Protein AF-A0A9D9QID1-F1 (afdb_monomer_lite)

Radius of gyration: 28.46 Å; chains: 1; bounding box: 64×52×108 Å

Sequence (634 aa):
MKRWIHRLLPAGLALLLAATLQAQNVRNDFRTATDSLKVLLQERMQANVALGVNQILKRDKVLDFYFNRELGSFSWSTEDVAWLQRTLRSLFPDSYKDYSLGRIYAYRTPLEGLATPRLGNDGKPVAYELSSPEAAAQESFVRQVGGQRFRRGMSGRTLAVWQSHGRYYNEQEERWMWQRAPLHRTVEDLYTQSYVLPFLIPMLENAGAYVMTPRERDTQVMEVICDNDPAFPGARDGLLRRAGRYRETGSWSAAGEGFADAKREYAVDDNPFTMGTARQAAAVGSNVPTATARWTPDIPERGRYAVYVSYKTVPGSTGAAHYTVRHLGGTTEFSVDQRVGGGTWTYLGTFEFDAGTDGWVELDNAVPAGAQPGSGDTVTADGCKFGGGMGRIARGGQLSGLPAYTEASLYWTRWAGIDASYTEKWDGDYTKDLAGHGTWATMMKKERGVPFDLTLAVHSDAGATQNDSIVGTLAIYTLLNENSSRLPDGRSRALARSMSDLVQTQLVQDIRAGFEPEWSRRELWDRSYSESRTTPAPGMIIEMLSHQNFADMKYGLDPTFRFAVSRAIYKGLLKFMSNMYEVPYEVQPLPVRTFSVRFATGADGRPDRSRAVLQWRQTPDPLEPTATAKGFIL

Foldseek 3Di:
DDDDDPDDPPVVVVVVVVQVVVFVVQQVQCPVLQVVLQVVCCVVQVADFPKDWPTWGDDPLEIETEIELRVLFTAAAPVNVVVSLVSSLVSDPPVSVSGHYDFYHHHPHTPNLSHFDDDDQPLFADADPQFDQVVLPAAALKDWVVDDALSQFQGRAEEEEDEDFFFFQDPVVRDTDQPADQDPNDGQLCLLLLLVQPAQCVQNVVSRYHYDYLFQNFPFAEKEKEWPDDAADDDQDDQQYHYWYKDKAADKDWPAFAAYNHDSFAALQDARRRVHTKMKDWADQDQDFRMKMKTWTQAAAWDKWWKWFAWAQDVQAASFWWKWKQAPVGIIIMTGGSNFDHSFTDTNDIGTHGGGGRIMMMITRYGPPPDGDDHGHMYMGGMMMIGQHQQRHDDSNDGNRGGRNRHASSRSVSVGGDHPVLQVVDPGPRRSRQLVGQSSQVCRCPVRVRDHQEYEYEGAAADEDPDLDFPFKEKEAACDAVNDQAAPVRRGLSLLSNLRSLLLVLLQVLCLVPPNVSHHRHTHHHDCGNQRHSHRHRGMYMNGGHPNYPNRVVLSVDVVSSNSNSLSNSSSNSNSVCNNNSHGHARAFDDWPPWDKAADQDPVRDGDPVDIDIDTHGDDDPSRNSNDDPDDDD

Secondary structure (DSSP, 8-state):
-----SSSHHHHHHHHHHHHHHHHHHHHHTHHHHHHHHHHHHHHHT------EEEEEEETTEEEEEE-GGGGGS---HHHHHHHHHHHHHT--GGGTTPEEEEEEETTEEGGGG--PPP-SSS-----TT--GGGGG---SEEETT----TTTTTT-EEEEEES--BEEETTTTEEE-SSPPBTTB-HHHHTHHHIIIIIHHHHHHTT-EEE-SS--------EEE-SSPPPPS---TTSPEE-EEEEES--EEEEEE-----SSB-TT--GGGSEEEEEEE-BSSSS-S-EEEEE--BSSSEEEEEEE-----TTB-S-EEEEEEETTEEEEEEE-TTSS-SS-EEEEEEEE-SBSS-EEEEESBPPTTS---TT-EEEE--EEES--B--B-BTTB---SBGGGB-HHHHHHHTT--GGGTTTS-HHHHHHHHHHHHHHHHHHHHH---EEEEEEEEEE----SSS----EEEEE-S-BTTB-B-TTS-BTHHHHHHHHHHHHHHHHHHHHHT-TT--EEEEEE---HHHHS-SS-EEEEEEEETT-HHHHHHHT-HHHHHHHHHHHHHHHHHHHHHHHT----PPPEEEEEEEEEEEEPTTSSEEEEEEEEEEEEE--TT-TT---S----

Structure (mmCIF, N/CA/C/O backbone):
data_AF-A0A9D9QID1-F1
#
_entry.id   AF-A0A9D9QID1-F1
#
loop_
_atom_site.group_PDB
_atom_site.id
_atom_site.type_symbol
_atom_site.label_atom_id
_atom_site.label_alt_id
_atom_site.label_comp_id
_atom_site.label_asym_id
_atom_site.label_entity_id
_atom_site.label_seq_id
_atom_site.pdbx_PDB_ins_code
_atom_site.Cartn_x
_atom_site.Cartn_y
_atom_site.Cartn_z
_atom_site.occupancy
_atom_site.B_iso_or_equiv
_atom_site.auth_seq_id
_atom_site.auth_comp_id
_atom_site.auth_asym_id
_atom_site.auth_atom_id
_atom_site.pdbx_PDB_model_num
ATOM 1 N N . MET A 1 1 ? 31.919 11.051 62.022 1.00 38.88 1 MET A N 1
ATOM 2 C CA . MET A 1 1 ? 30.753 11.958 62.141 1.00 38.88 1 MET A CA 1
ATOM 3 C C . MET A 1 1 ? 29.526 11.163 61.713 1.00 38.88 1 MET A C 1
ATOM 5 O O . MET A 1 1 ? 29.490 10.701 60.588 1.00 38.88 1 MET A O 1
ATOM 9 N N . LYS A 1 2 ? 28.764 10.622 62.675 1.00 32.62 2 LYS A N 1
ATOM 10 C CA . LYS A 1 2 ? 27.441 11.136 63.103 1.00 32.62 2 LYS A CA 1
ATOM 11 C C . LYS A 1 2 ? 26.477 11.234 61.909 1.00 32.62 2 LYS A C 1
ATOM 13 O O . LYS A 1 2 ? 26.654 12.115 61.089 1.00 32.62 2 LYS A O 1
ATOM 18 N N . ARG A 1 3 ? 25.597 10.230 61.759 1.00 40.41 3 ARG A N 1
ATOM 19 C CA . ARG A 1 3 ? 24.148 10.264 62.106 1.00 40.41 3 ARG A CA 1
ATOM 20 C C . ARG A 1 3 ? 23.340 11.063 61.063 1.00 40.41 3 ARG A C 1
ATOM 22 O O . ARG A 1 3 ? 23.826 12.092 60.637 1.00 40.41 3 ARG A O 1
ATOM 29 N N . TRP A 1 4 ? 22.123 10.596 60.734 1.00 38.16 4 TRP A N 1
ATOM 30 C CA . TRP A 1 4 ? 21.050 11.266 59.951 1.00 38.16 4 TRP A CA 1
ATOM 31 C C . TRP A 1 4 ? 20.737 10.792 58.508 1.00 38.16 4 TRP A C 1
ATOM 33 O O . TRP A 1 4 ? 20.679 11.641 57.639 1.00 38.16 4 TRP A O 1
ATOM 43 N N . ILE A 1 5 ? 20.397 9.515 58.228 1.00 38.16 5 ILE A N 1
ATOM 44 C CA . ILE A 1 5 ? 19.496 9.164 57.079 1.00 38.16 5 ILE A CA 1
ATOM 45 C C . ILE A 1 5 ? 18.607 7.923 57.373 1.00 38.16 5 ILE A C 1
ATOM 47 O O . ILE A 1 5 ? 18.456 7.027 56.554 1.00 38.16 5 ILE A O 1
ATOM 51 N N . HIS A 1 6 ? 17.977 7.830 58.548 1.00 39.28 6 HIS A N 1
ATOM 52 C CA . HIS A 1 6 ? 16.976 6.775 58.810 1.00 39.28 6 HIS A CA 1
ATOM 53 C C . HIS A 1 6 ? 15.757 7.319 59.556 1.00 39.28 6 HIS A C 1
ATOM 55 O O . HIS A 1 6 ? 15.489 6.893 60.672 1.00 39.28 6 HIS A O 1
ATOM 61 N N . ARG A 1 7 ? 15.026 8.288 58.982 1.00 41.44 7 ARG A N 1
ATOM 62 C CA . ARG A 1 7 ? 13.708 8.719 59.510 1.00 41.44 7 ARG A CA 1
ATOM 63 C C . ARG A 1 7 ? 12.695 9.214 58.460 1.00 41.44 7 ARG A C 1
ATOM 65 O O . ARG A 1 7 ? 11.758 9.906 58.828 1.00 41.44 7 ARG A O 1
ATOM 72 N N . LEU A 1 8 ? 12.821 8.846 57.179 1.00 41.25 8 LEU A N 1
ATOM 73 C CA . LEU A 1 8 ? 11.833 9.247 56.150 1.00 41.25 8 LEU A CA 1
ATOM 74 C C . LEU A 1 8 ? 11.120 8.093 55.421 1.00 41.25 8 LEU A C 1
ATOM 76 O O . LEU A 1 8 ? 10.160 8.342 54.702 1.00 41.25 8 LEU A O 1
ATOM 80 N N . LEU A 1 9 ? 11.495 6.829 55.649 1.00 42.22 9 LEU A N 1
ATOM 81 C CA . LEU A 1 9 ? 10.859 5.688 54.972 1.00 42.22 9 LEU A CA 1
ATOM 82 C C . LEU A 1 9 ? 9.490 5.206 55.519 1.00 42.22 9 LEU A C 1
ATOM 84 O O . LEU A 1 9 ? 8.694 4.754 54.698 1.00 42.22 9 LEU A O 1
ATOM 88 N N . PRO A 1 10 ? 9.123 5.311 56.817 1.00 39.66 10 PRO A N 1
ATOM 89 C CA . PRO A 1 10 ? 7.833 4.774 57.272 1.00 39.66 10 PRO A CA 1
ATOM 90 C C . PRO A 1 10 ? 6.644 5.689 56.936 1.00 39.66 10 PRO A C 1
ATOM 92 O O . PRO A 1 10 ? 5.542 5.197 56.713 1.00 39.66 10 PRO A O 1
ATOM 95 N N . ALA A 1 11 ? 6.858 7.008 56.834 1.00 42.78 11 ALA A N 1
ATOM 96 C CA . ALA A 1 11 ? 5.798 7.959 56.494 1.00 42.78 11 ALA A CA 1
ATOM 97 C C . ALA A 1 11 ? 5.369 7.842 55.022 1.00 42.78 11 ALA A C 1
ATOM 99 O O . ALA A 1 11 ? 4.176 7.830 54.740 1.00 42.78 11 ALA A O 1
ATOM 100 N N . GLY A 1 12 ? 6.323 7.682 54.095 1.00 40.91 12 GLY A N 1
ATOM 101 C CA . GLY A 1 12 ? 6.028 7.487 52.671 1.00 40.91 12 GLY A CA 1
ATOM 102 C C . GLY A 1 12 ? 5.293 6.174 52.390 1.00 40.91 12 GLY A C 1
ATOM 103 O O . GLY A 1 12 ? 4.347 6.161 51.607 1.00 40.91 12 GLY A O 1
ATOM 104 N N . LEU A 1 13 ? 5.665 5.088 53.080 1.00 47.06 13 LEU A N 1
ATOM 105 C CA . LEU A 1 13 ? 5.000 3.790 52.944 1.00 47.06 13 LEU A CA 1
ATOM 106 C C . LEU A 1 13 ? 3.584 3.807 53.548 1.00 47.06 13 LEU A C 1
ATOM 108 O O . LEU A 1 13 ? 2.660 3.287 52.933 1.00 47.06 13 LEU A O 1
ATOM 112 N N . ALA A 1 14 ? 3.391 4.456 54.703 1.00 47.59 14 ALA A N 1
ATOM 113 C CA . ALA A 1 14 ? 2.077 4.616 55.330 1.00 47.59 14 ALA A CA 1
ATOM 114 C C . ALA A 1 14 ? 1.145 5.544 54.530 1.00 47.59 14 ALA A C 1
ATOM 116 O O . ALA A 1 14 ? -0.042 5.255 54.422 1.00 47.59 14 ALA A O 1
ATOM 117 N N . LEU A 1 15 ? 1.670 6.617 53.924 1.00 52.69 15 LEU A N 1
ATOM 118 C CA . LEU A 1 15 ? 0.922 7.491 53.008 1.00 52.69 15 LEU A CA 1
ATOM 119 C C . LEU A 1 15 ? 0.517 6.759 51.723 1.00 52.69 15 LEU A C 1
ATOM 121 O O . LEU A 1 15 ? -0.617 6.911 51.276 1.00 52.69 15 LEU A O 1
ATOM 125 N N . LEU A 1 16 ? 1.403 5.928 51.163 1.00 52.41 16 LEU A N 1
ATOM 126 C CA . LEU A 1 16 ? 1.085 5.072 50.016 1.00 52.41 16 LEU A CA 1
ATOM 127 C C . LEU A 1 16 ? 0.016 4.029 50.373 1.00 52.41 16 LEU A C 1
ATOM 129 O O . LEU A 1 16 ? -0.938 3.878 49.620 1.00 52.41 16 LEU A O 1
ATOM 133 N N . LEU A 1 17 ? 0.124 3.371 51.532 1.00 50.91 17 LEU A N 1
ATOM 134 C CA . LEU A 1 17 ? -0.872 2.417 52.040 1.00 50.91 17 LEU A CA 1
ATOM 135 C C . LEU A 1 17 ? -2.224 3.074 52.364 1.00 50.91 17 LEU A C 1
ATOM 137 O O . LEU A 1 17 ? -3.273 2.510 52.069 1.00 50.91 17 LEU A O 1
ATOM 141 N N . ALA A 1 18 ? -2.227 4.272 52.948 1.00 52.97 18 ALA A N 1
ATOM 142 C CA . ALA A 1 18 ? -3.454 5.008 53.241 1.00 52.97 18 ALA A CA 1
ATOM 143 C C . ALA A 1 18 ? -4.142 5.492 51.955 1.00 52.97 18 ALA A C 1
ATOM 145 O O . ALA A 1 18 ? -5.360 5.368 51.828 1.00 52.97 18 ALA A O 1
ATOM 146 N N . ALA A 1 19 ? -3.372 5.978 50.976 1.00 59.03 19 ALA A N 1
ATOM 147 C CA . ALA A 1 19 ? -3.894 6.375 49.672 1.00 59.03 19 ALA A CA 1
ATOM 148 C C . ALA A 1 19 ? -4.451 5.178 48.881 1.00 59.03 19 ALA A C 1
ATOM 150 O O . ALA A 1 19 ? -5.491 5.311 48.233 1.00 59.03 19 ALA A O 1
ATOM 151 N N . THR A 1 20 ? -3.814 4.001 48.953 1.00 59.88 20 THR A N 1
ATOM 152 C CA . THR A 1 20 ? -4.328 2.781 48.308 1.00 59.88 20 THR A CA 1
ATOM 153 C C . THR A 1 20 ? -5.587 2.256 48.994 1.00 59.88 20 THR A C 1
ATOM 155 O O . THR A 1 20 ? -6.552 1.951 48.298 1.00 59.88 20 THR A O 1
ATOM 158 N N . LEU A 1 21 ? -5.638 2.235 50.331 1.00 56.03 21 LEU A N 1
ATOM 159 C CA . LEU A 1 21 ? -6.835 1.862 51.099 1.00 56.03 21 LEU A CA 1
ATOM 160 C C . LEU A 1 21 ? -8.011 2.812 50.827 1.00 56.03 21 LEU A C 1
ATOM 162 O O . LEU A 1 21 ? -9.136 2.365 50.608 1.00 56.03 21 LEU A O 1
ATOM 166 N N . GLN A 1 22 ? -7.761 4.123 50.782 1.00 60.09 22 GLN A N 1
ATOM 167 C CA . GLN A 1 22 ? -8.792 5.113 50.476 1.00 60.09 22 GLN A CA 1
ATOM 168 C C . GLN A 1 22 ? -9.296 4.981 49.031 1.00 60.09 22 GLN A C 1
ATOM 170 O O . GLN A 1 22 ? -10.504 5.023 48.808 1.00 60.09 22 GLN A O 1
ATOM 175 N N . ALA A 1 23 ? -8.407 4.752 48.058 1.00 60.97 23 ALA A N 1
ATOM 176 C CA . ALA A 1 23 ? -8.797 4.490 46.671 1.00 60.97 23 ALA A CA 1
ATOM 177 C C . ALA A 1 23 ? -9.592 3.177 46.517 1.00 60.97 23 ALA A C 1
ATOM 179 O O . ALA A 1 23 ? -10.520 3.107 45.709 1.00 60.97 23 ALA A O 1
ATOM 180 N N . GLN A 1 24 ? -9.266 2.146 47.304 1.00 63.25 24 GLN A N 1
ATOM 181 C CA . GLN A 1 24 ? -9.967 0.860 47.301 1.00 63.25 24 GLN A CA 1
ATOM 182 C C . GLN A 1 24 ? -11.372 0.967 47.915 1.00 63.25 24 GLN A C 1
ATOM 184 O O . GLN A 1 24 ? -12.312 0.384 47.376 1.00 63.25 24 GLN A O 1
ATOM 189 N N . ASN A 1 25 ? -11.541 1.777 48.966 1.00 72.50 25 ASN A N 1
ATOM 190 C CA . ASN A 1 25 ? -12.852 2.068 49.553 1.00 72.50 25 ASN A CA 1
ATOM 191 C C . ASN A 1 25 ? -13.758 2.839 48.582 1.00 72.50 25 ASN A C 1
ATOM 193 O O . ASN A 1 25 ? -14.882 2.410 48.341 1.00 72.50 25 ASN A O 1
ATOM 197 N N . VAL A 1 26 ? -13.252 3.900 47.937 1.00 86.19 26 VAL A N 1
ATOM 198 C CA . VAL A 1 26 ? -14.036 4.658 46.941 1.00 86.19 26 VAL A CA 1
ATOM 199 C C . VAL A 1 26 ? -14.436 3.760 45.766 1.00 86.19 26 VAL A C 1
ATOM 201 O O . VAL A 1 26 ? -15.572 3.800 45.312 1.00 86.19 26 VAL A O 1
ATOM 204 N N . ARG A 1 27 ? -13.535 2.898 45.281 1.00 88.25 27 ARG A N 1
ATOM 205 C CA . ARG A 1 27 ? -13.850 1.956 44.197 1.00 88.25 27 ARG A CA 1
ATOM 206 C C . ARG A 1 27 ? -15.010 1.019 44.550 1.00 88.25 27 ARG A C 1
ATOM 208 O O . ARG A 1 27 ? -15.856 0.772 43.694 1.00 88.25 27 ARG A O 1
ATOM 215 N N . ASN A 1 28 ? -15.054 0.511 45.781 1.00 88.56 28 ASN A N 1
ATOM 216 C CA . ASN A 1 28 ? -16.127 -0.380 46.227 1.00 88.56 28 ASN A CA 1
ATOM 217 C C . ASN A 1 28 ? -17.484 0.333 46.271 1.00 88.56 28 ASN A C 1
ATOM 219 O O . ASN A 1 28 ? -18.475 -0.244 45.824 1.00 88.56 28 ASN A O 1
ATOM 223 N N . ASP A 1 29 ? -17.518 1.592 46.718 1.00 92.50 29 ASP A N 1
ATOM 224 C CA . ASP A 1 29 ? -18.744 2.404 46.747 1.00 92.50 29 ASP A CA 1
ATOM 225 C C . ASP A 1 29 ? -19.347 2.607 45.346 1.00 92.50 29 ASP A C 1
ATOM 227 O O . ASP A 1 29 ? -20.556 2.771 45.191 1.00 92.50 29 ASP A O 1
ATOM 231 N N . PHE A 1 30 ? -18.508 2.566 44.308 1.00 94.50 30 PHE A N 1
ATOM 232 C CA . PHE A 1 30 ? -18.905 2.762 42.915 1.00 94.50 30 PHE A CA 1
ATOM 233 C C . PHE A 1 30 ? -19.240 1.470 42.160 1.00 94.50 30 PHE A C 1
ATOM 235 O O . PHE A 1 30 ? -19.590 1.554 40.985 1.00 94.50 30 PHE A O 1
ATOM 242 N N . ARG A 1 31 ? -19.188 0.284 42.787 1.00 91.19 31 ARG A N 1
ATOM 243 C CA . ARG A 1 31 ? -19.356 -1.003 42.079 1.00 91.19 31 ARG A CA 1
ATOM 244 C C . ARG A 1 31 ? -20.637 -1.060 41.235 1.00 91.19 31 ARG A C 1
ATOM 246 O O . ARG A 1 31 ? -20.561 -1.278 40.030 1.00 91.19 31 ARG A O 1
ATOM 253 N N . THR A 1 32 ? -21.791 -0.760 41.833 1.00 92.44 32 THR A N 1
ATOM 254 C CA . THR A 1 32 ? -23.096 -0.762 41.141 1.00 92.44 32 THR A CA 1
ATOM 255 C C . THR A 1 32 ? -23.148 0.239 39.984 1.00 92.44 32 THR A C 1
ATOM 257 O O . THR A 1 32 ? -23.677 -0.064 38.912 1.00 92.44 32 THR A O 1
ATOM 260 N N . ALA A 1 33 ? -22.567 1.426 40.180 1.00 92.38 33 ALA A N 1
ATOM 261 C CA . ALA A 1 33 ? -22.476 2.455 39.149 1.00 92.38 33 ALA A CA 1
ATOM 262 C C . ALA A 1 33 ? -21.619 1.977 37.970 1.00 92.38 33 ALA A C 1
ATOM 264 O O . ALA A 1 33 ? -22.000 2.140 36.814 1.00 92.38 33 ALA A O 1
ATOM 265 N N . THR A 1 34 ? -20.482 1.340 38.255 1.00 90.75 34 THR A N 1
ATOM 266 C CA . THR A 1 34 ? -19.570 0.827 37.227 1.00 90.75 34 THR A CA 1
ATOM 267 C C . THR A 1 34 ? -20.128 -0.385 36.485 1.00 90.75 34 THR A C 1
ATOM 269 O O . THR A 1 34 ? -19.913 -0.488 35.279 1.00 90.75 34 THR A O 1
ATOM 272 N N . ASP A 1 35 ? -20.892 -1.251 37.158 1.00 90.69 35 ASP A N 1
ATOM 273 C CA . ASP A 1 35 ? -21.585 -2.381 36.527 1.00 90.69 35 ASP A CA 1
ATOM 274 C C . ASP A 1 35 ? -22.675 -1.880 35.567 1.00 90.69 35 ASP A C 1
ATOM 276 O O . ASP A 1 35 ? -22.746 -2.316 34.418 1.00 90.69 35 ASP A O 1
ATOM 280 N N . SER A 1 36 ? -23.463 -0.887 35.997 1.00 93.56 36 SER A N 1
ATOM 281 C CA . SER A 1 36 ? -24.487 -0.251 35.155 1.00 93.56 36 SER A CA 1
ATOM 282 C C . SER A 1 36 ? -23.865 0.463 33.952 1.00 93.56 36 SER A C 1
ATOM 284 O O . SER A 1 36 ? -24.321 0.307 32.821 1.00 93.56 36 SER A O 1
ATOM 286 N N . LEU A 1 37 ? -22.779 1.211 34.178 1.00 92.31 37 LEU A N 1
ATOM 287 C CA . LEU A 1 37 ? -22.050 1.902 33.116 1.00 92.31 37 LEU A CA 1
ATOM 288 C C . LEU A 1 37 ? -21.516 0.927 32.065 1.00 92.31 37 LEU A C 1
ATOM 290 O O . LEU A 1 37 ? -21.548 1.242 30.879 1.00 92.31 37 LEU A O 1
ATOM 294 N N . LYS A 1 38 ? -21.030 -0.248 32.484 1.00 90.12 38 LYS A N 1
ATOM 295 C CA . LYS A 1 38 ? -20.528 -1.275 31.568 1.00 90.12 38 LYS A CA 1
ATOM 296 C C . LYS A 1 38 ? -21.616 -1.743 30.603 1.00 90.12 38 LYS A C 1
ATOM 298 O O . LYS A 1 38 ? -21.345 -1.791 29.408 1.00 90.12 38 LYS A O 1
ATOM 303 N N . VAL A 1 39 ? -22.819 -2.037 31.099 1.00 90.31 39 VAL A N 1
ATOM 304 C CA . VAL A 1 39 ? -23.953 -2.458 30.256 1.00 90.31 39 VAL A CA 1
ATOM 305 C C . VAL A 1 39 ? -24.319 -1.353 29.264 1.00 90.31 39 VAL A C 1
ATOM 307 O O . VAL A 1 39 ? -24.309 -1.586 28.058 1.00 90.31 39 VAL A O 1
ATOM 310 N N . LEU A 1 40 ? -24.514 -0.124 29.754 1.00 92.94 40 LEU A N 1
ATOM 311 C CA . LEU A 1 40 ? -24.858 1.030 28.913 1.00 92.94 40 LEU A CA 1
ATOM 312 C C . LEU A 1 40 ? -23.799 1.314 27.842 1.00 92.94 40 LEU A C 1
ATOM 314 O O . LEU A 1 40 ? -24.123 1.701 26.719 1.00 92.94 40 LEU A O 1
ATOM 318 N N . LEU A 1 41 ? -22.520 1.143 28.184 1.00 90.50 41 LEU A N 1
ATOM 319 C CA . LEU A 1 41 ? -21.429 1.334 27.241 1.00 90.50 41 LEU A CA 1
ATOM 320 C C . LEU A 1 41 ? -21.415 0.235 26.177 1.00 90.50 41 LEU A C 1
ATOM 322 O O . LEU A 1 41 ? -21.276 0.543 24.998 1.00 90.50 41 LEU A O 1
ATOM 326 N N . GLN A 1 42 ? -21.582 -1.028 26.565 1.00 85.62 42 GLN A N 1
ATOM 327 C CA . GLN A 1 42 ? -21.620 -2.144 25.617 1.00 85.62 42 GLN A CA 1
ATOM 328 C C . GLN A 1 42 ? -22.792 -2.011 24.633 1.00 85.62 42 GLN A C 1
ATOM 330 O O . GLN A 1 42 ? -22.595 -2.197 23.433 1.00 85.62 42 GLN A O 1
ATOM 335 N N . GLU A 1 43 ? -23.970 -1.607 25.116 1.00 87.50 43 GLU A N 1
ATOM 336 C CA . GLU A 1 43 ? -25.144 -1.334 24.279 1.00 87.50 43 GLU A CA 1
ATOM 337 C C . GLU A 1 43 ? -24.899 -0.174 23.308 1.00 87.50 43 GLU A C 1
ATOM 339 O O . GLU A 1 43 ? -25.136 -0.304 22.106 1.00 87.50 43 GLU A O 1
ATOM 344 N N . ARG A 1 44 ? -24.377 0.958 23.803 1.00 89.75 44 ARG A N 1
ATOM 345 C CA . ARG A 1 44 ? -24.135 2.146 22.971 1.00 89.75 44 ARG A CA 1
ATOM 346 C C . ARG A 1 44 ? -23.067 1.907 21.910 1.00 89.75 44 ARG A C 1
ATOM 348 O O . ARG A 1 44 ? -23.225 2.347 20.775 1.00 89.75 44 ARG A O 1
ATOM 355 N N . MET A 1 45 ? -21.968 1.261 22.292 1.00 86.19 45 MET A N 1
ATOM 356 C CA . MET A 1 45 ? -20.806 1.097 21.420 1.00 86.19 45 MET A CA 1
ATOM 357 C C . MET A 1 45 ? -20.901 -0.140 20.525 1.00 86.19 45 MET A C 1
ATOM 359 O O . MET A 1 45 ? -20.061 -0.299 19.641 1.00 86.19 45 MET A O 1
ATOM 363 N N . GLN A 1 46 ? -21.893 -1.011 20.756 1.00 81.62 46 GLN A N 1
ATOM 364 C CA . GLN A 1 46 ? -22.081 -2.281 20.047 1.00 81.62 46 GLN A CA 1
ATOM 365 C C . GLN A 1 46 ? -20.796 -3.123 19.995 1.00 81.62 46 GLN A C 1
ATOM 367 O O . GLN A 1 46 ? -20.449 -3.705 18.965 1.00 81.62 46 GLN A O 1
ATOM 372 N N . ALA A 1 47 ? -20.066 -3.141 21.112 1.00 77.62 47 ALA A N 1
ATOM 373 C CA . ALA A 1 47 ? -18.804 -3.849 21.262 1.00 77.62 47 ALA A CA 1
ATOM 374 C C . ALA A 1 47 ? -18.726 -4.480 22.656 1.00 77.62 47 ALA A C 1
ATOM 376 O O . ALA A 1 47 ? -18.951 -3.818 23.674 1.00 77.62 47 ALA A O 1
ATOM 377 N N . ASN A 1 48 ? -18.392 -5.769 22.708 1.00 74.69 48 ASN A N 1
ATOM 378 C CA . ASN A 1 48 ? -18.304 -6.517 23.955 1.00 74.69 48 ASN A CA 1
ATOM 379 C C . ASN A 1 48 ? -16.855 -6.568 24.449 1.00 74.69 48 ASN A C 1
ATOM 381 O O . ASN A 1 48 ? -16.107 -7.477 24.104 1.00 74.69 48 ASN A O 1
ATOM 385 N N . VAL A 1 49 ? -16.464 -5.585 25.262 1.00 74.81 49 VAL A N 1
ATOM 386 C CA . VAL A 1 49 ? -15.113 -5.521 25.837 1.00 74.81 49 VAL A CA 1
ATOM 387 C C . VAL A 1 49 ? -15.161 -5.763 27.348 1.00 74.81 49 VAL A C 1
ATOM 389 O O . VAL A 1 49 ? -16.102 -5.345 28.034 1.00 74.81 49 VAL A O 1
ATOM 392 N N . ALA A 1 50 ? -14.139 -6.433 27.888 1.00 82.94 50 ALA A N 1
ATOM 393 C CA . ALA A 1 50 ? -13.991 -6.733 29.313 1.00 82.94 50 ALA A CA 1
ATOM 394 C C . ALA A 1 50 ? -13.625 -5.482 30.139 1.00 82.94 50 ALA A C 1
ATOM 396 O O . ALA A 1 50 ? -12.542 -5.377 30.715 1.00 82.94 50 ALA A O 1
ATOM 397 N N . LEU A 1 51 ? -14.538 -4.510 30.198 1.00 86.44 51 LEU A N 1
ATOM 398 C CA . LEU A 1 51 ? -14.351 -3.253 30.916 1.00 86.44 51 LEU A CA 1
ATOM 399 C C . LEU A 1 51 ? -14.228 -3.478 32.429 1.00 86.44 51 LEU A C 1
ATOM 401 O O . LEU A 1 51 ? -15.012 -4.221 33.024 1.00 86.44 51 LEU A O 1
ATOM 405 N N . GLY A 1 52 ? -13.286 -2.771 33.052 1.00 89.62 52 GLY A N 1
ATOM 406 C CA . GLY A 1 52 ? -13.155 -2.704 34.503 1.00 89.62 52 GLY A CA 1
ATOM 407 C C . GLY A 1 52 ? -12.587 -1.368 34.967 1.00 89.62 52 GLY A C 1
ATOM 408 O O . GLY A 1 52 ? -11.769 -0.760 34.279 1.00 89.62 52 GLY A O 1
ATOM 409 N N . VAL A 1 53 ? -12.999 -0.914 36.152 1.00 92.38 53 VAL A N 1
ATOM 410 C CA . VAL A 1 53 ? -12.376 0.226 36.840 1.00 92.38 53 VAL A CA 1
ATOM 411 C C . VAL A 1 53 ? -11.242 -0.293 37.707 1.00 92.38 53 VAL A C 1
ATOM 413 O O . VAL A 1 53 ? -11.480 -1.110 38.595 1.00 92.38 53 VAL A O 1
ATOM 416 N N . ASN A 1 54 ? -10.021 0.176 37.462 1.00 92.00 54 ASN A N 1
ATOM 417 C CA . ASN A 1 54 ? -8.835 -0.169 38.243 1.00 92.00 54 ASN A CA 1
ATOM 418 C C . ASN A 1 54 ? -8.744 0.677 39.514 1.00 92.00 54 ASN A C 1
ATOM 420 O O . ASN A 1 54 ? -8.452 0.150 40.585 1.00 92.00 54 ASN A O 1
ATOM 424 N N . GLN A 1 55 ? -8.996 1.983 39.396 1.00 93.06 55 GLN A N 1
ATOM 425 C CA . GLN A 1 55 ? -8.822 2.936 40.488 1.00 93.06 55 GLN A CA 1
ATOM 426 C C . GLN A 1 55 ? -9.767 4.132 40.342 1.00 93.06 55 GLN A C 1
ATOM 428 O O . GLN A 1 55 ? -10.043 4.578 39.230 1.00 93.06 55 GLN A O 1
ATOM 433 N N . ILE A 1 56 ? -10.222 4.670 41.475 1.00 94.38 56 ILE A N 1
ATOM 434 C CA . ILE A 1 56 ? -10.881 5.976 41.553 1.00 94.38 56 ILE A CA 1
ATOM 435 C C . ILE A 1 56 ? -10.054 6.840 42.503 1.00 94.38 56 ILE A C 1
ATOM 437 O O . ILE A 1 56 ? -9.858 6.479 43.665 1.00 94.38 56 ILE A O 1
ATOM 441 N N . LEU A 1 57 ? -9.524 7.951 41.996 1.00 93.00 57 LEU A N 1
ATOM 442 C CA . LEU A 1 57 ? -8.742 8.900 42.781 1.00 93.00 57 LEU A CA 1
ATOM 443 C C . LEU A 1 57 ? -9.626 10.060 43.216 1.00 93.00 57 LEU A C 1
ATOM 445 O O . LEU A 1 57 ? -10.236 10.736 42.395 1.00 93.00 57 LEU A O 1
ATOM 449 N N . LYS A 1 58 ? -9.651 10.309 44.522 1.00 92.19 58 LYS A N 1
ATOM 450 C CA . LYS A 1 58 ? -10.379 11.418 45.133 1.00 92.19 58 LYS A CA 1
ATOM 451 C C . LYS A 1 58 ? -9.425 12.574 45.430 1.00 92.19 58 LYS A C 1
ATOM 453 O O . LYS A 1 58 ? -8.457 12.384 46.162 1.00 92.19 58 LYS A O 1
ATOM 458 N N . ARG A 1 59 ? -9.717 13.765 44.900 1.00 88.50 59 ARG A N 1
ATOM 459 C CA . ARG A 1 59 ? -8.949 15.008 45.106 1.00 88.50 59 ARG A CA 1
ATOM 460 C C . ARG A 1 59 ? -9.905 16.178 45.310 1.00 88.50 59 ARG A C 1
ATOM 462 O O . ARG A 1 59 ? -10.630 16.493 44.386 1.00 88.50 59 ARG A O 1
ATOM 469 N N . ASP A 1 60 ? -9.948 16.797 46.490 1.00 86.50 60 ASP A N 1
ATOM 470 C CA . ASP A 1 60 ? -10.717 18.032 46.757 1.00 86.50 60 ASP A CA 1
ATOM 471 C C . ASP A 1 60 ? -12.132 18.078 46.137 1.00 86.50 60 ASP A C 1
ATOM 473 O O . ASP A 1 60 ? -12.476 18.974 45.373 1.00 86.50 60 ASP A O 1
ATOM 477 N N . LYS A 1 61 ? -12.965 17.078 46.462 1.00 91.94 61 LYS A N 1
ATOM 478 C CA . LYS A 1 61 ? -14.319 16.865 45.899 1.00 91.94 61 LYS A CA 1
ATOM 479 C C . LYS A 1 61 ? -14.384 16.568 44.389 1.00 91.94 61 LYS A C 1
ATOM 481 O O . LYS A 1 61 ? -15.465 16.569 43.818 1.00 91.94 61 LYS A O 1
ATOM 486 N N . VAL A 1 62 ? -13.272 16.221 43.760 1.00 95.44 62 VAL A N 1
ATOM 487 C CA . VAL A 1 62 ? -13.181 15.720 42.382 1.00 95.44 62 VAL A CA 1
ATOM 488 C C . VAL A 1 62 ? -12.852 14.227 42.406 1.00 95.44 62 VAL A C 1
ATOM 490 O O . VAL A 1 62 ? -12.047 13.780 43.230 1.00 95.44 62 VAL A O 1
ATOM 493 N N . LEU A 1 63 ? -13.463 13.451 41.511 1.00 96.50 63 LEU A N 1
ATOM 494 C CA . LEU A 1 63 ? -13.166 12.029 41.317 1.00 96.50 63 LEU A CA 1
ATOM 495 C C . LEU A 1 63 ? -12.602 11.773 39.916 1.00 96.50 63 LEU A C 1
ATOM 497 O O . LEU A 1 63 ? -13.314 11.942 38.928 1.00 96.50 63 LEU A O 1
ATOM 501 N N . ASP A 1 64 ? -11.349 11.331 39.830 1.00 95.56 64 ASP A N 1
ATOM 502 C CA . ASP A 1 64 ? -10.739 10.849 38.587 1.00 95.56 64 ASP A CA 1
ATOM 503 C C . ASP A 1 64 ? -10.904 9.324 38.483 1.00 95.56 64 ASP A C 1
ATOM 505 O O . ASP A 1 64 ? -10.634 8.594 39.441 1.00 95.56 64 ASP A O 1
ATOM 509 N N . PHE A 1 65 ? -11.314 8.828 37.316 1.00 96.50 65 PHE A N 1
ATOM 510 C CA . PHE A 1 65 ? -11.580 7.406 37.085 1.00 96.50 65 PHE A CA 1
ATOM 511 C C . PHE A 1 65 ? -10.518 6.792 36.182 1.00 96.50 65 PHE A C 1
ATOM 513 O O . PHE A 1 65 ? -10.291 7.265 35.072 1.00 96.50 65 PHE A O 1
ATOM 520 N N . TYR A 1 66 ? -9.916 5.692 36.624 1.00 95.94 66 TYR A N 1
ATOM 521 C CA . TYR A 1 66 ? -8.919 4.940 35.870 1.00 95.94 66 TYR A CA 1
ATOM 522 C C . TYR A 1 66 ? -9.482 3.569 35.535 1.00 95.94 66 TYR A C 1
ATOM 524 O O . TYR A 1 66 ? -9.552 2.681 36.388 1.00 95.94 66 TYR A O 1
ATOM 532 N N . PHE A 1 67 ? -9.879 3.396 34.282 1.00 95.19 67 PHE A N 1
ATOM 533 C CA . PHE A 1 67 ? -10.316 2.118 33.745 1.00 95.19 67 PHE A CA 1
ATOM 534 C C . PHE A 1 67 ? -9.116 1.278 33.303 1.00 95.19 67 PHE A C 1
ATOM 536 O O . PHE A 1 67 ? -7.987 1.765 33.173 1.00 95.19 67 PHE A O 1
ATOM 543 N N . ASN A 1 68 ? -9.346 -0.009 33.068 1.00 93.00 68 ASN A N 1
ATOM 544 C CA . ASN A 1 68 ? -8.398 -0.847 32.350 1.00 93.00 68 ASN A CA 1
ATOM 545 C C . ASN A 1 68 ? -8.242 -0.382 30.888 1.00 93.00 68 ASN A C 1
ATOM 547 O O . ASN A 1 68 ? -8.928 0.525 30.412 1.00 93.00 68 ASN A O 1
ATOM 551 N N . ARG A 1 69 ? -7.279 -0.979 30.175 1.00 90.62 69 ARG A N 1
ATOM 552 C CA . ARG A 1 69 ? -6.938 -0.578 28.799 1.00 90.62 69 ARG A CA 1
ATOM 553 C C . ARG A 1 69 ? -8.119 -0.734 27.833 1.00 90.62 69 ARG A C 1
ATOM 555 O O . ARG A 1 69 ? -8.197 0.014 26.867 1.00 90.62 69 ARG A O 1
ATOM 562 N N . GLU A 1 70 ? -9.048 -1.632 28.147 1.00 90.69 70 GLU A N 1
ATOM 563 C CA . GLU A 1 70 ? -10.213 -1.952 27.327 1.00 90.69 70 GLU A CA 1
ATOM 564 C C . GLU A 1 70 ? -11.179 -0.789 27.100 1.00 90.69 70 GLU A C 1
ATOM 566 O O . GLU A 1 70 ? -11.840 -0.747 26.067 1.00 90.69 70 GLU A O 1
ATOM 571 N N . LEU A 1 71 ? -11.210 0.215 27.985 1.00 93.81 71 LEU A N 1
ATOM 572 C CA . LEU A 1 71 ? -11.951 1.447 27.693 1.00 93.81 71 LEU A CA 1
ATOM 573 C C . LEU A 1 71 ? -11.413 2.141 26.425 1.00 93.81 71 LEU A C 1
ATOM 575 O O . LEU A 1 71 ? -12.169 2.758 25.680 1.00 93.81 71 LEU A O 1
ATOM 579 N N . GLY A 1 72 ? -10.110 2.039 26.158 1.00 92.75 72 GLY A N 1
ATOM 580 C CA . GLY A 1 72 ? -9.488 2.655 24.987 1.00 92.75 72 GLY A CA 1
ATOM 581 C C . GLY A 1 72 ? -9.797 1.948 23.667 1.00 92.75 72 GLY A C 1
ATOM 582 O O . GLY A 1 72 ? -9.626 2.560 22.612 1.00 92.75 72 GLY A O 1
ATOM 583 N N . SER A 1 73 ? -10.290 0.708 23.742 1.00 92.31 73 SER A N 1
ATOM 584 C CA . SER A 1 73 ? -10.623 -0.146 22.600 1.00 92.31 73 SER A CA 1
ATOM 585 C C . SER A 1 73 ? -11.918 0.255 21.881 1.00 92.31 73 SER A C 1
ATOM 587 O O . SER A 1 73 ? -12.180 -0.243 20.789 1.00 92.31 73 SER A O 1
ATOM 589 N N . PHE A 1 74 ? -12.737 1.136 22.464 1.00 93.00 74 PHE A N 1
ATOM 590 C CA . PHE A 1 74 ? -13.965 1.629 21.835 1.00 93.00 74 PHE A CA 1
ATOM 591 C C . PHE A 1 74 ? -13.703 2.767 20.833 1.00 93.00 74 PHE A C 1
ATOM 593 O O . PHE A 1 74 ? -12.746 3.532 20.959 1.00 93.00 74 PHE A O 1
ATOM 600 N N . SER A 1 75 ? -14.594 2.913 19.852 1.00 92.94 75 SER A N 1
ATOM 601 C CA . SER A 1 75 ? -14.628 4.040 18.905 1.00 92.94 75 SER A CA 1
ATOM 602 C C . SER A 1 75 ? -15.158 5.299 19.590 1.00 92.94 75 SER A C 1
ATOM 604 O O . SER A 1 75 ? -16.365 5.459 19.724 1.00 92.94 75 SER A O 1
ATOM 606 N N . TRP A 1 76 ? -14.297 6.212 20.026 1.00 93.88 76 TRP A N 1
ATOM 607 C CA . TRP A 1 76 ? -14.731 7.412 20.741 1.00 93.88 76 TRP A CA 1
ATOM 608 C C . TRP A 1 76 ? -14.887 8.596 19.796 1.00 93.88 76 TRP A C 1
ATOM 610 O O . TRP A 1 76 ? -13.914 9.015 19.189 1.00 93.88 76 TRP A O 1
ATOM 620 N N . SER A 1 77 ? -16.067 9.212 19.755 1.00 92.62 77 SER A N 1
ATOM 621 C CA . SER A 1 77 ? -16.207 10.594 19.278 1.00 92.62 77 SER A CA 1
ATOM 622 C C . SER A 1 77 ? -16.291 11.571 20.451 1.00 92.62 77 SER A C 1
ATOM 624 O O . SER A 1 77 ? -16.593 11.170 21.577 1.00 92.62 77 SER A O 1
ATOM 626 N N . THR A 1 78 ? -16.099 12.868 20.202 1.00 91.62 78 THR A N 1
ATOM 627 C CA . THR A 1 78 ? -16.267 13.919 21.226 1.00 91.62 78 THR A CA 1
ATOM 628 C C . THR A 1 78 ? -17.636 13.847 21.914 1.00 91.62 78 THR A C 1
ATOM 630 O O . THR A 1 78 ? -17.749 14.043 23.124 1.00 91.62 78 THR A O 1
ATOM 633 N N . GLU A 1 79 ? -18.683 13.503 21.163 1.00 93.12 79 GLU A N 1
ATOM 634 C CA . GLU A 1 79 ? -20.038 13.324 21.689 1.00 93.12 79 GLU A CA 1
ATOM 635 C C . GLU A 1 79 ? -20.160 12.097 22.597 1.00 93.12 79 GLU A C 1
ATOM 637 O O . GLU A 1 79 ? -20.868 12.154 23.604 1.00 93.12 79 GLU A O 1
ATOM 642 N N . ASP A 1 80 ? -19.463 11.004 22.273 1.00 94.94 80 ASP A N 1
ATOM 643 C CA . ASP A 1 80 ? -19.466 9.781 23.081 1.00 94.94 80 ASP A CA 1
ATOM 644 C C . ASP A 1 80 ? -18.671 9.962 24.372 1.00 94.94 80 ASP A C 1
ATOM 646 O O . ASP A 1 80 ? -19.112 9.509 25.427 1.00 94.94 80 ASP A O 1
ATOM 650 N N . VAL A 1 81 ? -17.563 10.706 24.321 1.00 95.50 81 VAL A N 1
ATOM 651 C CA . VAL A 1 81 ? -16.824 11.118 25.522 1.00 95.50 81 VAL A CA 1
ATOM 652 C C . VAL A 1 81 ? -17.717 11.968 26.428 1.00 95.50 81 VAL A C 1
ATOM 654 O O . VAL A 1 81 ? -17.854 11.672 27.616 1.00 95.50 81 VAL A O 1
ATOM 657 N N . ALA A 1 82 ? -18.398 12.973 25.869 1.00 95.88 82 ALA A N 1
ATOM 658 C CA . ALA A 1 82 ? -19.307 13.825 26.631 1.00 95.88 82 ALA A CA 1
ATOM 659 C C . ALA A 1 82 ? -20.515 13.044 27.185 1.00 95.88 82 ALA A C 1
ATOM 661 O O . ALA A 1 82 ? -20.969 13.298 28.304 1.00 95.88 82 ALA A O 1
ATOM 662 N N . TRP A 1 83 ? -21.042 12.078 26.425 1.00 97.06 83 TRP A N 1
ATOM 663 C CA . TRP A 1 83 ? -22.082 11.165 26.898 1.00 97.06 83 TRP A CA 1
ATOM 664 C C . TRP A 1 83 ? -21.587 10.307 28.063 1.00 97.06 83 TRP A C 1
ATOM 666 O O . TRP A 1 83 ? -22.293 10.215 29.069 1.00 97.06 83 TRP A O 1
ATOM 676 N N . LEU A 1 84 ? -20.384 9.731 27.971 1.00 96.31 84 LEU A N 1
ATOM 677 C CA . LEU A 1 84 ? -19.825 8.901 29.036 1.00 96.31 84 LEU A CA 1
ATOM 678 C C . LEU A 1 84 ? -19.632 9.722 30.308 1.00 96.31 84 LEU A C 1
ATOM 680 O O . LEU A 1 84 ? -20.023 9.279 31.383 1.00 96.31 84 LEU A O 1
ATOM 684 N N . GLN A 1 85 ? -19.085 10.933 30.188 1.00 96.81 85 GLN A N 1
ATOM 685 C CA . GLN A 1 85 ? -18.893 11.842 31.316 1.00 96.81 85 GLN A CA 1
ATOM 686 C C . GLN A 1 85 ? -20.225 12.165 32.012 1.00 96.81 85 GLN A C 1
ATOM 688 O O . GLN A 1 85 ? -20.328 12.048 33.234 1.00 96.81 85 GLN A O 1
ATOM 693 N N . ARG A 1 86 ? -21.276 12.512 31.252 1.00 97.12 86 ARG A N 1
ATOM 694 C CA . ARG A 1 86 ? -22.613 12.773 31.818 1.00 97.12 86 ARG A CA 1
ATOM 695 C C . ARG A 1 86 ? -23.225 11.530 32.464 1.00 97.12 86 ARG A C 1
ATOM 697 O O . ARG A 1 86 ? -23.737 11.627 33.574 1.00 97.12 86 ARG A O 1
ATOM 704 N N . THR A 1 87 ? -23.135 10.382 31.795 1.00 97.00 87 THR A N 1
ATOM 705 C CA . THR A 1 87 ? -23.708 9.106 32.257 1.00 97.00 87 THR A CA 1
ATOM 706 C C . THR A 1 87 ? -23.018 8.619 33.524 1.00 97.00 87 THR A C 1
ATOM 708 O O . THR A 1 87 ? -23.671 8.274 34.504 1.00 97.00 87 THR A O 1
ATOM 711 N N . LEU A 1 88 ? -21.687 8.650 33.559 1.00 96.00 88 LEU A N 1
ATOM 712 C CA . LEU A 1 88 ? -20.940 8.303 34.759 1.00 96.00 88 LEU A CA 1
ATOM 713 C C . LEU A 1 88 ? -21.280 9.268 35.900 1.00 96.00 88 LEU A C 1
ATOM 715 O O . LEU A 1 88 ? -21.524 8.815 37.014 1.00 96.00 88 LEU A O 1
ATOM 719 N N . ARG A 1 89 ? -21.379 10.578 35.633 1.00 96.69 89 ARG A N 1
ATOM 720 C CA . ARG A 1 89 ? -21.756 11.558 36.660 1.00 96.69 89 ARG A CA 1
ATOM 721 C C . ARG A 1 89 ? -23.161 11.332 37.223 1.00 96.69 89 ARG A C 1
ATOM 723 O O . ARG A 1 89 ? -23.352 11.545 38.423 1.00 96.69 89 ARG A O 1
ATOM 730 N N . SER A 1 90 ? -24.126 10.921 36.396 1.00 96.50 90 SER A N 1
ATOM 731 C CA . SER A 1 90 ? -25.490 10.615 36.852 1.00 96.50 90 SER A CA 1
ATOM 732 C C . SER A 1 90 ? -25.574 9.335 37.681 1.00 96.50 90 SER A C 1
ATOM 734 O O . SER A 1 90 ? -26.509 9.180 38.454 1.00 96.50 90 SER A O 1
ATOM 736 N N . LEU A 1 91 ? -24.595 8.437 37.544 1.00 96.12 91 LEU A N 1
ATOM 737 C CA . LEU A 1 91 ? -24.505 7.192 38.307 1.00 96.12 91 LEU A CA 1
ATOM 738 C C . LEU A 1 91 ? -23.736 7.348 39.633 1.00 96.12 91 LEU A C 1
ATOM 740 O O . LEU A 1 91 ? -23.481 6.352 40.305 1.00 96.12 91 LEU A O 1
ATOM 744 N N . PHE A 1 92 ? -23.334 8.565 40.023 1.00 96.38 92 PHE A N 1
ATOM 745 C CA . PHE A 1 92 ? -22.644 8.781 41.300 1.00 96.38 92 PHE A CA 1
ATOM 746 C C . PHE A 1 92 ? -23.545 8.367 42.477 1.00 96.38 92 PHE A C 1
ATOM 748 O O . PHE A 1 92 ? -24.683 8.832 42.541 1.00 96.38 92 PHE A O 1
ATOM 755 N N . PRO A 1 93 ? -23.047 7.555 43.430 1.00 95.56 93 PRO A N 1
ATOM 756 C CA . PRO A 1 93 ? -23.785 7.241 44.650 1.00 95.56 93 PRO A CA 1
ATOM 757 C C . PRO A 1 93 ? -24.097 8.502 45.465 1.00 95.56 93 PRO A C 1
ATOM 759 O O . PRO A 1 93 ? -23.341 9.477 45.421 1.00 95.56 93 PRO A O 1
ATOM 762 N N . ASP A 1 94 ? -25.150 8.459 46.285 1.00 94.56 94 ASP A N 1
ATOM 763 C CA . ASP A 1 94 ? -25.588 9.598 47.111 1.00 94.56 94 ASP A CA 1
ATOM 764 C C . ASP A 1 94 ? -24.476 10.169 48.004 1.00 94.56 94 ASP A C 1
ATOM 766 O O . ASP A 1 94 ? -24.377 11.385 48.186 1.00 94.56 94 ASP A O 1
ATOM 770 N N . SER A 1 95 ? -23.586 9.308 48.512 1.00 93.81 95 SER A N 1
ATOM 771 C CA . SER A 1 95 ? -22.418 9.691 49.320 1.00 93.81 95 SER A CA 1
ATOM 772 C C . SER A 1 95 ? -21.406 10.568 48.569 1.00 93.81 95 SER A C 1
ATOM 774 O O . SER A 1 95 ? -20.600 11.258 49.197 1.00 93.81 95 SER A O 1
ATOM 776 N N . TYR A 1 96 ? -21.472 10.589 47.236 1.00 95.19 96 TYR A N 1
ATOM 777 C CA . TYR A 1 96 ? -20.618 11.378 46.353 1.00 95.19 96 TYR A CA 1
ATOM 778 C C . TYR A 1 96 ? -21.404 12.405 45.524 1.00 95.19 96 TYR A C 1
ATOM 780 O O . TYR A 1 96 ? -20.853 12.981 44.587 1.00 95.19 96 TYR A O 1
ATOM 788 N N . LYS A 1 97 ? -22.664 12.708 45.871 1.00 92.94 97 LYS A N 1
ATOM 789 C CA . LYS A 1 97 ? -23.507 13.644 45.102 1.00 92.94 97 LYS A CA 1
ATOM 790 C C . LYS A 1 97 ? -22.913 15.051 44.956 1.00 92.94 97 LYS A C 1
ATOM 792 O O . LYS A 1 97 ? -23.126 15.683 43.926 1.00 92.94 97 LYS A O 1
ATOM 797 N N . ASP A 1 98 ? -22.145 15.509 45.948 1.00 94.31 98 ASP A N 1
ATOM 798 C CA . ASP A 1 98 ? -21.501 16.833 45.964 1.00 94.31 98 ASP A CA 1
ATOM 799 C C . ASP A 1 98 ? -20.109 16.827 45.306 1.00 94.31 98 ASP A C 1
ATOM 801 O O . ASP A 1 98 ? -19.413 17.844 45.317 1.00 94.31 98 ASP A O 1
ATOM 805 N N . TYR A 1 99 ? -19.672 15.682 44.768 1.00 96.38 99 TYR A N 1
ATOM 806 C CA . TYR A 1 99 ? -18.409 15.562 44.048 1.00 96.38 99 TYR A CA 1
ATOM 807 C C . TYR A 1 99 ? -18.610 15.894 42.569 1.00 96.38 99 TYR A C 1
ATOM 809 O O . TYR A 1 99 ? -19.659 15.621 41.974 1.00 96.38 99 TYR A O 1
ATOM 817 N N . SER A 1 100 ? -17.587 16.469 41.949 1.00 96.44 100 SER A N 1
ATOM 818 C CA . SER A 1 100 ? -17.503 16.614 40.501 1.00 96.44 100 SER A CA 1
ATOM 819 C C . SER A 1 100 ? -16.757 15.434 39.881 1.00 96.44 100 SER A C 1
ATOM 821 O O . SER A 1 100 ? -15.908 14.788 40.503 1.00 96.44 100 SER A O 1
ATOM 823 N N . LEU A 1 101 ? -17.098 15.138 38.629 1.00 96.94 101 LEU A N 1
ATOM 824 C CA . LEU A 1 101 ? -16.332 14.208 37.815 1.00 96.94 101 LEU A CA 1
ATOM 825 C C . LEU A 1 101 ? -15.067 14.920 37.318 1.00 96.94 101 LEU A C 1
ATOM 827 O O . LEU A 1 101 ? -15.152 16.006 36.747 1.00 96.94 101 LEU A O 1
ATOM 831 N N . GLY A 1 102 ? -13.912 14.310 37.568 1.00 95.75 102 GLY A N 1
ATOM 832 C CA . GLY A 1 102 ? -12.622 14.710 37.022 1.00 95.75 102 GLY A CA 1
ATOM 833 C C . GLY A 1 102 ? -12.361 14.069 35.661 1.00 95.75 102 GLY A C 1
ATOM 834 O O . GLY A 1 102 ? -13.259 13.930 34.834 1.00 95.75 102 GLY A O 1
ATOM 835 N N . ARG A 1 103 ? -11.114 13.665 35.416 1.00 95.81 103 ARG A N 1
ATOM 836 C CA . ARG A 1 103 ? -10.716 12.999 34.170 1.00 95.81 103 ARG A CA 1
ATOM 837 C C . ARG A 1 103 ? -11.052 11.512 34.195 1.00 95.81 103 ARG A C 1
ATOM 839 O O . ARG A 1 103 ? -10.939 10.843 35.224 1.00 95.81 103 ARG A O 1
ATOM 846 N N . ILE A 1 104 ? -11.399 10.992 33.022 1.00 97.19 104 ILE A N 1
ATOM 847 C CA . ILE A 1 104 ? -11.541 9.559 32.772 1.00 97.19 104 ILE A CA 1
ATOM 848 C C . ILE A 1 104 ? -10.311 9.096 31.995 1.00 97.19 104 ILE A C 1
ATOM 850 O O . ILE A 1 104 ? -9.950 9.688 30.980 1.00 97.19 104 ILE A O 1
ATOM 854 N N . TYR A 1 105 ? -9.673 8.030 32.462 1.00 96.31 105 TYR A N 1
ATOM 855 C CA . TYR A 1 105 ? -8.497 7.444 31.834 1.00 96.31 105 TYR A CA 1
ATOM 856 C C . TYR A 1 105 ? -8.786 6.023 31.366 1.00 96.31 105 TYR A C 1
ATOM 858 O O . TYR A 1 105 ? -9.264 5.186 32.134 1.00 96.31 105 TYR A O 1
ATOM 866 N N . ALA A 1 106 ? -8.402 5.730 30.126 1.00 94.00 106 ALA A N 1
ATOM 867 C CA . ALA A 1 106 ? -8.187 4.369 29.659 1.00 94.00 106 ALA A CA 1
ATOM 868 C C . ALA A 1 106 ? -6.748 3.972 30.009 1.00 94.00 106 ALA A C 1
ATOM 870 O O . ALA A 1 106 ? -5.791 4.363 29.334 1.00 94.00 106 ALA A O 1
ATOM 871 N N . TYR A 1 107 ? -6.577 3.228 31.102 1.00 88.94 107 TYR A N 1
ATOM 872 C CA . TYR A 1 107 ? -5.279 2.937 31.710 1.00 88.94 107 TYR A CA 1
ATOM 873 C C . TYR A 1 107 ? -4.487 4.208 32.076 1.00 88.94 107 TYR A C 1
ATOM 875 O O . TYR A 1 107 ? -4.644 4.726 33.177 1.00 88.94 107 TYR A O 1
ATOM 883 N N . ARG A 1 108 ? -3.640 4.719 31.173 1.00 86.81 108 ARG A N 1
ATOM 884 C CA . ARG A 1 108 ? -2.827 5.937 31.373 1.00 86.81 108 ARG A CA 1
ATOM 885 C C . ARG A 1 108 ? -3.196 7.078 30.424 1.00 86.81 108 ARG A C 1
ATOM 887 O O . ARG A 1 108 ? -2.663 8.174 30.573 1.00 86.81 108 ARG A O 1
ATOM 894 N N . THR A 1 109 ? -4.089 6.839 29.468 1.00 90.12 109 THR A N 1
ATOM 895 C CA . THR A 1 109 ? -4.433 7.810 28.426 1.00 90.12 109 THR A CA 1
ATOM 896 C C . THR A 1 109 ? -5.741 8.513 28.787 1.00 90.12 109 THR A C 1
ATOM 898 O O . THR A 1 109 ? -6.729 7.814 29.026 1.00 90.12 109 THR A O 1
ATOM 901 N N . PRO A 1 110 ? -5.777 9.860 28.850 1.00 93.88 110 PRO A N 1
ATOM 902 C CA . PRO A 1 110 ? -7.028 10.602 28.989 1.00 93.88 110 PRO A CA 1
ATOM 903 C C . PRO A 1 110 ? -7.997 10.237 27.865 1.00 93.88 110 PRO A C 1
ATOM 905 O O . PRO A 1 110 ? -7.591 10.159 26.704 1.00 93.88 110 PRO A O 1
ATOM 908 N N . LEU A 1 111 ? -9.263 10.016 28.207 1.00 94.75 111 LEU A N 1
ATOM 909 C CA . LEU A 1 111 ? -10.281 9.572 27.260 1.00 94.75 111 LEU A CA 1
ATOM 910 C C . LEU A 1 111 ? -10.504 10.581 26.127 1.00 94.75 111 LEU A C 1
ATOM 912 O O . LEU A 1 111 ? -10.698 10.188 24.982 1.00 94.75 111 LEU A O 1
ATOM 916 N N . GLU A 1 112 ? -10.418 11.876 26.430 1.00 92.12 112 GLU A N 1
ATOM 917 C CA . GLU A 1 112 ? -10.551 12.959 25.454 1.00 92.12 112 GLU A CA 1
ATOM 918 C C . GLU A 1 112 ? -9.495 12.848 24.343 1.00 92.12 112 GLU A C 1
ATOM 920 O O . GLU A 1 112 ? -9.791 13.092 23.178 1.00 92.12 112 GLU A O 1
ATOM 925 N N . GLY A 1 113 ? -8.282 12.396 24.685 1.00 90.06 113 GLY A N 1
ATOM 926 C CA . GLY A 1 113 ? -7.191 12.182 23.729 1.00 90.06 113 GLY A CA 1
ATOM 927 C C . GLY A 1 113 ? -7.357 10.938 22.851 1.00 90.06 113 GLY A C 1
ATOM 928 O O . GLY A 1 113 ? -6.522 10.686 21.984 1.00 90.06 113 GLY A O 1
ATOM 929 N N . LEU A 1 114 ? -8.405 10.142 23.080 1.00 92.56 114 LEU A N 1
ATOM 930 C CA . LEU A 1 114 ? -8.776 9.005 22.239 1.00 92.56 114 LEU A CA 1
ATOM 931 C C . LEU A 1 114 ? -9.897 9.349 21.257 1.00 92.56 114 LEU A C 1
ATOM 933 O O . LEU A 1 114 ? -10.211 8.515 20.416 1.00 92.56 114 LEU A O 1
ATOM 937 N N . ALA A 1 115 ? -10.493 10.539 21.336 1.00 92.94 115 ALA A N 1
ATOM 938 C CA . ALA A 1 115 ? -11.570 10.914 20.434 1.00 92.94 115 ALA A CA 1
ATOM 939 C C . ALA A 1 115 ? -11.078 11.068 18.982 1.00 92.94 115 ALA A C 1
ATOM 941 O O . ALA A 1 115 ? -10.006 11.618 18.707 1.00 92.94 115 ALA A O 1
ATOM 942 N N . THR A 1 116 ? -11.887 10.589 18.046 1.00 93.50 116 THR A N 1
ATOM 943 C CA . THR A 1 116 ? -11.668 10.632 16.598 1.00 93.50 116 THR A CA 1
ATOM 944 C C . THR A 1 116 ? -12.864 11.288 15.910 1.00 93.50 116 THR A C 1
ATOM 946 O O . THR A 1 116 ? -13.967 11.346 16.470 1.00 93.50 116 THR A O 1
ATOM 949 N N . PRO A 1 117 ? -12.671 11.821 14.692 1.00 91.81 117 PRO A N 1
ATOM 950 C CA . PRO A 1 117 ? -13.781 12.301 13.887 1.00 91.81 117 PRO A CA 1
ATOM 951 C C . PRO A 1 117 ? -14.777 11.177 13.607 1.00 91.81 117 PRO A C 1
ATOM 953 O O . PRO A 1 117 ? -14.384 10.039 13.346 1.00 91.81 117 PRO A O 1
ATOM 956 N N . ARG A 1 118 ? -16.074 11.498 13.613 1.00 89.44 118 ARG A N 1
ATOM 957 C CA . ARG A 1 118 ? -17.092 10.544 13.165 1.00 89.44 118 ARG A CA 1
ATOM 958 C C . ARG A 1 118 ? -16.987 10.321 11.663 1.00 89.44 118 ARG A C 1
ATOM 960 O O . ARG A 1 118 ? -16.689 11.240 10.902 1.00 89.44 118 ARG A O 1
ATOM 967 N N . LEU A 1 119 ? -17.288 9.097 11.249 1.00 89.94 119 LEU A N 1
ATOM 968 C CA . LEU A 1 119 ? -17.437 8.756 9.845 1.00 89.94 119 LEU A CA 1
ATOM 969 C C . LEU A 1 119 ? -18.658 9.489 9.263 1.00 89.94 119 LEU A C 1
ATOM 971 O O . LEU A 1 119 ? -19.762 9.368 9.791 1.00 89.94 119 LEU A O 1
ATOM 975 N N . GLY A 1 120 ? -18.452 10.237 8.179 1.00 89.62 120 GLY A N 1
ATOM 976 C CA . GLY A 1 120 ? -19.511 10.858 7.380 1.00 89.62 120 GLY A CA 1
ATOM 977 C C . GLY A 1 120 ? -19.505 10.329 5.944 1.00 89.62 120 GLY A C 1
ATOM 978 O O . GLY A 1 120 ? -18.481 9.823 5.487 1.00 89.62 120 GLY A O 1
ATOM 979 N N . ASN A 1 121 ? -20.632 10.476 5.236 1.00 93.44 121 ASN A N 1
ATOM 980 C CA . ASN A 1 121 ? -20.826 10.072 3.828 1.00 93.44 121 ASN A CA 1
ATOM 981 C C . ASN A 1 121 ? -21.294 11.255 2.947 1.00 93.44 121 ASN A C 1
ATOM 983 O O . ASN A 1 121 ? -21.983 11.065 1.946 1.00 93.44 121 ASN A O 1
ATOM 987 N N . ASP A 1 122 ? -20.999 12.493 3.355 1.00 93.94 122 ASP A N 1
ATOM 988 C CA . ASP A 1 122 ? -21.471 13.729 2.711 1.00 93.94 122 ASP A CA 1
ATOM 989 C C . ASP A 1 122 ? -20.408 14.416 1.831 1.00 93.94 122 ASP A C 1
ATOM 991 O O . ASP A 1 122 ? -20.652 15.494 1.282 1.00 93.94 122 ASP A O 1
ATOM 995 N N . GLY A 1 123 ? -19.228 13.802 1.695 1.00 95.88 123 GLY A N 1
ATOM 996 C CA . GLY A 1 123 ? -18.111 14.327 0.909 1.00 95.88 123 GLY A CA 1
ATOM 997 C C . GLY A 1 123 ? -17.341 15.467 1.575 1.00 95.88 123 GLY A C 1
ATOM 998 O O . GLY A 1 123 ? -16.507 16.093 0.917 1.00 95.88 123 GLY A O 1
ATOM 999 N N . LYS A 1 124 ? -17.603 15.773 2.852 1.00 95.69 124 LYS A N 1
ATOM 1000 C CA . LYS A 1 124 ? -16.937 16.865 3.571 1.00 95.69 124 LYS A CA 1
ATOM 1001 C C . LYS A 1 124 ? -15.953 16.333 4.613 1.00 95.69 124 LYS A C 1
ATOM 1003 O O . LYS A 1 124 ? -16.227 15.310 5.241 1.00 95.69 124 LYS A O 1
ATOM 1008 N N . PRO A 1 125 ? -14.823 17.031 4.822 1.00 94.31 125 PRO A N 1
ATOM 1009 C CA . PRO A 1 125 ? -13.934 16.719 5.924 1.00 94.31 125 PRO A CA 1
ATOM 1010 C C . PRO A 1 125 ? -14.578 17.131 7.251 1.00 94.31 125 PRO A C 1
ATOM 1012 O O . PRO A 1 125 ? -15.323 18.112 7.331 1.00 94.31 125 PRO A O 1
ATOM 1015 N N . VAL A 1 126 ? -14.233 16.410 8.309 1.00 91.75 126 VAL A N 1
ATOM 1016 C CA . VAL A 1 126 ? -14.506 16.798 9.691 1.00 91.75 126 VAL A CA 1
ATOM 1017 C C . VAL A 1 126 ? -13.206 17.330 10.279 1.00 91.75 126 VAL A C 1
ATOM 1019 O O . VAL A 1 126 ? -12.240 16.578 10.416 1.00 91.75 126 VAL A O 1
ATOM 1022 N N . ALA A 1 127 ? -13.192 18.622 10.616 1.00 83.81 127 ALA A N 1
ATOM 1023 C CA . ALA A 1 127 ? -12.031 19.273 11.213 1.00 83.81 127 ALA A CA 1
ATOM 1024 C C . ALA A 1 127 ? -11.569 18.515 12.466 1.00 83.81 127 ALA A C 1
ATOM 1026 O O . ALA A 1 127 ? -12.374 18.122 13.319 1.00 83.81 127 ALA A O 1
ATOM 1027 N N . TYR A 1 128 ? -10.262 18.305 12.562 1.00 83.88 128 TYR A N 1
ATOM 1028 C CA . TYR A 1 128 ? -9.642 17.488 13.597 1.00 83.88 128 TYR A CA 1
ATOM 1029 C C . TYR A 1 128 ? -8.347 18.137 14.082 1.00 83.88 128 TYR A C 1
ATOM 1031 O O . TYR A 1 128 ? -7.601 18.696 13.287 1.00 83.88 128 TYR A O 1
ATOM 1039 N N . GLU A 1 129 ? -8.042 18.041 15.377 1.00 87.44 129 GLU A N 1
ATOM 1040 C CA . GLU A 1 129 ? -6.855 18.687 15.969 1.00 87.44 129 GLU A CA 1
ATOM 1041 C C . GLU A 1 129 ? -5.538 18.233 15.316 1.00 87.44 129 GLU A C 1
ATOM 1043 O O . GLU A 1 129 ? -4.570 18.986 15.271 1.00 87.44 129 GLU A O 1
ATOM 1048 N N . LEU A 1 130 ? -5.495 17.004 14.790 1.00 89.50 130 LEU A N 1
ATOM 1049 C CA . LEU A 1 130 ? -4.299 16.442 14.156 1.00 89.50 130 LEU A CA 1
ATOM 1050 C C . LEU A 1 130 ? -4.238 16.675 12.639 1.00 89.50 130 LEU A C 1
ATOM 1052 O O . LEU A 1 130 ? -3.388 16.072 11.982 1.00 89.50 130 LEU A O 1
ATOM 1056 N N . SER A 1 131 ? -5.139 17.482 12.077 1.00 88.62 131 SER A N 1
ATOM 1057 C CA . SER A 1 131 ? -5.130 17.796 10.645 1.00 88.62 131 SER A CA 1
ATOM 1058 C C . SER A 1 131 ? -3.847 18.538 10.255 1.00 88.62 131 SER A C 1
ATOM 1060 O O . SER A 1 131 ? -3.164 19.141 11.081 1.00 88.62 131 SER A O 1
ATOM 1062 N N . SER A 1 132 ? -3.466 18.444 8.989 1.00 86.38 132 SER A N 1
ATOM 1063 C CA . SER A 1 132 ? -2.272 19.068 8.412 1.00 86.38 132 SER A CA 1
ATOM 1064 C C . SER A 1 132 ? -2.574 19.544 6.983 1.00 86.38 132 SER A C 1
ATOM 1066 O O . SER A 1 132 ? -2.084 18.939 6.023 1.00 86.38 132 SER A O 1
ATOM 1068 N N . PRO A 1 133 ? -3.400 20.596 6.808 1.00 84.50 133 PRO A N 1
ATOM 1069 C CA . PRO A 1 133 ? -3.827 21.065 5.488 1.00 84.50 133 PRO A CA 1
ATOM 1070 C C . PRO A 1 133 ? -2.665 21.485 4.579 1.00 84.50 133 PRO A C 1
ATOM 1072 O O . PRO A 1 133 ? -2.764 21.365 3.360 1.00 84.50 133 PRO A O 1
ATOM 1075 N N . GLU A 1 134 ? -1.530 21.925 5.135 1.00 79.00 134 GLU A N 1
ATOM 1076 C CA . GLU A 1 134 ? -0.376 22.352 4.334 1.00 79.00 134 GLU A CA 1
ATOM 1077 C C . GLU A 1 134 ? 0.238 21.191 3.531 1.00 79.00 134 GLU A C 1
ATOM 1079 O O . GLU A 1 134 ? 0.750 21.390 2.429 1.00 79.00 134 GLU A O 1
ATOM 1084 N N . ALA A 1 135 ? 0.126 19.957 4.034 1.00 76.94 135 ALA A N 1
ATOM 1085 C CA . ALA A 1 135 ? 0.586 18.747 3.349 1.00 76.94 135 ALA A CA 1
ATOM 1086 C C . ALA A 1 135 ? -0.344 18.307 2.193 1.00 76.94 135 ALA A C 1
ATOM 1088 O O . ALA A 1 135 ? -0.028 17.384 1.434 1.00 76.94 135 ALA A O 1
ATOM 1089 N N . ALA A 1 136 ? -1.474 18.994 1.982 1.00 77.75 136 ALA A N 1
ATOM 1090 C CA . ALA A 1 136 ? -2.366 18.730 0.858 1.00 77.75 136 ALA A CA 1
ATOM 1091 C C . ALA A 1 136 ? -1.743 19.094 -0.505 1.00 77.75 136 ALA A C 1
ATOM 1093 O O . ALA A 1 136 ? -2.161 18.546 -1.522 1.00 77.75 136 ALA A O 1
ATOM 1094 N N . ALA A 1 137 ? -0.736 19.971 -0.555 1.00 72.81 137 ALA A N 1
ATOM 1095 C CA . ALA A 1 137 ? -0.138 20.448 -1.809 1.00 72.81 137 ALA A CA 1
ATOM 1096 C C . ALA A 1 137 ? 0.831 19.453 -2.486 1.00 72.81 137 ALA A C 1
ATOM 1098 O O . ALA A 1 137 ? 1.405 19.765 -3.528 1.00 72.81 137 ALA A O 1
ATOM 1099 N N . GLN A 1 138 ? 1.039 18.272 -1.899 1.00 76.81 138 GLN A N 1
ATOM 1100 C CA . GLN A 1 138 ? 1.968 17.273 -2.415 1.00 76.81 138 GLN A CA 1
ATOM 1101 C C . GLN A 1 138 ? 1.516 16.663 -3.754 1.00 76.81 138 GLN A C 1
ATOM 1103 O O . GLN A 1 138 ? 0.346 16.347 -3.963 1.00 76.81 138 GLN A O 1
ATOM 1108 N N . GLU A 1 139 ? 2.480 16.470 -4.653 1.00 81.19 139 GLU A N 1
ATOM 1109 C CA . GLU A 1 139 ? 2.311 15.783 -5.931 1.00 81.19 139 GLU A CA 1
ATOM 1110 C C . GLU A 1 139 ? 2.917 14.377 -5.868 1.00 81.19 139 GLU A C 1
ATOM 1112 O O . GLU A 1 139 ? 3.940 14.164 -5.216 1.00 81.19 139 GLU A O 1
ATOM 1117 N N . SER A 1 140 ? 2.325 13.430 -6.605 1.00 87.62 140 SER A N 1
ATOM 1118 C CA . SER A 1 140 ? 2.897 12.088 -6.759 1.00 87.62 140 SER A CA 1
ATOM 1119 C C . SER A 1 140 ? 4.244 12.184 -7.475 1.00 87.62 140 SER A C 1
ATOM 1121 O O . SER A 1 140 ? 4.407 13.013 -8.381 1.00 87.62 140 SER A O 1
ATOM 1123 N N . PHE A 1 141 ? 5.192 11.329 -7.096 1.00 92.31 141 PHE A N 1
ATOM 1124 C CA . PHE A 1 141 ? 6.495 11.242 -7.754 1.00 92.31 141 PHE A CA 1
ATOM 1125 C C . PHE A 1 141 ? 6.448 10.429 -9.058 1.00 92.31 141 PHE A C 1
ATOM 1127 O O . PHE A 1 141 ? 7.372 10.516 -9.852 1.00 92.31 141 PHE A O 1
ATOM 1134 N N . VAL A 1 142 ? 5.351 9.711 -9.325 1.00 95.25 142 VAL A N 1
ATOM 1135 C CA . VAL A 1 142 ? 5.046 9.098 -10.629 1.00 95.25 142 VAL A CA 1
ATOM 1136 C C . VAL A 1 142 ? 3.682 9.590 -11.094 1.00 95.25 142 VAL A C 1
ATOM 1138 O O . VAL A 1 142 ? 2.698 9.521 -10.350 1.00 95.25 142 VAL A O 1
ATOM 1141 N N . ARG A 1 143 ? 3.603 10.112 -12.319 1.00 92.75 143 ARG A N 1
ATOM 1142 C CA . ARG A 1 143 ? 2.363 10.637 -12.909 1.00 92.75 143 ARG A CA 1
ATOM 1143 C C . ARG A 1 143 ? 2.250 10.229 -14.365 1.00 92.75 143 ARG A C 1
ATOM 1145 O O . ARG A 1 143 ? 3.179 10.457 -15.127 1.00 92.75 143 ARG A O 1
ATOM 1152 N N . GLN A 1 144 ? 1.093 9.719 -14.770 1.00 93.25 144 GLN A N 1
ATOM 1153 C CA . GLN A 1 144 ? 0.786 9.543 -16.186 1.00 93.25 144 GLN A CA 1
ATOM 1154 C C . GLN A 1 144 ? 0.605 10.918 -16.852 1.00 93.25 144 GLN A C 1
ATOM 1156 O O . GLN A 1 144 ? -0.188 11.743 -16.382 1.00 93.25 144 GLN A O 1
ATOM 1161 N N . VAL A 1 145 ? 1.330 11.175 -17.939 1.00 90.88 145 VAL A N 1
ATOM 1162 C CA . VAL A 1 145 ? 1.181 12.392 -18.748 1.00 90.88 145 VAL A CA 1
ATOM 1163 C C . VAL A 1 145 ? -0.199 12.369 -19.410 1.00 90.88 145 VAL A C 1
ATOM 1165 O O . VAL A 1 145 ? -0.642 11.348 -19.928 1.00 90.88 145 VAL A O 1
ATOM 1168 N N . GLY A 1 146 ? -0.937 13.479 -19.313 1.00 87.94 146 GLY A N 1
ATOM 1169 C CA . GLY A 1 146 ? -2.326 13.563 -19.786 1.00 87.94 146 GLY A CA 1
ATOM 1170 C C . GLY A 1 146 ? -3.355 12.789 -18.943 1.00 87.94 146 GLY A C 1
ATOM 1171 O O . GLY A 1 146 ? -4.544 12.826 -19.261 1.00 87.94 146 GLY A O 1
ATOM 1172 N N . GLY A 1 147 ? -2.935 12.122 -17.860 1.00 86.75 147 GLY A N 1
ATOM 1173 C CA . GLY A 1 147 ? -3.824 11.398 -16.952 1.00 86.75 147 GLY A CA 1
ATOM 1174 C C . GLY A 1 147 ? -4.783 12.316 -16.182 1.00 86.75 147 GLY A C 1
ATOM 1175 O O . GLY A 1 147 ? -4.486 13.482 -15.902 1.00 86.75 147 GLY A O 1
ATOM 1176 N N . GLN A 1 148 ? -5.952 11.787 -15.807 1.00 86.00 148 GLN A N 1
ATOM 1177 C CA . GLN A 1 148 ? -6.928 12.536 -15.012 1.00 86.00 148 GLN A CA 1
ATOM 1178 C C . GLN A 1 148 ? -6.437 12.764 -13.576 1.00 86.00 148 GLN A C 1
ATOM 1180 O O . GLN A 1 148 ? -5.835 11.892 -12.954 1.00 86.00 148 GLN A O 1
ATOM 1185 N N . ARG A 1 149 ? -6.746 13.945 -13.025 1.00 88.25 149 ARG A N 1
ATOM 1186 C CA . ARG A 1 149 ? -6.501 14.285 -11.617 1.00 88.25 149 ARG A CA 1
ATOM 1187 C C . ARG A 1 149 ? -7.806 14.272 -10.830 1.00 88.25 149 ARG A C 1
ATOM 1189 O O . ARG A 1 149 ? -8.679 15.116 -11.030 1.00 88.25 149 ARG A O 1
ATOM 1196 N N . PHE A 1 150 ? -7.895 13.376 -9.863 1.00 90.56 150 PHE A N 1
ATOM 1197 C CA . PHE A 1 150 ? -9.005 13.230 -8.933 1.00 90.56 150 PHE A CA 1
ATOM 1198 C C . PHE A 1 150 ? -8.715 14.023 -7.652 1.00 90.56 150 PHE A C 1
ATOM 1200 O O . PHE A 1 150 ? -8.325 13.471 -6.627 1.00 90.56 150 PHE A O 1
ATOM 1207 N N . ARG A 1 151 ? -8.903 15.351 -7.694 1.00 87.75 151 ARG A N 1
ATOM 1208 C CA . ARG A 1 151 ? -8.632 16.249 -6.544 1.00 87.75 151 ARG A CA 1
ATOM 1209 C C . ARG A 1 151 ? -9.489 15.968 -5.303 1.00 87.75 151 ARG A C 1
ATOM 1211 O O . ARG A 1 151 ? -9.077 16.313 -4.206 1.00 87.75 151 ARG A O 1
ATOM 1218 N N . ARG A 1 152 ? -10.674 15.378 -5.495 1.00 92.44 152 ARG A N 1
ATOM 1219 C CA . ARG A 1 152 ? -11.545 14.865 -4.420 1.00 92.44 152 ARG A CA 1
ATOM 1220 C C . ARG A 1 152 ? -11.338 13.360 -4.169 1.00 92.44 152 ARG A C 1
ATOM 1222 O O . ARG A 1 152 ? -12.019 12.771 -3.346 1.00 92.44 152 ARG A O 1
ATOM 1229 N N . GLY A 1 153 ? -10.431 12.728 -4.906 1.00 94.06 153 GLY A N 1
ATOM 1230 C CA . GLY A 1 153 ? -9.964 11.368 -4.664 1.00 94.06 153 GLY A CA 1
ATOM 1231 C C . GLY A 1 153 ? -8.638 11.394 -3.903 1.00 94.06 153 GLY A C 1
ATOM 1232 O O . GLY A 1 153 ? -8.474 12.113 -2.924 1.00 94.06 153 GLY A O 1
ATOM 1233 N N . MET A 1 154 ? -7.677 10.614 -4.384 1.00 94.44 154 MET A N 1
ATOM 1234 C CA . MET A 1 154 ? -6.350 10.415 -3.804 1.00 94.44 154 MET A CA 1
ATOM 1235 C C . MET A 1 154 ? -5.214 10.904 -4.716 1.00 94.44 154 MET A C 1
ATOM 1237 O O . MET A 1 154 ? -4.065 10.509 -4.527 1.00 94.44 154 MET A O 1
ATOM 1241 N N . SER A 1 155 ? -5.492 11.765 -5.703 1.00 93.12 155 SER A N 1
ATOM 1242 C CA . SER A 1 155 ? -4.427 12.341 -6.532 1.00 93.12 155 SER A CA 1
ATOM 1243 C C . SER A 1 155 ? -3.369 13.056 -5.694 1.00 93.12 155 SER A C 1
ATOM 1245 O O . SER A 1 155 ? -3.690 13.868 -4.826 1.00 93.12 155 SER A O 1
ATOM 1247 N N . GLY A 1 156 ? -2.105 12.753 -5.991 1.00 91.81 156 GLY A N 1
ATOM 1248 C CA . GLY A 1 156 ? -0.945 13.299 -5.284 1.00 91.81 156 GLY A CA 1
ATOM 1249 C C . GLY A 1 156 ? -0.514 12.496 -4.055 1.00 91.81 156 GLY A C 1
ATOM 1250 O O . GLY A 1 156 ? 0.532 12.799 -3.490 1.00 91.81 156 GLY A O 1
ATOM 1251 N N . ARG A 1 157 ? -1.277 11.468 -3.660 1.00 94.31 157 ARG A N 1
ATOM 1252 C CA . ARG A 1 157 ? -0.995 10.655 -2.470 1.00 94.31 157 ARG A CA 1
ATOM 1253 C C . ARG A 1 157 ? -0.127 9.454 -2.796 1.00 94.31 157 ARG A C 1
ATOM 1255 O O . ARG A 1 157 ? -0.339 8.799 -3.812 1.00 94.31 157 ARG A O 1
ATOM 1262 N N . THR A 1 158 ? 0.806 9.143 -1.906 1.00 96.50 158 THR A N 1
ATOM 1263 C CA . THR A 1 158 ? 1.658 7.956 -1.963 1.00 96.50 158 THR A CA 1
ATOM 1264 C C . THR A 1 158 ? 1.379 7.073 -0.753 1.00 96.50 158 THR A C 1
ATOM 1266 O O . THR A 1 158 ? 1.539 7.490 0.394 1.00 96.50 158 THR A O 1
ATOM 1269 N N . LEU A 1 159 ? 0.960 5.834 -0.993 1.00 97.94 159 LEU A N 1
ATOM 1270 C CA . LEU A 1 159 ? 0.540 4.899 0.051 1.00 97.94 159 LEU A CA 1
ATOM 1271 C C . LEU A 1 159 ? 1.470 3.687 0.067 1.00 97.94 159 LEU A C 1
ATOM 1273 O O . LEU A 1 159 ? 1.843 3.179 -0.991 1.00 97.94 159 LEU A O 1
ATOM 1277 N N . ALA A 1 160 ? 1.797 3.188 1.257 1.00 98.00 160 ALA A N 1
ATOM 1278 C CA . ALA A 1 160 ? 2.379 1.859 1.404 1.00 98.00 160 ALA A CA 1
ATOM 1279 C C . ALA A 1 160 ? 1.285 0.880 1.842 1.00 98.00 160 ALA A C 1
ATOM 1281 O O . ALA A 1 160 ? 0.690 1.060 2.905 1.00 98.00 160 ALA A O 1
ATOM 1282 N N . VAL A 1 161 ? 0.998 -0.134 1.032 1.00 98.44 161 VAL A N 1
ATOM 1283 C CA . VAL A 1 161 ? -0.059 -1.116 1.313 1.00 98.44 161 VAL A CA 1
ATOM 1284 C C . VAL A 1 161 ? 0.495 -2.511 1.105 1.00 98.44 161 VAL A C 1
ATOM 1286 O O . VAL A 1 161 ? 1.148 -2.765 0.096 1.00 98.44 161 VAL A O 1
ATOM 1289 N N . TRP A 1 162 ? 0.216 -3.416 2.035 1.00 96.44 162 TRP A N 1
ATOM 1290 C CA . TRP A 1 162 ? 0.623 -4.808 1.915 1.00 96.44 162 TRP A CA 1
ATOM 1291 C C . TRP A 1 162 ? -0.437 -5.768 2.435 1.00 96.44 162 TRP A C 1
ATOM 1293 O O . TRP A 1 162 ? -1.150 -5.497 3.402 1.00 96.44 162 TRP A O 1
ATOM 1303 N N . GLN A 1 163 ? -0.534 -6.901 1.749 1.00 93.00 163 GLN A N 1
ATOM 1304 C CA . GLN A 1 163 ? -1.146 -8.114 2.269 1.00 93.00 163 GLN A CA 1
ATOM 1305 C C . GLN A 1 163 ? -0.280 -8.707 3.395 1.00 93.00 163 GLN A C 1
ATOM 1307 O O . GLN A 1 163 ? 0.856 -8.275 3.585 1.00 93.00 163 GLN A O 1
ATOM 1312 N N . SER A 1 164 ? -0.815 -9.691 4.113 1.00 89.12 164 SER A N 1
ATOM 1313 C CA . SER A 1 164 ? -0.154 -10.361 5.236 1.00 89.12 164 SER A CA 1
ATOM 1314 C C . SER A 1 164 ? 1.082 -11.185 4.800 1.00 89.12 164 SER A C 1
ATOM 1316 O O . SER A 1 164 ? 1.825 -10.820 3.884 1.00 89.12 164 SER A O 1
ATOM 1318 N N . HIS A 1 165 ? 1.329 -12.302 5.470 1.00 91.31 165 HIS A N 1
ATOM 1319 C CA . HIS A 1 165 ? 2.501 -13.160 5.340 1.00 91.31 165 HIS A CA 1
ATOM 1320 C C . HIS A 1 165 ? 2.709 -13.711 3.933 1.00 91.31 165 HIS A C 1
ATOM 1322 O O . HIS A 1 165 ? 1.778 -13.772 3.137 1.00 91.31 165 HIS A O 1
ATOM 1328 N N . GLY A 1 166 ? 3.918 -14.174 3.628 1.00 94.25 166 GLY A N 1
ATOM 1329 C CA . GLY A 1 166 ? 4.189 -14.944 2.414 1.00 94.25 166 GLY A CA 1
ATOM 1330 C C . GLY A 1 166 ? 4.983 -16.217 2.683 1.00 94.25 166 GLY A C 1
ATOM 1331 O O . GLY A 1 166 ? 5.415 -16.496 3.802 1.00 94.25 166 GLY A O 1
ATOM 1332 N N . ARG A 1 167 ? 5.206 -17.001 1.625 1.00 95.94 167 ARG A N 1
ATOM 1333 C CA . ARG A 1 167 ? 6.042 -18.204 1.690 1.00 95.94 167 ARG A CA 1
ATOM 1334 C C . ARG A 1 167 ? 7.435 -17.838 2.201 1.00 95.94 167 ARG A C 1
ATOM 1336 O O . ARG A 1 167 ? 8.084 -16.986 1.599 1.00 95.94 167 ARG A O 1
ATOM 1343 N N . TYR A 1 168 ? 7.911 -18.515 3.244 1.00 96.38 168 TYR A N 1
ATOM 1344 C CA . TYR A 1 168 ? 9.227 -18.265 3.834 1.00 96.38 168 TYR A CA 1
ATOM 1345 C C . TYR A 1 168 ? 10.019 -19.552 4.059 1.00 96.38 168 TYR A C 1
ATOM 1347 O O . TYR A 1 168 ? 9.461 -20.649 4.098 1.00 96.38 168 TYR A O 1
ATOM 1355 N N . TYR A 1 169 ? 11.335 -19.422 4.193 1.00 97.38 169 TYR A N 1
ATOM 1356 C CA . TYR A 1 169 ? 12.229 -20.515 4.541 1.00 97.38 169 TYR A CA 1
ATOM 1357 C C . TYR A 1 169 ? 12.374 -20.628 6.057 1.00 97.38 169 TYR A C 1
ATOM 1359 O O . TYR A 1 169 ? 12.834 -19.703 6.728 1.00 97.38 169 TYR A O 1
ATOM 1367 N N . ASN A 1 170 ? 11.994 -21.773 6.612 1.00 96.69 170 ASN A N 1
ATOM 1368 C CA . ASN A 1 170 ? 12.218 -22.079 8.013 1.00 96.69 170 ASN A CA 1
ATOM 1369 C C . ASN A 1 170 ? 13.567 -22.789 8.160 1.00 96.69 170 ASN A C 1
ATOM 1371 O O . ASN A 1 170 ? 13.734 -23.907 7.681 1.00 96.69 170 ASN A O 1
ATOM 1375 N N . GLU A 1 171 ? 14.515 -22.135 8.831 1.00 93.50 171 GLU A N 1
ATOM 1376 C CA . GLU A 1 171 ? 15.862 -22.674 9.045 1.00 93.50 171 GLU A CA 1
ATOM 1377 C C . GLU A 1 171 ? 15.888 -23.878 9.987 1.00 93.50 171 GLU A C 1
ATOM 1379 O O . GLU A 1 171 ? 16.673 -24.789 9.766 1.00 93.50 171 GLU A O 1
ATOM 1384 N N . GLN A 1 172 ? 15.019 -23.916 11.002 1.00 94.06 172 GLN A N 1
ATOM 1385 C CA . GLN A 1 172 ? 14.960 -25.032 11.957 1.00 94.06 172 GLN A CA 1
ATOM 1386 C C . GLN A 1 172 ? 14.419 -26.308 11.303 1.00 94.06 172 GLN A C 1
ATOM 1388 O O . GLN A 1 172 ? 14.828 -27.410 11.646 1.00 94.06 172 GLN A O 1
ATOM 1393 N N . GLU A 1 173 ? 13.494 -26.140 10.360 1.00 95.69 173 GLU A N 1
ATOM 1394 C CA . GLU A 1 173 ? 12.841 -27.225 9.623 1.00 95.69 173 GLU A CA 1
ATOM 1395 C C . GLU A 1 173 ? 13.505 -27.506 8.263 1.00 95.69 173 GLU A C 1
ATOM 1397 O O . GLU A 1 173 ? 13.027 -28.359 7.517 1.00 95.69 173 GLU A O 1
ATOM 1402 N N . GLU A 1 174 ? 14.542 -26.737 7.912 1.00 95.94 174 GLU A N 1
ATOM 1403 C CA . GLU A 1 174 ? 15.280 -26.775 6.641 1.00 95.94 174 GLU A CA 1
ATOM 1404 C C . GLU A 1 174 ? 14.384 -26.836 5.389 1.00 95.94 174 GLU A C 1
ATOM 1406 O O . GLU A 1 174 ? 14.657 -27.541 4.413 1.00 95.94 174 GLU A O 1
ATOM 1411 N N . ARG A 1 175 ? 13.271 -26.091 5.402 1.00 96.75 175 ARG A N 1
ATOM 1412 C CA . ARG A 1 175 ? 12.295 -26.117 4.307 1.00 96.75 175 ARG A CA 1
ATOM 1413 C C . ARG A 1 175 ? 11.564 -24.803 4.123 1.00 96.75 175 ARG A C 1
ATOM 1415 O O . ARG A 1 175 ? 11.257 -24.081 5.070 1.00 96.75 175 ARG A O 1
ATOM 1422 N N . TRP A 1 176 ? 11.158 -24.564 2.884 1.00 97.38 176 TRP A N 1
ATOM 1423 C CA . TRP A 1 176 ? 10.130 -23.580 2.584 1.00 97.38 176 TRP A CA 1
ATOM 1424 C C . TRP A 1 176 ? 8.803 -24.012 3.224 1.00 97.38 176 TRP A C 1
ATOM 1426 O O . TRP A 1 176 ? 8.396 -25.176 3.117 1.00 97.38 176 TRP A O 1
ATOM 1436 N N . MET A 1 177 ? 8.099 -23.088 3.873 1.00 95.81 177 MET A N 1
ATOM 1437 C CA . MET A 1 177 ? 6.784 -23.317 4.468 1.00 95.81 177 MET A CA 1
ATOM 1438 C C . MET A 1 177 ? 5.883 -22.069 4.407 1.00 95.81 177 MET A C 1
ATOM 1440 O O . MET A 1 177 ? 6.337 -20.962 4.128 1.00 95.81 177 MET A O 1
ATOM 1444 N N . TRP A 1 178 ? 4.576 -22.280 4.574 1.00 94.56 178 TRP A N 1
ATOM 1445 C CA . TRP A 1 178 ? 3.611 -21.213 4.845 1.00 94.56 178 TRP A CA 1
ATOM 1446 C C . TRP A 1 178 ? 3.579 -21.007 6.352 1.00 94.56 178 TRP A C 1
ATOM 1448 O O . TRP A 1 178 ? 3.798 -21.971 7.094 1.00 94.56 178 TRP A O 1
ATOM 1458 N N . GLN A 1 179 ? 3.298 -19.793 6.808 1.00 88.38 179 GLN A N 1
ATOM 1459 C CA . GLN A 1 179 ? 3.111 -19.547 8.228 1.00 88.38 179 GLN A CA 1
ATOM 1460 C C . GLN A 1 179 ? 1.830 -20.219 8.722 1.00 88.38 179 GLN A C 1
ATOM 1462 O O . GLN A 1 179 ? 1.852 -20.862 9.777 1.00 88.38 179 GLN A O 1
ATOM 1467 N N . ARG A 1 180 ? 0.712 -20.091 7.996 1.00 90.06 180 ARG A N 1
ATOM 1468 C CA . ARG A 1 180 ? -0.550 -20.710 8.414 1.00 90.06 180 ARG A CA 1
ATOM 1469 C C . ARG A 1 180 ? -0.788 -22.049 7.737 1.00 90.06 180 ARG A C 1
ATOM 1471 O O . ARG A 1 180 ? -0.401 -22.306 6.597 1.00 90.06 180 ARG A O 1
ATOM 1478 N N . ALA A 1 181 ? -1.463 -22.924 8.477 1.00 89.06 181 ALA A N 1
ATOM 1479 C CA . ALA A 1 181 ? -1.940 -24.187 7.945 1.00 89.06 181 ALA A CA 1
ATOM 1480 C C . ALA A 1 181 ? -3.041 -23.942 6.894 1.00 89.06 181 ALA A C 1
ATOM 1482 O O . ALA A 1 181 ? -3.836 -23.011 7.054 1.00 89.06 181 ALA A O 1
ATOM 1483 N N . PRO A 1 182 ? -3.146 -24.790 5.855 1.00 91.81 182 PRO A N 1
ATOM 1484 C CA . PRO A 1 182 ? -4.275 -24.743 4.938 1.00 91.81 182 PRO A CA 1
ATOM 1485 C C . PRO A 1 182 ? -5.594 -25.029 5.669 1.00 91.81 182 PRO A C 1
ATOM 1487 O O . PRO A 1 182 ? -5.773 -26.104 6.241 1.00 91.81 182 PRO A O 1
ATOM 1490 N N . LEU A 1 183 ? -6.531 -24.082 5.624 1.00 91.94 183 LEU A N 1
ATOM 1491 C CA . LEU A 1 183 ? -7.850 -24.163 6.255 1.00 91.94 183 LEU A CA 1
ATOM 1492 C C . LEU A 1 183 ? -8.921 -23.652 5.290 1.00 91.94 183 LEU A C 1
ATOM 1494 O O . LEU A 1 183 ? -8.696 -22.720 4.519 1.00 91.94 183 LEU A O 1
ATOM 1498 N N . HIS A 1 184 ? -10.090 -24.299 5.289 1.00 91.38 184 HIS A N 1
ATOM 1499 C CA . HIS A 1 184 ? -11.233 -23.927 4.439 1.00 91.38 184 HIS A CA 1
ATOM 1500 C C . HIS A 1 184 ? -10.883 -23.732 2.948 1.00 91.38 184 HIS A C 1
ATOM 1502 O O . HIS A 1 184 ? -11.439 -22.869 2.277 1.00 91.38 184 HIS A O 1
ATOM 1508 N N . ARG A 1 185 ? -9.968 -24.564 2.418 1.00 88.50 185 ARG A N 1
ATOM 1509 C CA . ARG A 1 185 ? -9.434 -24.490 1.038 1.00 88.50 185 ARG A CA 1
ATOM 1510 C C . ARG A 1 185 ? -8.634 -23.214 0.726 1.00 88.50 185 ARG A C 1
ATOM 1512 O O . ARG A 1 185 ? -8.482 -22.857 -0.438 1.00 88.50 185 ARG A O 1
ATOM 1519 N N . THR A 1 186 ? -8.102 -22.552 1.748 1.00 90.50 186 THR A N 1
ATOM 1520 C CA . THR A 1 186 ? -7.244 -21.365 1.635 1.00 90.50 186 THR A CA 1
ATOM 1521 C C . THR A 1 186 ? -5.999 -21.507 2.505 1.00 90.50 186 THR A C 1
ATOM 1523 O O . THR A 1 186 ? -5.932 -22.379 3.369 1.00 90.50 186 THR A O 1
ATOM 1526 N N . VAL A 1 187 ? -5.011 -20.650 2.266 1.00 90.88 187 VAL A N 1
ATOM 1527 C CA . VAL A 1 187 ? -3.882 -20.398 3.168 1.00 90.88 187 VAL A CA 1
ATOM 1528 C C . VAL A 1 187 ? -3.877 -18.895 3.411 1.00 90.88 187 VAL A C 1
ATOM 1530 O O . VAL A 1 187 ? -3.936 -18.138 2.442 1.00 90.88 187 VAL A O 1
ATOM 1533 N N . GLU A 1 188 ? -3.850 -18.478 4.676 1.00 88.69 188 GLU A N 1
ATOM 1534 C CA . GLU A 1 188 ? -3.890 -17.068 5.096 1.00 88.69 188 GLU A CA 1
ATOM 1535 C C . GLU A 1 188 ? -2.886 -16.207 4.316 1.00 88.69 188 GLU A C 1
ATOM 1537 O O . GLU A 1 188 ? -3.271 -15.194 3.726 1.00 88.69 188 GLU A O 1
ATOM 1542 N N . ASP A 1 189 ? -1.654 -16.715 4.200 1.00 89.06 189 ASP A N 1
ATOM 1543 C CA . ASP A 1 189 ? -0.504 -16.088 3.546 1.00 89.06 189 ASP A CA 1
ATOM 1544 C C . ASP A 1 189 ? -0.787 -15.669 2.079 1.00 89.06 189 ASP A C 1
ATOM 1546 O O . ASP A 1 189 ? -0.152 -14.783 1.505 1.00 89.06 189 ASP A O 1
ATOM 1550 N N . LEU A 1 190 ? -1.766 -16.307 1.428 1.00 91.50 190 LEU A N 1
ATOM 1551 C CA . LEU A 1 190 ? -2.233 -15.961 0.078 1.00 91.50 190 LEU A CA 1
ATOM 1552 C C . LEU A 1 190 ? -3.647 -15.373 0.068 1.00 91.50 190 LEU A C 1
ATOM 1554 O O . LEU A 1 190 ? -4.086 -14.779 -0.917 1.00 91.50 190 LEU A O 1
ATOM 1558 N N . TYR A 1 191 ? -4.398 -15.566 1.142 1.00 94.19 191 TYR A N 1
ATOM 1559 C CA . TYR A 1 191 ? -5.805 -15.230 1.208 1.00 94.19 191 TYR A CA 1
ATOM 1560 C C . TYR A 1 191 ? -6.028 -13.719 1.240 1.00 94.19 191 TYR A C 1
ATOM 1562 O O . TYR A 1 191 ? -6.806 -13.198 0.438 1.00 94.19 191 TYR A O 1
ATOM 1570 N N . THR A 1 192 ? -5.300 -12.994 2.089 1.00 95.00 192 THR A N 1
ATOM 1571 C CA . THR A 1 192 ? -5.387 -11.523 2.183 1.00 95.00 192 THR A CA 1
ATOM 1572 C C . THR A 1 192 ? -4.969 -10.847 0.879 1.00 95.00 192 THR A C 1
ATOM 1574 O O . THR A 1 192 ? -5.574 -9.863 0.450 1.00 95.00 192 THR A O 1
ATOM 1577 N N . GLN A 1 193 ? -4.024 -11.448 0.154 1.00 95.00 193 GLN A N 1
ATOM 1578 C CA . GLN A 1 193 ? -3.628 -11.014 -1.182 1.00 95.00 193 GLN A CA 1
ATOM 1579 C C . GLN A 1 193 ? -4.805 -10.974 -2.171 1.00 95.00 193 GLN A C 1
ATOM 1581 O O . GLN A 1 193 ? -4.859 -10.089 -3.027 1.00 95.00 193 GLN A O 1
ATOM 1586 N N . SER A 1 194 ? -5.778 -11.883 -2.032 1.00 94.94 194 SER A N 1
ATOM 1587 C CA . SER A 1 194 ? -6.981 -11.922 -2.877 1.00 94.94 194 SER A CA 1
ATOM 1588 C C . SER A 1 194 ? -7.952 -10.753 -2.647 1.00 94.94 194 SER A C 1
ATOM 1590 O O . SER A 1 194 ? -8.873 -10.565 -3.439 1.00 94.94 194 SER A O 1
ATOM 1592 N N . TYR A 1 195 ? -7.729 -9.946 -1.605 1.00 97.75 195 TYR A N 1
ATOM 1593 C CA . TYR A 1 195 ? -8.395 -8.660 -1.372 1.00 97.75 195 TYR A CA 1
ATOM 1594 C C . TYR A 1 195 ? -7.544 -7.497 -1.884 1.00 97.75 195 TYR A C 1
ATOM 1596 O O . TYR A 1 195 ? -8.057 -6.563 -2.507 1.00 97.75 195 TYR A O 1
ATOM 1604 N N . VAL A 1 196 ? -6.238 -7.558 -1.605 1.00 97.94 196 VAL A N 1
ATOM 1605 C CA . VAL A 1 196 ? -5.310 -6.442 -1.808 1.00 97.94 196 VAL A CA 1
ATOM 1606 C C . VAL A 1 196 ? -4.991 -6.224 -3.285 1.00 97.94 196 VAL A C 1
ATOM 1608 O O . VAL A 1 196 ? -5.226 -5.129 -3.795 1.00 97.94 196 VAL A O 1
ATOM 1611 N N . LEU A 1 197 ? -4.496 -7.251 -3.982 1.00 96.88 197 LEU A N 1
ATOM 1612 C CA . LEU A 1 197 ? -4.008 -7.102 -5.358 1.00 96.88 197 LEU A CA 1
ATOM 1613 C C . LEU A 1 197 ? -5.125 -6.884 -6.394 1.00 96.88 197 LEU A C 1
ATOM 1615 O O . LEU A 1 197 ? -4.987 -5.967 -7.201 1.00 96.88 197 LEU A O 1
ATOM 1619 N N . PRO A 1 198 ? -6.231 -7.659 -6.408 1.00 96.31 198 PRO A N 1
ATOM 1620 C CA . PRO A 1 198 ? -7.242 -7.510 -7.456 1.00 96.31 198 PRO A CA 1
ATOM 1621 C C . PRO A 1 198 ? -8.246 -6.379 -7.197 1.00 96.31 198 PRO A C 1
ATOM 1623 O O . PRO A 1 198 ? -8.899 -5.936 -8.141 1.00 96.31 198 PRO A O 1
ATOM 1626 N N . PHE A 1 199 ? -8.400 -5.915 -5.949 1.00 97.69 199 PHE A N 1
ATOM 1627 C CA . PHE A 1 199 ? -9.440 -4.944 -5.591 1.00 97.69 199 PHE A CA 1
ATOM 1628 C C . PHE A 1 199 ? -8.887 -3.685 -4.925 1.00 97.69 199 PHE A C 1
ATOM 1630 O O . PHE A 1 199 ? -9.054 -2.600 -5.476 1.00 97.69 199 PHE A O 1
ATOM 1637 N N . LEU A 1 200 ? -8.232 -3.799 -3.763 1.00 98.69 200 LEU A N 1
ATOM 1638 C CA . LEU A 1 200 ? -7.881 -2.621 -2.961 1.00 98.69 200 LEU A CA 1
ATOM 1639 C C . LEU A 1 200 ? -6.863 -1.716 -3.662 1.00 98.69 200 LEU A C 1
ATOM 1641 O O . LEU A 1 200 ? -7.127 -0.527 -3.814 1.00 98.69 200 LEU A O 1
ATOM 1645 N N . ILE A 1 201 ? -5.726 -2.261 -4.111 1.00 98.44 201 ILE A N 1
ATOM 1646 C CA . ILE A 1 201 ? -4.700 -1.471 -4.807 1.00 98.44 201 ILE A CA 1
ATOM 1647 C C . ILE A 1 201 ? -5.285 -0.802 -6.063 1.00 98.44 201 ILE A C 1
ATOM 1649 O O . ILE A 1 201 ? -5.180 0.422 -6.161 1.00 98.44 201 ILE A O 1
ATOM 1653 N N . PRO A 1 202 ? -5.991 -1.520 -6.964 1.00 97.25 202 PRO A N 1
ATOM 1654 C CA . PRO A 1 202 ? -6.645 -0.890 -8.106 1.00 97.25 202 PRO A CA 1
ATOM 1655 C C . PRO A 1 202 ? -7.632 0.220 -7.729 1.00 97.25 202 PRO A C 1
ATOM 1657 O O . PRO A 1 202 ? -7.680 1.238 -8.410 1.00 97.25 202 PRO A O 1
ATOM 1660 N N . MET A 1 203 ? -8.421 0.073 -6.657 1.00 97.56 203 MET A N 1
ATOM 1661 C CA . MET A 1 203 ? -9.340 1.131 -6.206 1.00 97.56 203 MET A CA 1
ATOM 1662 C C . MET A 1 203 ? -8.594 2.385 -5.732 1.00 97.56 203 MET A C 1
ATOM 1664 O O . MET A 1 203 ? -9.005 3.499 -6.049 1.00 97.56 203 MET A O 1
ATOM 1668 N N . LEU A 1 204 ? -7.488 2.216 -5.003 1.00 97.94 204 LEU A N 1
ATOM 1669 C CA . LEU A 1 204 ? -6.650 3.326 -4.541 1.00 97.94 204 LEU A CA 1
ATOM 1670 C C . LEU A 1 204 ? -5.987 4.053 -5.721 1.00 97.94 204 LEU A C 1
ATOM 1672 O O . LEU A 1 204 ? -6.027 5.283 -5.795 1.00 97.94 204 LEU A O 1
ATOM 1676 N N . GLU A 1 205 ? -5.435 3.301 -6.674 1.00 96.56 205 GLU A N 1
ATOM 1677 C CA . GLU A 1 205 ? -4.789 3.846 -7.875 1.00 96.56 205 GLU A CA 1
ATOM 1678 C C . GLU A 1 205 ? -5.794 4.529 -8.809 1.00 96.56 205 GLU A C 1
ATOM 1680 O O . GLU A 1 205 ? -5.545 5.637 -9.283 1.00 96.56 205 GLU A O 1
ATOM 1685 N N . ASN A 1 206 ? -6.982 3.947 -8.992 1.00 94.44 206 ASN A N 1
ATOM 1686 C CA . ASN A 1 206 ? -8.069 4.570 -9.751 1.00 94.44 206 ASN A CA 1
ATOM 1687 C C . ASN A 1 206 ? -8.607 5.840 -9.082 1.00 94.44 206 ASN A C 1
ATOM 1689 O O . ASN A 1 206 ? -9.131 6.719 -9.763 1.00 94.44 206 ASN A O 1
ATOM 1693 N N . ALA A 1 207 ? -8.487 5.955 -7.756 1.00 94.38 207 ALA A N 1
ATOM 1694 C CA . ALA A 1 207 ? -8.762 7.197 -7.047 1.00 94.38 207 ALA A CA 1
ATOM 1695 C C . ALA A 1 207 ? -7.616 8.217 -7.188 1.00 94.38 207 ALA A C 1
ATOM 1697 O O . ALA A 1 207 ? -7.789 9.365 -6.791 1.00 94.38 207 ALA A O 1
ATOM 1698 N N . GLY A 1 208 ? -6.472 7.844 -7.766 1.00 94.12 208 GLY A N 1
ATOM 1699 C CA . GLY A 1 208 ? -5.339 8.719 -8.070 1.00 94.12 208 GLY A CA 1
ATOM 1700 C C . GLY A 1 208 ? -4.119 8.556 -7.162 1.00 94.12 208 GLY A C 1
ATOM 1701 O O . GLY A 1 208 ? -3.173 9.329 -7.321 1.00 94.12 208 GLY A O 1
ATOM 1702 N N . ALA A 1 209 ? -4.130 7.609 -6.219 1.00 96.50 209 ALA A N 1
ATOM 1703 C CA . ALA A 1 209 ? -2.967 7.333 -5.380 1.00 96.50 209 ALA A CA 1
ATOM 1704 C C . ALA A 1 209 ? -1.867 6.608 -6.168 1.00 96.50 209 ALA A C 1
ATOM 1706 O O . ALA A 1 209 ? -2.145 5.852 -7.095 1.00 96.50 209 ALA A O 1
ATOM 1707 N N . TYR A 1 210 ? -0.620 6.764 -5.737 1.00 97.62 210 TYR A N 1
ATOM 1708 C CA . TYR A 1 210 ? 0.473 5.873 -6.101 1.00 97.62 210 TYR A CA 1
ATOM 1709 C C . TYR A 1 210 ? 0.716 4.884 -4.957 1.00 97.62 210 TYR A C 1
ATOM 1711 O O . TYR A 1 210 ? 0.949 5.297 -3.818 1.00 97.62 210 TYR A O 1
ATOM 1719 N N . VAL A 1 211 ? 0.630 3.581 -5.231 1.00 98.25 211 VAL A N 1
ATOM 1720 C CA . VAL A 1 211 ? 0.716 2.543 -4.194 1.00 98.25 211 VAL A CA 1
ATOM 1721 C C . VAL A 1 211 ? 2.002 1.739 -4.341 1.00 98.25 211 VAL A C 1
ATOM 1723 O O . VAL A 1 211 ? 2.271 1.152 -5.389 1.00 98.25 211 VAL A O 1
ATOM 1726 N N . MET A 1 212 ? 2.776 1.670 -3.259 1.00 97.75 212 MET A N 1
ATOM 1727 C CA . MET A 1 212 ? 3.954 0.812 -3.149 1.00 97.75 212 MET A CA 1
ATOM 1728 C C . MET A 1 212 ? 3.691 -0.344 -2.185 1.00 97.75 212 MET A C 1
ATOM 1730 O O . MET A 1 212 ? 2.991 -0.183 -1.184 1.00 97.75 212 MET A O 1
ATOM 1734 N N . THR A 1 213 ? 4.299 -1.495 -2.464 1.00 96.44 213 THR A N 1
ATOM 1735 C CA . THR A 1 213 ? 4.206 -2.693 -1.625 1.00 96.44 213 THR A CA 1
ATOM 1736 C C . THR A 1 213 ? 5.593 -3.324 -1.399 1.00 96.44 213 THR A C 1
ATOM 1738 O O . THR A 1 213 ? 6.405 -3.372 -2.327 1.00 96.44 213 THR A O 1
ATOM 1741 N N . PRO A 1 214 ? 5.885 -3.814 -0.179 1.00 95.38 214 PRO A N 1
ATOM 1742 C CA . PRO A 1 214 ? 7.051 -4.625 0.154 1.00 95.38 214 PRO A CA 1
ATOM 1743 C C . PRO A 1 214 ? 6.926 -6.091 -0.304 1.00 95.38 214 PRO A C 1
ATOM 1745 O O . PRO A 1 214 ? 7.743 -6.915 0.095 1.00 95.38 214 PRO A O 1
ATOM 1748 N N . ARG A 1 215 ? 5.949 -6.446 -1.145 1.00 95.00 215 ARG A N 1
ATOM 1749 C CA . ARG A 1 215 ? 5.855 -7.750 -1.825 1.00 95.00 215 ARG A CA 1
ATOM 1750 C C . ARG A 1 215 ? 5.655 -7.541 -3.325 1.00 95.00 215 ARG A C 1
ATOM 1752 O O . ARG A 1 215 ? 5.102 -6.520 -3.723 1.00 95.00 215 ARG A O 1
ATOM 1759 N N . GLU A 1 216 ? 6.066 -8.497 -4.160 1.00 96.25 216 GLU A N 1
ATOM 1760 C CA . GLU A 1 216 ? 5.772 -8.424 -5.599 1.00 96.25 216 GLU A CA 1
ATOM 1761 C C . GLU A 1 216 ? 4.248 -8.395 -5.805 1.00 96.25 216 GLU A C 1
ATOM 1763 O O . GLU A 1 216 ? 3.508 -9.183 -5.210 1.00 96.25 216 GLU A O 1
ATOM 1768 N N . ARG A 1 217 ? 3.780 -7.448 -6.623 1.00 96.00 217 ARG A N 1
ATOM 1769 C CA . ARG A 1 217 ? 2.353 -7.221 -6.904 1.00 96.00 217 ARG A CA 1
ATOM 1770 C C . ARG A 1 217 ? 1.897 -7.843 -8.214 1.00 96.00 217 ARG A C 1
ATOM 1772 O O . ARG A 1 217 ? 0.695 -8.013 -8.401 1.00 96.00 217 ARG A O 1
ATOM 1779 N N . ASP A 1 218 ? 2.816 -8.138 -9.125 1.00 97.56 218 ASP A N 1
ATOM 1780 C CA . ASP A 1 218 ? 2.481 -8.725 -10.410 1.00 97.56 218 ASP A CA 1
ATOM 1781 C C . ASP A 1 218 ? 2.358 -10.245 -10.307 1.00 97.56 218 ASP A C 1
ATOM 1783 O O . ASP A 1 218 ? 3.281 -10.952 -9.898 1.00 97.56 218 ASP A O 1
ATOM 1787 N N . THR A 1 219 ? 1.193 -10.755 -10.696 1.00 96.75 219 THR A N 1
ATOM 1788 C CA . THR A 1 219 ? 0.911 -12.191 -10.717 1.00 96.75 219 THR A CA 1
ATOM 1789 C C . THR A 1 219 ? 1.432 -12.885 -11.975 1.00 96.75 219 THR A C 1
ATOM 1791 O O . THR A 1 219 ? 1.319 -14.106 -12.082 1.00 96.75 219 THR A O 1
ATOM 1794 N N . GLN A 1 220 ? 1.977 -12.128 -12.932 1.00 97.62 220 GLN A N 1
ATOM 1795 C CA . GLN A 1 220 ? 2.653 -12.661 -14.109 1.00 97.62 220 GLN A CA 1
ATOM 1796 C C . GLN A 1 220 ? 3.920 -13.430 -13.709 1.00 97.62 220 GLN A C 1
ATOM 1798 O O . GLN A 1 220 ? 4.834 -12.876 -13.100 1.00 97.62 220 GLN A O 1
ATOM 1803 N N . VAL A 1 221 ? 3.978 -14.711 -14.075 1.00 97.81 221 VAL A N 1
ATOM 1804 C CA . VAL A 1 221 ? 5.071 -15.635 -13.722 1.00 97.81 221 VAL A CA 1
ATOM 1805 C C . VAL A 1 221 ? 6.289 -15.503 -14.631 1.00 97.81 221 VAL A C 1
ATOM 1807 O O . VAL A 1 221 ? 7.375 -15.952 -14.270 1.00 97.81 221 VAL A O 1
ATOM 1810 N N . MET A 1 222 ? 6.120 -14.883 -15.797 1.00 98.06 222 MET A N 1
ATOM 1811 C CA . MET A 1 222 ? 7.216 -14.535 -16.690 1.00 98.06 222 MET A CA 1
ATOM 1812 C C . MET A 1 222 ? 7.851 -13.208 -16.264 1.00 98.06 222 MET A C 1
ATOM 1814 O O . MET A 1 222 ? 7.160 -12.288 -15.836 1.00 98.06 222 MET A O 1
ATOM 1818 N N . GLU A 1 223 ? 9.170 -13.095 -16.399 1.00 98.00 223 GLU A N 1
ATOM 1819 C CA . GLU A 1 223 ? 9.909 -11.857 -16.135 1.00 98.00 223 GLU A CA 1
ATOM 1820 C C . GLU A 1 223 ? 10.943 -11.626 -17.235 1.00 98.00 223 GLU A C 1
ATOM 1822 O O . GLU A 1 223 ? 11.637 -12.557 -17.653 1.00 98.00 223 GLU A O 1
ATOM 1827 N N . VAL A 1 224 ? 11.053 -10.384 -17.700 1.00 98.69 224 VAL A N 1
ATOM 1828 C CA . VAL A 1 224 ? 12.106 -9.935 -18.612 1.00 98.69 224 VAL A CA 1
ATOM 1829 C C . VAL A 1 224 ? 12.813 -8.744 -17.981 1.00 98.69 224 VAL A C 1
ATOM 1831 O O . VAL A 1 224 ? 12.171 -7.749 -17.643 1.00 98.69 224 VAL A O 1
ATOM 1834 N N . ILE A 1 225 ? 14.133 -8.840 -17.846 1.00 98.69 225 ILE A N 1
ATOM 1835 C CA . ILE A 1 225 ? 14.993 -7.769 -17.348 1.00 98.69 225 ILE A CA 1
ATOM 1836 C C . ILE A 1 225 ? 15.789 -7.201 -18.518 1.00 98.69 225 ILE A C 1
ATOM 1838 O O . ILE A 1 225 ? 16.505 -7.924 -19.210 1.00 98.69 225 ILE A O 1
ATOM 1842 N N . CYS A 1 226 ? 15.640 -5.906 -18.760 1.00 98.75 226 CYS A N 1
ATOM 1843 C CA . CYS A 1 226 ? 16.416 -5.150 -19.732 1.00 98.75 226 CYS A CA 1
ATOM 1844 C C . CYS A 1 226 ? 17.342 -4.219 -18.958 1.00 98.75 226 CYS A C 1
ATOM 1846 O O . CYS A 1 226 ? 16.857 -3.468 -18.116 1.00 98.75 226 CYS A O 1
ATOM 1848 N N . ASP A 1 227 ? 18.633 -4.231 -19.253 1.00 98.50 227 ASP A N 1
ATOM 1849 C CA . ASP A 1 227 ? 19.613 -3.477 -18.475 1.00 98.50 227 ASP A CA 1
ATOM 1850 C C . ASP A 1 227 ? 20.849 -3.143 -19.319 1.00 98.50 227 ASP A C 1
ATOM 1852 O O . ASP A 1 227 ? 21.099 -3.812 -20.330 1.00 98.50 227 ASP A O 1
ATOM 1856 N N . ASN A 1 228 ? 21.592 -2.100 -18.944 1.00 98.06 228 ASN A N 1
ATOM 1857 C CA . ASN A 1 228 ? 22.844 -1.750 -19.620 1.00 98.06 228 ASN A CA 1
ATOM 1858 C C . ASN A 1 228 ? 23.996 -2.681 -19.239 1.00 98.06 228 ASN A C 1
ATOM 1860 O O . ASN A 1 228 ? 24.938 -2.830 -20.022 1.00 98.06 228 ASN A O 1
ATOM 1864 N N . ASP A 1 229 ? 23.923 -3.301 -18.065 1.00 98.38 229 ASP A N 1
ATOM 1865 C CA . ASP A 1 229 ? 24.895 -4.285 -17.622 1.00 98.38 229 ASP A CA 1
ATOM 1866 C C . ASP A 1 229 ? 24.600 -5.685 -18.190 1.00 98.38 229 ASP A C 1
ATOM 1868 O O . ASP A 1 229 ? 23.442 -6.062 -18.409 1.00 98.38 229 ASP A O 1
ATOM 1872 N N . PRO A 1 230 ? 25.640 -6.502 -18.455 1.00 96.19 230 PRO A N 1
ATOM 1873 C CA . PRO A 1 230 ? 25.444 -7.874 -18.889 1.00 96.19 230 PRO A CA 1
ATOM 1874 C C . PRO A 1 230 ? 24.695 -8.687 -17.834 1.00 96.19 230 PRO A C 1
ATOM 1876 O O . PRO A 1 230 ? 25.112 -8.798 -16.682 1.00 96.19 230 PRO A O 1
ATOM 1879 N N . ALA A 1 231 ? 23.617 -9.329 -18.262 1.00 96.56 231 ALA A N 1
ATOM 1880 C CA . ALA A 1 231 ? 22.880 -10.254 -17.423 1.00 96.56 231 ALA A CA 1
ATOM 1881 C C . ALA A 1 231 ? 23.686 -11.560 -17.202 1.00 96.56 231 ALA A C 1
ATOM 1883 O O . ALA A 1 231 ? 24.566 -11.901 -18.000 1.00 96.56 231 ALA A O 1
ATOM 1884 N N . PHE A 1 232 ? 23.385 -12.322 -16.141 1.00 96.69 232 PHE A N 1
ATOM 1885 C CA . PHE A 1 232 ? 24.105 -13.560 -15.812 1.00 96.69 232 PHE A CA 1
ATOM 1886 C C . PHE A 1 232 ? 24.141 -14.535 -17.008 1.00 96.69 232 PHE A C 1
ATOM 1888 O O . PHE A 1 232 ? 23.128 -14.670 -17.714 1.00 96.69 232 PHE A O 1
ATOM 1895 N N . PRO A 1 233 ? 25.273 -15.231 -17.234 1.00 94.69 233 PRO A N 1
ATOM 1896 C CA . PRO A 1 233 ? 25.458 -16.095 -18.394 1.00 94.69 233 PRO A CA 1
ATOM 1897 C C . PRO A 1 233 ? 24.709 -17.430 -18.262 1.00 94.69 233 PRO A C 1
ATOM 1899 O O . PRO A 1 233 ? 24.379 -17.884 -17.166 1.00 94.69 233 PRO A O 1
ATOM 1902 N N . GLY A 1 234 ? 24.520 -18.110 -19.394 1.00 92.88 234 GLY A N 1
ATOM 1903 C CA . GLY A 1 234 ? 23.915 -19.443 -19.467 1.00 92.88 234 GLY A CA 1
ATOM 1904 C C . GLY A 1 234 ? 22.461 -19.440 -19.947 1.00 92.88 234 GLY A C 1
ATOM 1905 O O . GLY A 1 234 ? 21.881 -18.395 -20.235 1.00 92.88 234 GLY A O 1
ATOM 1906 N N . ALA A 1 235 ? 21.886 -20.639 -20.070 1.00 90.94 235 ALA A N 1
ATOM 1907 C CA . ALA A 1 235 ? 20.533 -20.826 -20.588 1.00 90.94 235 ALA A CA 1
ATOM 1908 C C . ALA A 1 235 ? 19.459 -20.285 -19.625 1.00 90.94 235 ALA A C 1
ATOM 1910 O O . ALA A 1 235 ? 19.535 -20.477 -18.402 1.00 90.94 235 ALA A O 1
ATOM 1911 N N . ARG A 1 236 ? 18.448 -19.626 -20.204 1.00 93.50 236 ARG A N 1
ATOM 1912 C CA . ARG A 1 236 ? 17.323 -18.975 -19.516 1.00 93.50 236 ARG A CA 1
ATOM 1913 C C . ARG A 1 236 ? 15.997 -19.575 -19.975 1.00 93.50 236 ARG A C 1
ATOM 1915 O O . ARG A 1 236 ? 15.192 -18.921 -20.632 1.00 93.50 236 ARG A O 1
ATOM 1922 N N . ASP A 1 237 ? 15.819 -20.848 -19.646 1.00 86.88 237 ASP A N 1
ATOM 1923 C CA . ASP A 1 237 ? 14.689 -21.652 -20.106 1.00 86.88 237 ASP A CA 1
ATOM 1924 C C . ASP A 1 237 ? 13.497 -21.594 -19.137 1.00 86.88 237 ASP A C 1
ATOM 1926 O O . ASP A 1 237 ? 13.635 -21.296 -17.946 1.00 86.88 237 ASP A O 1
ATOM 1930 N N . GLY A 1 238 ? 12.311 -21.935 -19.648 1.00 92.44 238 GLY A N 1
ATOM 1931 C CA . GLY A 1 238 ? 11.089 -22.035 -18.852 1.00 92.44 238 GLY A CA 1
ATOM 1932 C C . GLY A 1 238 ? 10.698 -20.709 -18.198 1.00 92.44 238 GLY A C 1
ATOM 1933 O O . GLY A 1 238 ? 10.602 -19.690 -18.878 1.00 92.44 238 GLY A O 1
ATOM 1934 N N . LEU A 1 239 ? 10.466 -20.748 -16.882 1.00 95.81 239 LEU A N 1
ATOM 1935 C CA . LEU A 1 239 ? 10.036 -19.606 -16.064 1.00 95.81 239 LEU A CA 1
ATOM 1936 C C . LEU A 1 239 ? 11.211 -18.797 -15.481 1.00 95.81 239 LEU A C 1
ATOM 1938 O O . LEU A 1 239 ? 11.001 -17.919 -14.642 1.00 95.81 239 LEU A O 1
ATOM 1942 N N . LEU A 1 240 ? 12.457 -19.098 -15.872 1.00 96.06 240 LEU A N 1
ATOM 1943 C CA . LEU A 1 240 ? 13.591 -18.269 -15.473 1.00 96.06 240 LEU A CA 1
ATOM 1944 C C . LEU A 1 240 ? 13.499 -16.912 -16.180 1.00 96.06 240 LEU A C 1
ATOM 1946 O O . LEU A 1 240 ? 13.191 -16.833 -17.370 1.00 96.06 240 LEU A O 1
ATOM 1950 N N . ARG A 1 241 ? 13.800 -15.841 -15.446 1.00 96.06 241 ARG A N 1
ATOM 1951 C CA . ARG A 1 241 ? 13.777 -14.480 -15.986 1.00 96.06 241 ARG A CA 1
ATOM 1952 C C . ARG A 1 241 ? 14.680 -14.329 -17.214 1.00 96.06 241 ARG A C 1
ATOM 1954 O O . ARG A 1 241 ? 15.845 -14.747 -17.226 1.00 96.06 241 ARG A O 1
ATOM 1961 N N . ARG A 1 242 ? 14.132 -13.722 -18.261 1.00 97.31 242 ARG A N 1
ATOM 1962 C CA . ARG A 1 242 ? 14.786 -13.527 -19.558 1.00 97.31 242 ARG A CA 1
ATOM 1963 C C . ARG A 1 242 ? 15.557 -12.215 -19.590 1.00 97.31 242 ARG A C 1
ATOM 1965 O O . ARG A 1 242 ? 15.248 -11.289 -18.846 1.00 97.31 242 ARG A O 1
ATOM 1972 N N . ALA A 1 243 ? 16.554 -12.147 -20.464 1.00 97.31 243 ALA A N 1
ATOM 1973 C CA . ALA A 1 243 ? 17.255 -10.905 -20.764 1.00 97.31 243 ALA A CA 1
ATOM 1974 C C . ALA A 1 243 ? 16.581 -10.217 -21.959 1.00 97.31 243 ALA A C 1
ATOM 1976 O O . ALA A 1 243 ? 16.314 -10.861 -22.974 1.00 97.31 243 ALA A O 1
ATOM 1977 N N . GLY A 1 244 ? 16.306 -8.923 -21.837 1.00 97.56 244 GLY A N 1
ATOM 1978 C CA . GLY A 1 244 ? 15.935 -8.064 -22.956 1.00 97.56 244 GLY A CA 1
ATOM 1979 C C . GLY A 1 244 ? 17.125 -7.257 -23.470 1.00 97.56 244 GLY A C 1
ATOM 1980 O O . GLY A 1 244 ? 18.280 -7.560 -23.175 1.00 97.56 244 GLY A O 1
ATOM 1981 N N . ARG A 1 245 ? 16.850 -6.223 -24.268 1.00 98.50 245 ARG A N 1
ATOM 1982 C CA . ARG A 1 245 ? 17.878 -5.358 -24.864 1.00 98.50 245 ARG A CA 1
ATOM 1983 C C . ARG A 1 245 ? 17.830 -3.952 -24.285 1.00 98.50 245 ARG A C 1
ATOM 1985 O O . ARG A 1 245 ? 16.747 -3.405 -24.096 1.00 98.50 245 ARG A O 1
ATOM 1992 N N . TYR A 1 246 ? 19.002 -3.355 -24.112 1.00 98.69 246 TYR A N 1
ATOM 1993 C CA . TYR A 1 246 ? 19.182 -1.947 -23.776 1.00 98.69 246 TYR A CA 1
ATOM 1994 C C . TYR A 1 246 ? 19.915 -1.216 -24.903 1.00 98.69 246 TYR A C 1
ATOM 1996 O O . TYR A 1 246 ? 20.814 -1.780 -25.534 1.00 98.69 246 TYR A O 1
ATOM 2004 N N . ARG A 1 247 ? 19.532 0.033 -25.183 1.00 98.50 247 ARG A N 1
ATOM 2005 C CA . ARG A 1 247 ? 20.216 0.879 -26.167 1.00 98.50 247 ARG A CA 1
ATOM 2006 C C . ARG A 1 247 ? 20.136 2.356 -25.804 1.00 98.50 247 ARG A C 1
ATOM 2008 O O . ARG A 1 247 ? 19.054 2.866 -25.537 1.00 98.50 247 ARG A O 1
ATOM 2015 N N . GLU A 1 248 ? 21.264 3.043 -25.932 1.00 98.56 248 GLU A N 1
ATOM 2016 C CA . GLU A 1 248 ? 21.373 4.499 -25.819 1.00 98.56 248 GLU A CA 1
ATOM 2017 C C . GLU A 1 248 ? 21.449 5.171 -27.199 1.00 98.56 248 GLU A C 1
ATOM 2019 O O . GLU A 1 248 ? 21.997 4.619 -28.161 1.00 98.56 248 GLU A O 1
ATOM 2024 N N . THR A 1 249 ? 20.935 6.395 -27.285 1.00 98.38 249 THR A N 1
ATOM 2025 C CA . THR A 1 249 ? 21.241 7.362 -28.345 1.00 98.38 249 THR A CA 1
ATOM 2026 C C . THR A 1 249 ? 21.668 8.690 -27.723 1.00 98.38 249 THR A C 1
ATOM 2028 O O . THR A 1 249 ? 21.280 8.999 -26.595 1.00 98.38 249 THR A O 1
ATOM 2031 N N . GLY A 1 250 ? 22.465 9.481 -28.444 1.00 97.19 250 GLY A N 1
ATOM 2032 C CA . GLY A 1 250 ? 23.021 10.729 -27.919 1.00 97.19 250 GLY A CA 1
ATOM 2033 C C . GLY A 1 250 ? 24.157 10.502 -26.916 1.00 97.19 250 GLY A C 1
ATOM 2034 O O . GLY A 1 250 ? 24.833 9.473 -26.947 1.00 97.19 250 GLY A O 1
ATOM 2035 N N . SER A 1 251 ? 24.389 11.489 -26.051 1.00 95.75 251 SER A N 1
ATOM 2036 C CA . SER A 1 251 ? 25.505 11.488 -25.099 1.00 95.75 251 SER A CA 1
ATOM 2037 C C . SER A 1 251 ? 25.063 11.024 -23.713 1.00 95.75 251 SER A C 1
ATOM 2039 O O . SER A 1 251 ? 24.366 11.757 -23.012 1.00 95.75 251 SER A O 1
ATOM 2041 N N . TRP A 1 252 ? 25.539 9.849 -23.302 1.00 98.19 252 TRP A N 1
ATOM 2042 C CA . TRP A 1 252 ? 25.346 9.282 -21.965 1.00 98.19 252 TRP A CA 1
ATOM 2043 C C . TRP A 1 252 ? 26.688 9.045 -21.267 1.00 98.19 252 TRP A C 1
ATOM 2045 O O . TRP A 1 252 ? 27.704 8.753 -21.901 1.00 98.19 252 TRP A O 1
ATOM 2055 N N . SER A 1 253 ? 26.695 9.155 -19.942 1.00 97.81 253 SER A N 1
ATOM 2056 C CA . SER A 1 253 ? 27.856 8.876 -19.089 1.00 97.81 253 SER A CA 1
ATOM 2057 C C . SER A 1 253 ? 27.458 8.016 -17.889 1.00 97.81 253 SER A C 1
ATOM 2059 O O . SER A 1 253 ? 26.274 7.797 -17.647 1.00 97.81 253 SER A O 1
ATOM 2061 N N . ALA A 1 254 ? 28.434 7.500 -17.142 1.00 97.62 254 ALA A N 1
ATOM 2062 C CA . ALA A 1 254 ? 28.155 6.722 -15.938 1.00 97.62 254 ALA A CA 1
ATOM 2063 C C . ALA A 1 254 ? 27.585 7.609 -14.814 1.00 97.62 254 ALA A C 1
ATOM 2065 O O . ALA A 1 254 ? 28.077 8.714 -14.586 1.00 97.62 254 ALA A O 1
ATOM 2066 N N . ALA A 1 255 ? 26.597 7.092 -14.081 1.00 97.19 255 ALA A N 1
ATOM 2067 C CA . ALA A 1 255 ? 25.993 7.705 -12.892 1.00 97.19 255 ALA A CA 1
ATOM 2068 C C . ALA A 1 255 ? 26.400 6.984 -11.582 1.00 97.19 255 ALA A C 1
ATOM 2070 O O . ALA A 1 255 ? 25.864 7.244 -10.503 1.00 97.19 255 ALA A O 1
ATOM 2071 N N . GLY A 1 256 ? 27.378 6.074 -11.652 1.00 97.00 256 GLY A N 1
ATOM 2072 C CA . GLY A 1 256 ? 27.844 5.225 -10.548 1.00 97.00 256 GLY A CA 1
ATOM 2073 C C . GLY A 1 256 ? 27.049 3.921 -10.443 1.00 97.00 256 GLY A C 1
ATOM 2074 O O . GLY A 1 256 ? 26.460 3.502 -11.428 1.00 97.00 256 GLY A O 1
ATOM 2075 N N . GLU A 1 257 ? 27.032 3.297 -9.262 1.00 96.75 257 GLU A N 1
ATOM 2076 C CA . GLU A 1 257 ? 26.339 2.012 -9.030 1.00 96.75 257 GLU A CA 1
ATOM 2077 C C . GLU A 1 257 ? 24.856 2.042 -9.418 1.00 96.75 257 GLU A C 1
ATOM 2079 O O . GLU A 1 257 ? 24.195 3.067 -9.209 1.00 96.75 257 GLU A O 1
ATOM 2084 N N . GLY A 1 258 ? 24.383 0.920 -9.955 1.00 97.50 258 GLY A N 1
ATOM 2085 C CA . GLY A 1 258 ? 23.015 0.652 -10.387 1.00 97.50 258 GLY A CA 1
ATOM 2086 C C . GLY A 1 258 ? 22.659 -0.831 -10.242 1.00 97.50 258 GLY A C 1
ATOM 2087 O O . GLY A 1 258 ? 23.411 -1.624 -9.661 1.00 97.50 258 GLY A O 1
ATOM 2088 N N . PHE A 1 259 ? 21.489 -1.194 -10.746 1.00 98.56 259 PHE A N 1
ATOM 2089 C CA . PHE A 1 259 ? 21.010 -2.566 -10.781 1.00 98.56 259 PHE A CA 1
ATOM 2090 C C . PHE A 1 259 ? 21.844 -3.430 -11.737 1.00 98.56 259 PHE A C 1
ATOM 2092 O O . PHE A 1 259 ? 22.339 -2.945 -12.741 1.00 98.56 259 PHE A O 1
ATOM 2099 N N . ALA A 1 260 ? 21.991 -4.721 -11.424 1.00 98.25 260 ALA A N 1
ATOM 2100 C CA . ALA A 1 260 ? 22.353 -5.735 -12.411 1.00 98.25 260 ALA A CA 1
ATOM 2101 C C . ALA A 1 260 ? 21.689 -7.087 -12.121 1.00 98.25 260 ALA A C 1
ATOM 2103 O O . ALA A 1 260 ? 21.703 -7.597 -10.992 1.00 98.25 260 ALA A O 1
ATOM 2104 N N . ASP A 1 261 ? 21.220 -7.749 -13.184 1.00 97.88 261 ASP A N 1
ATOM 2105 C CA . ASP A 1 261 ? 20.814 -9.162 -13.167 1.00 97.88 261 ASP A CA 1
ATOM 2106 C C . ASP A 1 261 ? 22.041 -10.102 -13.165 1.00 97.88 261 ASP A C 1
ATOM 2108 O O . ASP A 1 261 ? 22.208 -10.952 -14.039 1.00 97.88 261 ASP A O 1
ATOM 2112 N N . ALA A 1 262 ? 22.950 -9.908 -12.209 1.00 97.56 262 ALA A N 1
ATOM 2113 C CA . ALA A 1 262 ? 24.295 -10.479 -12.199 1.00 97.56 262 ALA A CA 1
ATOM 2114 C C . ALA A 1 262 ? 24.378 -11.974 -11.836 1.00 97.56 262 ALA A C 1
ATOM 2116 O O . ALA A 1 262 ? 25.353 -12.638 -12.197 1.00 97.56 262 ALA A O 1
ATOM 2117 N N . LYS A 1 263 ? 23.390 -12.537 -11.125 1.00 96.94 263 LYS A N 1
ATOM 2118 C CA . LYS A 1 263 ? 23.450 -13.924 -10.620 1.00 96.94 263 LYS A CA 1
ATOM 2119 C C . LYS A 1 263 ? 22.189 -14.693 -10.942 1.00 96.94 263 LYS A C 1
ATOM 2121 O O . LYS A 1 263 ? 21.114 -14.184 -10.690 1.00 96.94 263 LYS A O 1
ATOM 2126 N N . ARG A 1 264 ? 22.286 -15.955 -11.378 1.00 95.56 264 ARG A N 1
ATOM 2127 C CA . ARG A 1 264 ? 21.110 -16.823 -11.612 1.00 95.56 264 ARG A CA 1
ATOM 2128 C C . ARG A 1 264 ? 20.187 -16.898 -10.386 1.00 95.56 264 ARG A C 1
ATOM 2130 O O . ARG A 1 264 ? 18.974 -16.747 -10.525 1.00 95.56 264 ARG A O 1
ATOM 2137 N N . GLU A 1 265 ? 20.783 -17.079 -9.214 1.00 95.94 265 GLU A N 1
ATOM 2138 C CA . GLU A 1 265 ? 20.136 -17.137 -7.903 1.00 95.94 265 GLU A CA 1
ATOM 2139 C C . GLU A 1 265 ? 20.885 -16.197 -6.961 1.00 95.94 265 GLU A C 1
ATOM 2141 O O . GLU A 1 265 ? 22.112 -16.097 -7.029 1.00 95.94 265 GLU A O 1
ATOM 2146 N N . TYR A 1 266 ? 20.148 -15.508 -6.101 1.00 97.12 266 TYR A N 1
ATOM 2147 C CA . TYR A 1 266 ? 20.695 -14.523 -5.176 1.00 97.12 266 TYR A CA 1
ATOM 2148 C C . TYR A 1 266 ? 20.667 -15.068 -3.752 1.00 97.12 266 TYR A C 1
ATOM 2150 O O . TYR A 1 266 ? 19.710 -15.726 -3.346 1.00 97.12 266 TYR A O 1
ATOM 2158 N N . ALA A 1 267 ? 21.708 -14.783 -2.979 1.00 94.69 267 ALA A N 1
ATOM 2159 C CA . ALA A 1 267 ? 21.680 -14.989 -1.539 1.00 94.69 267 ALA A CA 1
ATOM 2160 C C . ALA A 1 267 ? 20.770 -13.945 -0.880 1.00 94.69 267 ALA A C 1
ATOM 2162 O O . ALA A 1 267 ? 20.521 -12.876 -1.437 1.00 94.69 267 ALA A O 1
ATOM 2163 N N . VAL A 1 268 ? 20.292 -14.226 0.334 1.00 90.38 268 VAL A N 1
ATOM 2164 C CA . VAL A 1 268 ? 19.444 -13.266 1.056 1.00 90.38 268 VAL A CA 1
ATOM 2165 C C . VAL A 1 268 ? 20.161 -11.955 1.364 1.00 90.38 268 VAL A C 1
ATOM 2167 O O . VAL A 1 268 ? 19.484 -10.949 1.474 1.00 90.38 268 VAL A O 1
ATOM 2170 N N . ASP A 1 269 ? 21.487 -11.933 1.463 1.00 89.19 269 ASP A N 1
ATOM 2171 C CA . ASP A 1 269 ? 22.250 -10.708 1.748 1.00 89.19 269 ASP A CA 1
ATOM 2172 C C . ASP A 1 269 ? 22.751 -10.004 0.478 1.00 89.19 269 ASP A C 1
ATOM 2174 O O . ASP A 1 269 ? 23.432 -8.984 0.554 1.00 89.19 269 ASP A O 1
ATOM 2178 N N . ASP A 1 270 ? 22.407 -10.523 -0.705 1.00 94.44 270 ASP A N 1
ATOM 2179 C CA . ASP A 1 270 ? 22.731 -9.850 -1.954 1.00 94.44 270 ASP A CA 1
ATOM 2180 C C . ASP A 1 270 ? 21.850 -8.611 -2.163 1.00 94.44 270 ASP A C 1
ATOM 2182 O O . ASP A 1 270 ? 20.631 -8.649 -1.982 1.00 94.44 270 ASP A O 1
ATOM 2186 N N . ASN A 1 271 ? 22.469 -7.533 -2.650 1.00 95.31 271 ASN A N 1
ATOM 2187 C CA . ASN A 1 271 ? 21.774 -6.352 -3.145 1.00 95.31 271 ASN A CA 1
ATOM 2188 C C . ASN A 1 271 ? 22.046 -6.166 -4.651 1.00 95.31 271 ASN A C 1
ATOM 2190 O O . ASN A 1 271 ? 23.129 -5.714 -5.021 1.00 95.31 271 ASN A O 1
ATOM 2194 N N . PRO A 1 272 ? 21.088 -6.486 -5.542 1.00 97.25 272 PRO A N 1
ATOM 2195 C CA . PRO A 1 272 ? 21.264 -6.313 -6.985 1.00 97.25 272 PRO A CA 1
ATOM 2196 C C . PRO A 1 272 ? 21.537 -4.863 -7.414 1.00 97.25 272 PRO A C 1
ATOM 2198 O O . PRO A 1 272 ? 22.168 -4.656 -8.444 1.00 97.25 272 PRO A O 1
ATOM 2201 N N . PHE A 1 273 ? 21.108 -3.868 -6.626 1.00 97.31 273 PHE A N 1
ATOM 2202 C CA . PHE A 1 273 ? 21.286 -2.433 -6.902 1.00 97.31 273 PHE A CA 1
ATOM 2203 C C . PHE A 1 273 ? 22.691 -1.896 -6.603 1.00 97.31 273 PHE A C 1
ATOM 2205 O O . PHE A 1 273 ? 22.939 -0.702 -6.763 1.00 97.31 273 PHE A O 1
ATOM 2212 N N . THR A 1 274 ? 23.608 -2.764 -6.174 1.00 95.75 274 THR A N 1
ATOM 2213 C CA . THR A 1 274 ? 25.033 -2.449 -6.002 1.00 95.75 274 THR A CA 1
ATOM 2214 C C . THR A 1 274 ? 25.920 -3.326 -6.891 1.00 95.75 274 THR A C 1
ATOM 2216 O O . THR A 1 274 ? 27.119 -3.436 -6.647 1.00 95.75 274 THR A O 1
ATOM 2219 N N . MET A 1 275 ? 25.339 -4.025 -7.875 1.00 97.56 275 MET A N 1
ATOM 2220 C CA . MET A 1 275 ? 26.057 -4.983 -8.730 1.00 97.56 275 MET A CA 1
ATOM 2221 C C . MET A 1 275 ? 26.276 -4.485 -10.161 1.00 97.56 275 MET A C 1
ATOM 2223 O O . MET A 1 275 ? 27.076 -5.088 -10.877 1.00 97.56 275 MET A O 1
ATOM 2227 N N . GLY A 1 276 ? 25.586 -3.420 -10.573 1.00 97.88 276 GLY A N 1
ATOM 2228 C CA . GLY A 1 276 ? 25.683 -2.834 -11.906 1.00 97.88 276 GLY A CA 1
ATOM 2229 C C . GLY A 1 276 ? 26.004 -1.349 -11.884 1.00 97.88 276 GLY A C 1
ATOM 2230 O O . GLY A 1 276 ? 26.567 -0.810 -10.925 1.00 97.88 276 GLY A O 1
ATOM 2231 N N . THR A 1 277 ? 25.647 -0.673 -12.966 1.00 98.44 277 THR A N 1
ATOM 2232 C CA . THR A 1 277 ? 25.980 0.717 -13.240 1.00 98.44 277 THR A CA 1
ATOM 2233 C C . THR A 1 277 ? 24.782 1.464 -13.803 1.00 98.44 277 THR A C 1
ATOM 2235 O O . THR A 1 277 ? 24.205 1.080 -14.806 1.00 98.44 277 THR A O 1
ATOM 2238 N N . ALA A 1 278 ? 24.462 2.610 -13.211 1.00 98.62 278 ALA A N 1
ATOM 2239 C CA . ALA A 1 278 ? 23.472 3.523 -13.758 1.00 98.62 278 ALA A CA 1
ATOM 2240 C C . ALA A 1 278 ? 24.101 4.456 -14.809 1.00 98.62 278 ALA A C 1
ATOM 2242 O O . ALA A 1 278 ? 25.312 4.721 -14.827 1.00 98.62 278 ALA A O 1
ATOM 2243 N N . ARG A 1 279 ? 23.255 5.022 -15.664 1.00 98.62 279 ARG A N 1
ATOM 2244 C CA . ARG A 1 279 ? 23.597 5.906 -16.784 1.00 98.62 279 ARG A CA 1
ATOM 2245 C C . ARG A 1 279 ? 22.953 7.277 -16.583 1.00 98.62 279 ARG A C 1
ATOM 2247 O O . ARG A 1 279 ? 21.899 7.375 -15.964 1.00 98.62 279 ARG A O 1
ATOM 2254 N N . GLN A 1 280 ? 23.569 8.346 -17.081 1.00 98.06 280 GLN A N 1
ATOM 2255 C CA . GLN A 1 280 ? 23.013 9.703 -17.012 1.00 98.06 280 GLN A CA 1
ATOM 2256 C C . GLN A 1 280 ? 23.225 10.519 -18.288 1.00 98.06 280 GLN A C 1
ATOM 2258 O O . GLN A 1 280 ? 24.261 10.392 -18.952 1.00 98.06 280 GLN A O 1
ATOM 2263 N N . ALA A 1 281 ? 22.277 11.413 -18.563 1.00 96.38 281 ALA A N 1
ATOM 2264 C CA . ALA A 1 281 ? 22.343 12.415 -19.619 1.00 96.38 281 ALA A CA 1
ATOM 2265 C C . ALA A 1 281 ? 21.836 13.772 -19.106 1.00 96.38 281 ALA A C 1
ATOM 2267 O O . ALA A 1 281 ? 20.939 13.845 -18.263 1.00 96.38 281 ALA A O 1
ATOM 2268 N N . ALA A 1 282 ? 22.403 14.861 -19.628 1.00 93.12 282 ALA A N 1
ATOM 2269 C CA . ALA A 1 282 ? 21.921 16.205 -19.323 1.00 93.12 282 ALA A CA 1
ATOM 2270 C C . ALA A 1 282 ? 20.531 16.412 -19.937 1.00 93.12 282 ALA A C 1
ATOM 2272 O O . ALA A 1 282 ? 20.323 16.117 -21.120 1.00 93.12 282 ALA A O 1
ATOM 2273 N N . ALA A 1 283 ? 19.600 16.936 -19.145 1.00 89.81 283 ALA A N 1
ATOM 2274 C CA . ALA A 1 283 ? 18.285 17.326 -19.616 1.00 89.81 283 ALA A CA 1
ATOM 2275 C C . ALA A 1 283 ? 18.391 18.543 -20.545 1.00 89.81 283 ALA A C 1
ATOM 2277 O O . ALA A 1 283 ? 19.222 19.438 -20.351 1.00 89.81 283 ALA A O 1
ATOM 2278 N N . VAL A 1 284 ? 17.527 18.593 -21.554 1.00 87.38 284 VAL A N 1
ATOM 2279 C CA . VAL A 1 284 ? 17.428 19.720 -22.480 1.00 87.38 284 VAL A CA 1
ATOM 2280 C C . VAL A 1 284 ? 16.158 20.515 -22.212 1.00 87.38 284 VAL A C 1
ATOM 2282 O O . VAL A 1 284 ? 15.072 19.964 -22.077 1.00 87.38 284 VAL A O 1
ATOM 2285 N N . GLY A 1 285 ? 16.272 21.844 -22.196 1.00 75.19 285 GLY A N 1
ATOM 2286 C CA . GLY A 1 285 ? 15.133 22.756 -22.020 1.00 75.19 285 GLY A CA 1
ATOM 2287 C C . GLY A 1 285 ? 14.210 22.868 -23.242 1.00 75.19 285 GLY A C 1
ATOM 2288 O O . GLY A 1 285 ? 13.515 23.869 -23.385 1.00 75.19 285 GLY A O 1
ATOM 2289 N N . SER A 1 286 ? 14.241 21.888 -24.149 1.00 76.44 286 SER A N 1
ATOM 2290 C CA . SER A 1 286 ? 13.402 21.819 -25.346 1.00 76.44 286 SER A CA 1
ATOM 2291 C C . SER A 1 286 ? 12.521 20.570 -25.295 1.00 76.44 286 SER A C 1
ATOM 2293 O O . SER A 1 286 ? 12.844 19.619 -24.591 1.00 76.44 286 SER A O 1
ATOM 2295 N N . ASN A 1 287 ? 11.434 20.552 -26.064 1.00 76.44 287 ASN A N 1
ATOM 2296 C CA . ASN A 1 287 ? 10.574 19.374 -26.221 1.00 76.44 287 ASN A CA 1
ATOM 2297 C C . ASN A 1 287 ? 11.101 18.371 -27.266 1.00 76.44 287 ASN A C 1
ATOM 2299 O O . ASN A 1 287 ? 10.401 17.421 -27.605 1.00 76.44 287 ASN A O 1
ATOM 2303 N N . VAL A 1 288 ? 12.296 18.602 -27.814 1.00 85.62 288 VAL A N 1
ATOM 2304 C CA . VAL A 1 288 ? 12.947 17.699 -28.762 1.00 85.62 288 VAL A CA 1
ATOM 2305 C C . VAL A 1 288 ? 14.100 17.006 -28.036 1.00 85.62 288 VAL A C 1
ATOM 2307 O O . VAL A 1 288 ? 15.063 17.680 -27.656 1.00 85.62 288 VAL A O 1
ATOM 2310 N N . PRO A 1 289 ? 14.029 15.684 -27.823 1.00 91.94 289 PRO A N 1
ATOM 2311 C CA . PRO A 1 289 ? 15.087 14.967 -27.131 1.00 91.94 289 PRO A CA 1
ATOM 2312 C C . PRO A 1 289 ? 16.349 14.875 -27.991 1.00 91.94 289 PRO A C 1
ATOM 2314 O O . PRO A 1 289 ? 16.289 14.719 -29.212 1.00 91.94 289 PRO A O 1
ATOM 2317 N N . THR A 1 290 ? 17.509 14.959 -27.341 1.00 94.56 290 THR A N 1
ATOM 2318 C CA . THR A 1 290 ? 18.833 14.793 -27.969 1.00 94.56 290 THR A CA 1
ATOM 2319 C C . THR A 1 290 ? 19.541 13.518 -27.518 1.00 94.56 290 THR A C 1
ATOM 2321 O O . THR A 1 290 ? 20.538 13.126 -28.128 1.00 94.56 290 THR A O 1
ATOM 2324 N N . ALA A 1 291 ? 19.031 12.863 -26.474 1.00 96.38 291 ALA A N 1
ATOM 2325 C CA . ALA A 1 291 ? 19.499 11.582 -25.977 1.00 96.38 291 ALA A CA 1
ATOM 2326 C C . ALA A 1 291 ? 18.321 10.741 -25.466 1.00 96.38 291 ALA A C 1
ATOM 2328 O O . ALA A 1 291 ? 17.396 11.268 -24.845 1.00 96.38 291 ALA A O 1
ATOM 2329 N N . THR A 1 292 ? 18.372 9.431 -25.712 1.00 98.25 292 THR A N 1
ATOM 2330 C CA . THR A 1 292 ? 17.385 8.468 -25.199 1.00 98.25 292 THR A CA 1
ATOM 2331 C C . THR A 1 292 ? 18.053 7.204 -24.676 1.00 98.25 292 THR A C 1
ATOM 2333 O O . THR A 1 292 ? 19.132 6.835 -25.143 1.00 98.25 292 THR A O 1
ATOM 2336 N N . ALA A 1 293 ? 17.399 6.537 -23.730 1.00 98.75 293 ALA A N 1
ATOM 2337 C CA . ALA A 1 293 ? 17.717 5.195 -23.260 1.00 98.75 293 ALA A CA 1
ATOM 2338 C C . ALA A 1 293 ? 16.479 4.311 -23.441 1.00 98.75 293 ALA A C 1
ATOM 2340 O O . ALA A 1 293 ? 15.393 4.657 -22.978 1.00 98.75 293 ALA A O 1
ATOM 2341 N N . ARG A 1 294 ? 16.622 3.185 -24.145 1.00 98.88 294 ARG A N 1
ATOM 2342 C CA . ARG A 1 294 ? 15.509 2.304 -24.512 1.00 98.88 294 ARG A CA 1
ATOM 2343 C C . ARG A 1 294 ? 15.729 0.879 -24.028 1.00 98.88 294 ARG A C 1
ATOM 2345 O O . ARG A 1 294 ? 16.749 0.266 -24.337 1.00 98.88 294 ARG A O 1
ATOM 2352 N N . TRP A 1 295 ? 14.702 0.329 -23.390 1.00 98.88 295 TRP A N 1
ATOM 2353 C CA . TRP A 1 295 ? 14.594 -1.053 -22.938 1.00 98.88 295 TRP A CA 1
ATOM 2354 C C . TRP A 1 295 ? 13.580 -1.805 -23.799 1.00 98.88 295 TRP A C 1
ATOM 2356 O O . TRP A 1 295 ? 12.406 -1.445 -23.850 1.00 98.88 295 TRP A O 1
ATOM 2366 N N . THR A 1 296 ? 14.024 -2.839 -24.508 1.00 98.88 296 THR A N 1
ATOM 2367 C CA . THR A 1 296 ? 13.180 -3.658 -25.392 1.00 98.88 296 THR A CA 1
ATOM 2368 C C . THR A 1 296 ? 13.134 -5.097 -24.873 1.00 98.88 296 THR A C 1
ATOM 2370 O O . THR A 1 296 ? 14.118 -5.823 -25.059 1.00 98.88 296 THR A O 1
ATOM 2373 N N . PRO A 1 297 ? 12.039 -5.527 -24.221 1.00 98.56 297 PRO A N 1
ATOM 2374 C CA . PRO A 1 297 ? 11.876 -6.911 -23.803 1.00 98.56 297 PRO A CA 1
ATOM 2375 C C . PRO A 1 297 ? 11.680 -7.832 -25.012 1.00 98.56 297 PRO A C 1
ATOM 2377 O O . PRO A 1 297 ? 11.151 -7.418 -26.041 1.00 98.56 297 PRO A O 1
ATOM 2380 N N . ASP A 1 298 ? 12.085 -9.092 -24.871 1.00 97.69 298 ASP A N 1
ATOM 2381 C CA . ASP A 1 298 ? 11.617 -10.185 -25.726 1.00 97.69 298 ASP A CA 1
ATOM 2382 C C . ASP A 1 298 ? 10.533 -10.950 -24.962 1.00 97.69 298 ASP A C 1
ATOM 2384 O O . ASP A 1 298 ? 10.819 -11.815 -24.125 1.00 97.69 298 ASP A O 1
ATOM 2388 N N . ILE A 1 299 ? 9.284 -10.523 -25.155 1.00 98.25 299 ILE A N 1
ATOM 2389 C CA . ILE A 1 299 ? 8.132 -11.016 -24.406 1.00 98.25 299 ILE A CA 1
ATOM 2390 C C . ILE A 1 299 ? 7.851 -12.468 -24.824 1.00 98.25 299 ILE A C 1
ATOM 2392 O O . ILE A 1 299 ? 7.618 -12.735 -26.003 1.00 98.25 299 ILE A O 1
ATOM 2396 N N . PRO A 1 300 ? 7.851 -13.424 -23.881 1.00 96.50 300 PRO A N 1
ATOM 2397 C CA . PRO A 1 300 ? 7.710 -14.845 -24.196 1.00 96.50 300 PRO A CA 1
ATOM 2398 C C . PRO A 1 300 ? 6.332 -15.208 -24.744 1.00 96.50 300 PRO A C 1
ATOM 2400 O O . PRO A 1 300 ? 6.215 -16.067 -25.613 1.00 96.50 300 PRO A O 1
ATOM 2403 N N . GLU A 1 301 ? 5.298 -14.576 -24.199 1.00 96.94 301 GLU A N 1
ATOM 2404 C CA . GLU A 1 301 ? 3.906 -14.842 -24.522 1.00 96.94 301 GLU A CA 1
ATOM 2405 C C . GLU A 1 301 ? 3.059 -13.596 -24.287 1.00 96.94 301 GLU A C 1
ATOM 2407 O O . GLU A 1 301 ? 3.345 -12.789 -23.394 1.00 96.94 301 GLU A O 1
ATOM 2412 N N . ARG A 1 302 ? 1.990 -13.457 -25.075 1.00 98.12 302 ARG A N 1
ATOM 2413 C CA . ARG A 1 302 ? 1.027 -12.375 -24.897 1.00 98.12 302 ARG A CA 1
ATOM 2414 C C . ARG A 1 302 ? 0.446 -12.413 -23.487 1.00 98.12 302 ARG A C 1
ATOM 2416 O O . ARG A 1 302 ? -0.020 -13.451 -23.024 1.00 98.12 302 ARG A O 1
ATOM 2423 N N . GLY A 1 303 ? 0.394 -11.262 -22.832 1.00 98.06 303 GLY A N 1
ATOM 2424 C CA . GLY A 1 303 ? -0.158 -11.172 -21.489 1.00 98.06 303 GLY A CA 1
ATOM 2425 C C . GLY A 1 303 ? -0.034 -9.784 -20.894 1.00 98.06 303 GLY A C 1
ATOM 2426 O O . GLY A 1 303 ? 0.473 -8.856 -21.522 1.00 98.06 303 GLY A O 1
ATOM 2427 N N . ARG A 1 304 ? -0.510 -9.651 -19.656 1.00 98.38 304 ARG A N 1
ATOM 2428 C CA . ARG A 1 304 ? -0.308 -8.445 -18.856 1.00 98.38 304 ARG A CA 1
ATOM 2429 C C . ARG A 1 304 ? 1.001 -8.565 -18.083 1.00 98.38 304 ARG A C 1
ATOM 2431 O O . ARG A 1 304 ? 1.223 -9.587 -17.442 1.00 98.38 304 ARG A O 1
ATOM 2438 N N . TYR A 1 305 ? 1.828 -7.529 -18.166 1.00 98.81 305 TYR A N 1
ATOM 2439 C CA . TYR A 1 305 ? 3.117 -7.428 -17.487 1.00 98.81 305 TYR A CA 1
ATOM 2440 C C . TYR A 1 305 ? 3.176 -6.087 -16.759 1.00 98.81 305 TYR A C 1
ATOM 2442 O O . TYR A 1 305 ? 2.933 -5.035 -17.363 1.00 98.81 305 TYR A O 1
ATOM 2450 N N . ALA A 1 306 ? 3.489 -6.117 -15.467 1.00 98.62 306 ALA A N 1
ATOM 2451 C CA . ALA A 1 306 ? 3.884 -4.926 -14.737 1.00 98.62 306 ALA A CA 1
ATOM 2452 C C . ALA A 1 306 ? 5.212 -4.414 -15.293 1.00 98.62 306 ALA A C 1
ATOM 2454 O O . ALA A 1 306 ? 6.134 -5.191 -15.532 1.00 98.62 306 ALA A O 1
ATOM 2455 N N . VAL A 1 307 ? 5.298 -3.107 -15.498 1.00 98.88 307 VAL A N 1
ATOM 2456 C CA . VAL A 1 307 ? 6.497 -2.419 -15.964 1.00 98.88 307 VAL A CA 1
ATOM 2457 C C . VAL A 1 307 ? 7.064 -1.627 -14.801 1.00 98.88 307 VAL A C 1
ATOM 2459 O O . VAL A 1 307 ? 6.398 -0.741 -14.258 1.00 98.88 307 VAL A O 1
ATOM 2462 N N . TYR A 1 308 ? 8.300 -1.948 -14.439 1.00 98.81 308 TYR A N 1
ATOM 2463 C CA . TYR A 1 308 ? 9.080 -1.231 -13.445 1.00 98.81 308 TYR A CA 1
ATOM 2464 C C . TYR A 1 308 ? 10.332 -0.652 -14.092 1.00 98.81 308 TYR A C 1
ATOM 2466 O O . TYR A 1 308 ? 10.983 -1.324 -14.889 1.00 98.81 308 TYR A O 1
ATOM 2474 N N . VAL A 1 309 ? 10.698 0.560 -13.699 1.00 98.81 309 VAL A N 1
ATOM 2475 C CA . VAL A 1 309 ? 11.973 1.191 -14.054 1.00 98.81 309 VAL A CA 1
ATOM 2476 C C . VAL A 1 309 ? 12.794 1.415 -12.795 1.00 98.81 309 VAL A C 1
ATOM 2478 O O . VAL A 1 309 ? 12.233 1.656 -11.723 1.00 98.81 309 VAL A O 1
ATOM 2481 N N . SER A 1 310 ? 14.111 1.355 -12.911 1.00 98.62 310 SER A N 1
ATOM 2482 C CA . SER A 1 310 ? 15.025 1.871 -11.905 1.00 98.62 310 SER A CA 1
ATOM 2483 C C . SER A 1 310 ? 15.845 3.024 -12.461 1.00 98.62 310 SER A C 1
ATOM 2485 O O . SER A 1 310 ? 15.961 3.244 -13.667 1.00 98.62 310 SER A O 1
ATOM 2487 N N . TYR A 1 311 ? 16.360 3.822 -11.540 1.00 98.25 311 TYR A N 1
ATOM 2488 C CA . TYR A 1 311 ? 17.190 4.978 -11.823 1.00 98.25 311 TYR A CA 1
ATOM 2489 C C . TYR A 1 311 ? 17.975 5.339 -10.568 1.00 98.25 311 TYR A C 1
ATOM 2491 O O . TYR A 1 311 ? 17.731 4.807 -9.480 1.00 98.25 311 TYR A O 1
ATOM 2499 N N . LYS A 1 312 ? 18.896 6.291 -10.699 1.00 97.25 312 LYS A N 1
ATOM 2500 C CA . LYS A 1 312 ? 19.697 6.780 -9.582 1.00 97.25 312 LYS A CA 1
ATOM 2501 C C . LYS A 1 312 ? 19.404 8.234 -9.279 1.00 97.25 312 LYS A C 1
ATOM 2503 O O . LYS A 1 312 ? 19.512 9.093 -10.149 1.00 97.25 312 LYS A O 1
ATOM 2508 N N . THR A 1 313 ? 19.104 8.519 -8.020 1.00 96.88 313 THR A N 1
ATOM 2509 C CA . THR A 1 313 ? 19.016 9.896 -7.546 1.00 96.88 313 THR A CA 1
ATOM 2510 C C . THR A 1 313 ? 20.426 10.454 -7.356 1.00 96.88 313 THR A C 1
ATOM 2512 O O . THR A 1 313 ? 21.184 9.994 -6.504 1.00 96.88 313 THR A O 1
ATOM 2515 N N . VAL A 1 314 ? 20.770 11.457 -8.159 1.00 95.56 314 VAL A N 1
ATOM 2516 C CA . VAL A 1 314 ? 22.010 12.246 -8.092 1.00 95.56 314 VAL A CA 1
ATOM 2517 C C . VAL A 1 314 ? 21.709 13.726 -7.805 1.00 95.56 314 VAL A C 1
ATOM 2519 O O . VAL A 1 314 ? 20.586 14.182 -8.059 1.00 95.56 314 VAL A O 1
ATOM 2522 N N . PRO A 1 315 ? 22.673 14.519 -7.300 1.00 93.56 315 PRO A N 1
ATOM 2523 C CA . PRO A 1 315 ? 22.526 15.972 -7.256 1.00 93.56 315 PRO A CA 1
ATOM 2524 C C . PRO A 1 315 ? 22.170 16.527 -8.644 1.00 93.56 315 PRO A C 1
ATOM 2526 O O . PRO A 1 315 ? 22.846 16.217 -9.619 1.00 93.56 315 PRO A O 1
ATOM 2529 N N . GLY A 1 316 ? 21.100 17.321 -8.736 1.00 91.25 316 GLY A N 1
ATOM 2530 C CA . GLY A 1 316 ? 20.592 17.830 -10.017 1.00 91.25 316 GLY A CA 1
ATOM 2531 C C . GLY A 1 316 ? 19.666 16.873 -10.778 1.00 91.25 316 GLY A C 1
ATOM 2532 O O . GLY A 1 316 ? 19.347 17.147 -11.931 1.00 91.25 316 GLY A O 1
ATOM 2533 N N . SER A 1 317 ? 19.214 15.769 -10.166 1.00 94.06 317 SER A N 1
ATOM 2534 C CA . SER A 1 317 ? 18.179 14.912 -10.769 1.00 94.06 317 SER A CA 1
ATOM 2535 C C . SER A 1 317 ? 16.927 15.715 -11.092 1.00 94.06 317 SER A C 1
ATOM 2537 O O . SER A 1 317 ? 16.449 16.495 -10.262 1.00 94.06 317 SER A O 1
ATOM 2539 N N . THR A 1 318 ? 16.371 15.482 -12.276 1.00 92.06 318 THR A N 1
ATOM 2540 C CA . THR A 1 318 ? 15.145 16.154 -12.690 1.00 92.06 318 THR A CA 1
ATOM 2541 C C . THR A 1 318 ? 13.941 15.726 -11.848 1.00 92.06 318 THR A C 1
ATOM 2543 O O . THR A 1 318 ? 13.810 14.572 -11.431 1.00 92.06 318 THR A O 1
ATOM 2546 N N . GLY A 1 319 ? 13.014 16.660 -11.634 1.00 90.56 319 GLY A N 1
ATOM 2547 C CA . GLY A 1 319 ? 11.712 16.378 -11.026 1.00 90.56 319 GLY A CA 1
ATOM 2548 C C . GLY A 1 319 ? 10.656 15.843 -12.001 1.00 90.56 319 GLY A C 1
ATOM 2549 O O . GLY A 1 319 ? 9.502 15.678 -11.598 1.00 90.56 319 GLY A O 1
ATOM 2550 N N . ALA A 1 320 ? 11.004 15.646 -13.278 1.00 90.44 320 ALA A N 1
ATOM 2551 C CA . ALA A 1 320 ? 10.044 15.321 -14.330 1.00 90.44 320 ALA A CA 1
ATOM 2552 C C . ALA A 1 320 ? 10.648 14.495 -15.487 1.00 90.44 320 ALA A C 1
ATOM 2554 O O . ALA A 1 320 ? 10.414 14.821 -16.645 1.00 90.44 320 ALA A O 1
ATOM 2555 N N . ALA A 1 321 ? 11.389 13.423 -15.199 1.00 94.00 321 ALA A N 1
ATOM 2556 C CA . ALA A 1 321 ? 11.922 12.517 -16.220 1.00 94.00 321 ALA A CA 1
ATOM 2557 C C . ALA A 1 321 ? 10.791 11.898 -17.056 1.00 94.00 321 ALA A C 1
ATOM 2559 O O . ALA A 1 321 ? 9.804 11.418 -16.489 1.00 94.00 321 ALA A O 1
ATOM 2560 N N . HIS A 1 322 ? 10.928 11.918 -18.383 1.00 95.19 322 HIS A N 1
ATOM 2561 C CA . HIS A 1 322 ? 9.885 11.484 -19.308 1.00 95.19 322 HIS A CA 1
ATOM 2562 C C . HIS A 1 322 ? 10.086 10.030 -19.744 1.00 95.19 322 HIS A C 1
ATOM 2564 O O . HIS A 1 322 ? 11.078 9.705 -20.390 1.00 95.19 322 HIS A O 1
ATOM 2570 N N . TYR A 1 323 ? 9.132 9.161 -19.407 1.00 97.94 323 TYR A N 1
ATOM 2571 C CA . TYR A 1 323 ? 9.130 7.755 -19.810 1.00 97.94 323 TYR A CA 1
ATOM 2572 C C . TYR A 1 323 ? 7.969 7.462 -20.754 1.00 97.94 323 TYR A C 1
ATOM 2574 O O . TYR A 1 323 ? 6.824 7.766 -20.435 1.00 97.94 323 TYR A O 1
ATOM 2582 N N . THR A 1 324 ? 8.239 6.781 -21.863 1.00 98.50 324 THR A N 1
ATOM 2583 C CA . THR A 1 324 ? 7.221 6.270 -22.787 1.00 98.50 324 THR A CA 1
ATOM 2584 C C . THR A 1 324 ? 7.207 4.748 -22.754 1.00 98.50 324 THR A C 1
ATOM 2586 O O . THR A 1 324 ? 8.224 4.111 -23.018 1.00 98.50 324 THR A O 1
ATOM 2589 N N . VAL A 1 325 ? 6.050 4.152 -22.469 1.00 98.81 325 VAL A N 1
ATOM 2590 C CA . VAL A 1 325 ? 5.817 2.703 -22.531 1.00 98.81 325 VAL A CA 1
ATOM 2591 C C . VAL A 1 325 ? 5.018 2.389 -23.790 1.00 98.81 325 VAL A C 1
ATOM 2593 O O . VAL A 1 325 ? 3.859 2.788 -23.896 1.00 98.81 325 VAL A O 1
ATOM 2596 N N . ARG A 1 326 ? 5.596 1.645 -24.736 1.00 98.81 326 ARG A N 1
ATOM 2597 C CA . ARG A 1 326 ? 4.875 1.082 -25.884 1.00 98.81 326 ARG A CA 1
ATOM 2598 C C . ARG A 1 326 ? 4.386 -0.321 -25.553 1.00 98.81 326 ARG A C 1
ATOM 2600 O O . ARG A 1 326 ? 5.185 -1.195 -25.234 1.00 98.81 326 ARG A O 1
ATOM 2607 N N . HIS A 1 327 ? 3.088 -0.537 -25.692 1.00 98.56 327 HIS A N 1
ATOM 2608 C CA . HIS A 1 327 ? 2.392 -1.789 -25.403 1.00 98.56 327 HIS A CA 1
ATOM 2609 C C . HIS A 1 327 ? 1.317 -2.058 -26.478 1.00 98.56 327 HIS A C 1
ATOM 2611 O O . HIS A 1 327 ? 1.141 -1.261 -27.400 1.00 98.56 327 HIS A O 1
ATOM 2617 N N . LEU A 1 328 ? 0.572 -3.166 -26.388 1.00 97.38 328 LEU A N 1
ATOM 2618 C CA . LEU A 1 328 ? -0.430 -3.566 -27.397 1.00 97.38 328 LEU A CA 1
ATOM 2619 C C . LEU A 1 328 ? -1.525 -2.499 -27.615 1.00 97.38 328 LEU A C 1
ATOM 2621 O O . LEU A 1 328 ? -2.098 -2.382 -28.693 1.00 97.38 328 LEU A O 1
ATOM 2625 N N . GLY A 1 329 ? -1.803 -1.707 -26.578 1.00 95.12 329 GLY A N 1
ATOM 2626 C CA . GLY A 1 329 ? -2.786 -0.620 -26.589 1.00 95.12 329 GLY A CA 1
ATOM 2627 C C . GLY A 1 329 ? -2.272 0.718 -27.135 1.00 95.12 329 GLY A C 1
ATOM 2628 O O . GLY A 1 329 ? -3.019 1.689 -27.098 1.00 95.12 329 GLY A O 1
ATOM 2629 N N . GLY A 1 330 ? -1.024 0.796 -27.611 1.00 97.19 330 GLY A N 1
ATOM 2630 C CA . GLY A 1 330 ? -0.394 2.031 -28.081 1.00 97.19 330 GLY A CA 1
ATOM 2631 C C . GLY A 1 330 ? 0.753 2.476 -27.176 1.00 97.19 330 GLY A C 1
ATOM 2632 O O . GLY A 1 330 ? 1.621 1.675 -26.828 1.00 97.19 330 GLY A O 1
ATOM 2633 N N . THR A 1 331 ? 0.785 3.759 -26.826 1.00 97.56 331 THR A N 1
ATOM 2634 C CA . THR A 1 331 ? 1.816 4.347 -25.962 1.00 97.56 331 THR A CA 1
ATOM 2635 C C . THR A 1 331 ? 1.191 5.004 -24.740 1.00 97.56 331 THR A C 1
ATOM 2637 O O . THR A 1 331 ? 0.212 5.737 -24.865 1.00 97.56 331 THR A O 1
ATOM 2640 N N . THR A 1 332 ? 1.790 4.780 -23.572 1.00 97.69 332 THR A N 1
ATOM 2641 C CA . THR A 1 332 ? 1.464 5.488 -22.329 1.00 97.69 332 THR A CA 1
ATOM 2642 C C . THR A 1 332 ? 2.703 6.221 -21.828 1.00 97.69 332 THR A C 1
ATOM 2644 O O . THR A 1 332 ? 3.771 5.624 -21.712 1.00 97.69 332 THR A O 1
ATOM 2647 N N . GLU A 1 333 ? 2.560 7.507 -21.524 1.00 96.88 333 GLU A N 1
ATOM 2648 C CA . GLU A 1 333 ? 3.652 8.393 -21.115 1.00 96.88 333 GLU A CA 1
ATOM 2649 C C . GLU A 1 333 ? 3.587 8.708 -19.614 1.00 96.88 333 GLU A C 1
ATOM 2651 O O . GLU A 1 333 ? 2.504 8.858 -19.039 1.00 96.88 333 GLU A O 1
ATOM 2656 N N . PHE A 1 334 ? 4.746 8.846 -18.974 1.00 96.31 334 PHE A N 1
ATOM 2657 C CA . PHE A 1 334 ? 4.902 9.107 -17.545 1.00 96.31 334 PHE A CA 1
ATOM 2658 C C . PHE A 1 334 ? 5.922 10.214 -17.283 1.00 96.31 334 PHE A C 1
ATOM 2660 O O . PHE A 1 334 ? 6.942 10.317 -17.956 1.00 96.31 334 PHE A O 1
ATOM 2667 N N . SER A 1 335 ? 5.659 11.016 -16.254 1.00 94.12 335 SER A N 1
ATOM 2668 C CA . SER A 1 335 ? 6.611 11.931 -15.633 1.00 94.12 335 SER A CA 1
ATOM 2669 C C . SER A 1 335 ? 6.987 11.378 -14.259 1.00 94.12 335 SER A C 1
ATOM 2671 O O . SER A 1 335 ? 6.108 11.159 -13.416 1.00 94.12 335 SER A O 1
ATOM 2673 N N . VAL A 1 336 ? 8.282 11.134 -14.055 1.00 95.75 336 VAL A N 1
ATOM 2674 C CA . VAL A 1 336 ? 8.853 10.576 -12.822 1.00 95.75 336 VAL A CA 1
ATOM 2675 C C . VAL A 1 336 ? 9.784 11.600 -12.174 1.00 95.75 336 VAL A C 1
ATOM 2677 O O . VAL A 1 336 ? 10.684 12.137 -12.815 1.00 95.75 336 VAL A O 1
ATOM 2680 N N . ASP A 1 337 ? 9.584 11.870 -10.890 1.00 94.69 337 ASP A N 1
ATOM 2681 C CA . ASP A 1 337 ? 10.464 12.714 -10.088 1.00 94.69 337 ASP A CA 1
ATOM 2682 C C . ASP A 1 337 ? 11.664 11.893 -9.600 1.00 94.69 337 ASP A C 1
ATOM 2684 O O . ASP A 1 337 ? 11.576 11.157 -8.617 1.00 94.69 337 ASP A O 1
ATOM 2688 N N . GLN A 1 338 ? 12.802 12.022 -10.289 1.00 96.00 338 GLN A N 1
ATOM 2689 C CA . GLN A 1 338 ? 14.012 11.249 -9.994 1.00 96.00 338 GLN A CA 1
ATOM 2690 C C . GLN A 1 338 ? 14.785 11.761 -8.771 1.00 96.00 338 GLN A C 1
ATOM 2692 O O . GLN A 1 338 ? 15.805 11.178 -8.391 1.00 96.00 338 GLN A O 1
ATOM 2697 N N . ARG A 1 339 ? 14.299 12.816 -8.103 1.00 95.31 339 ARG A N 1
ATOM 2698 C CA . ARG A 1 339 ? 14.853 13.295 -6.824 1.00 95.31 339 ARG A CA 1
ATOM 2699 C C . ARG A 1 339 ? 14.520 12.360 -5.658 1.00 95.31 339 ARG A C 1
ATOM 2701 O O . ARG A 1 339 ? 15.109 12.496 -4.589 1.00 95.31 339 ARG A O 1
ATOM 2708 N N . VAL A 1 340 ? 13.580 11.437 -5.854 1.00 95.81 340 VAL A N 1
ATOM 2709 C CA . VAL A 1 340 ? 13.147 10.433 -4.875 1.00 95.81 340 VAL A CA 1
ATOM 2710 C C . VAL A 1 340 ? 13.061 9.058 -5.539 1.00 95.81 340 VAL A C 1
ATOM 2712 O O . VAL A 1 340 ? 13.009 8.963 -6.759 1.00 95.81 340 VAL A O 1
ATOM 2715 N N . GLY A 1 341 ? 13.041 7.977 -4.762 1.00 95.38 341 GLY A N 1
ATOM 2716 C CA . GLY A 1 341 ? 12.811 6.614 -5.260 1.00 95.38 341 GLY A CA 1
ATOM 2717 C C . GLY A 1 341 ? 13.971 5.962 -6.026 1.00 95.38 341 GLY A C 1
ATOM 2718 O O . GLY A 1 341 ? 13.784 4.874 -6.560 1.00 95.38 341 GLY A O 1
ATOM 2719 N N . GLY A 1 342 ? 15.160 6.575 -6.087 1.00 96.62 342 GLY A N 1
ATOM 2720 C CA . GLY A 1 342 ? 16.319 5.983 -6.767 1.00 96.62 342 GLY A CA 1
ATOM 2721 C C . GLY A 1 342 ? 16.847 4.703 -6.098 1.00 96.62 342 GLY A C 1
ATOM 2722 O O . GLY A 1 342 ? 16.709 4.516 -4.891 1.00 96.62 342 GLY A O 1
ATOM 2723 N N . GLY A 1 343 ? 17.489 3.819 -6.864 1.00 96.12 343 GLY A N 1
ATOM 2724 C CA . GLY A 1 343 ? 18.090 2.578 -6.356 1.00 96.12 343 GLY A CA 1
ATOM 2725 C C . GLY A 1 343 ? 17.070 1.542 -5.869 1.00 96.12 343 GLY A C 1
ATOM 2726 O O . GLY A 1 343 ? 17.332 0.837 -4.897 1.00 96.12 343 GLY A O 1
ATOM 2727 N N . THR A 1 344 ? 15.886 1.515 -6.484 1.00 97.50 344 THR A N 1
ATOM 2728 C CA . THR A 1 344 ? 14.846 0.496 -6.294 1.00 97.50 344 THR A CA 1
ATOM 2729 C C . THR A 1 344 ? 13.960 0.403 -7.547 1.00 97.50 344 THR A C 1
ATOM 2731 O O . THR A 1 344 ? 14.132 1.171 -8.497 1.00 97.50 344 THR A O 1
ATOM 2734 N N . TRP A 1 345 ? 12.981 -0.503 -7.546 1.00 98.06 345 TRP A N 1
ATOM 2735 C CA . TRP A 1 345 ? 11.977 -0.623 -8.602 1.00 98.06 345 TRP A CA 1
ATOM 2736 C C . TRP A 1 345 ? 10.847 0.404 -8.437 1.00 98.06 345 TRP A C 1
ATOM 2738 O O . TRP A 1 345 ? 10.130 0.405 -7.435 1.00 98.06 345 TRP A O 1
ATOM 2748 N N . THR A 1 346 ? 10.633 1.230 -9.462 1.00 98.12 346 THR A N 1
ATOM 2749 C CA . THR A 1 346 ? 9.517 2.182 -9.570 1.00 98.12 346 THR A CA 1
ATOM 2750 C C . THR A 1 346 ? 8.494 1.670 -10.580 1.00 98.12 346 THR A C 1
ATOM 2752 O O . THR A 1 346 ? 8.807 1.488 -11.752 1.00 98.12 346 THR A O 1
ATOM 2755 N N . TYR A 1 347 ? 7.264 1.424 -10.131 1.00 98.44 347 TYR A N 1
ATOM 2756 C CA . TYR A 1 347 ? 6.176 0.888 -10.950 1.00 98.44 347 TYR A CA 1
ATOM 2757 C C . TYR A 1 347 ? 5.567 1.978 -11.840 1.00 98.44 347 TYR A C 1
ATOM 2759 O O . TYR A 1 347 ? 5.147 3.018 -11.343 1.00 98.44 347 TYR A O 1
ATOM 2767 N N . LEU A 1 348 ? 5.475 1.739 -13.148 1.00 98.56 348 LEU A N 1
ATOM 2768 C CA . LEU A 1 348 ? 4.802 2.654 -14.079 1.00 98.56 348 LEU A CA 1
ATOM 2769 C C . LEU A 1 348 ? 3.359 2.227 -14.361 1.00 98.56 348 LEU A C 1
ATOM 2771 O O . LEU A 1 348 ? 2.476 3.061 -14.533 1.00 98.56 348 LEU A O 1
ATOM 2775 N N . GLY A 1 349 ? 3.095 0.925 -14.400 1.00 97.94 349 GLY A N 1
ATOM 2776 C CA . GLY A 1 349 ? 1.780 0.401 -14.746 1.00 97.94 349 GLY A CA 1
ATOM 2777 C C . GLY A 1 349 ? 1.835 -1.060 -15.162 1.00 97.94 349 GLY A C 1
ATOM 2778 O O . GLY A 1 349 ? 2.908 -1.647 -15.273 1.00 97.94 349 GLY A O 1
ATOM 2779 N N . THR A 1 350 ? 0.668 -1.650 -15.410 1.00 98.38 350 THR A N 1
ATOM 2780 C CA . THR A 1 350 ? 0.541 -3.023 -15.913 1.00 98.38 350 THR A CA 1
ATOM 2781 C C . THR A 1 350 ? -0.162 -2.998 -17.256 1.00 98.38 350 THR A C 1
ATOM 2783 O O . THR A 1 350 ? -1.363 -2.708 -17.323 1.00 98.38 350 THR A O 1
ATOM 2786 N N . PHE A 1 351 ? 0.565 -3.364 -18.307 1.00 98.50 351 PHE A N 1
ATOM 2787 C CA . PHE A 1 351 ? 0.117 -3.244 -19.692 1.00 98.50 351 PHE A CA 1
ATOM 2788 C C . PHE A 1 351 ? 0.059 -4.601 -20.374 1.00 98.50 351 PHE A C 1
ATOM 2790 O O . PHE A 1 351 ? 0.753 -5.536 -19.982 1.00 98.50 351 PHE A O 1
ATOM 2797 N N . GLU A 1 352 ? -0.782 -4.706 -21.397 1.00 98.56 352 GLU A N 1
ATOM 2798 C CA . GLU A 1 352 ? -0.821 -5.883 -22.256 1.00 98.56 352 GLU A CA 1
ATOM 2799 C C . GLU A 1 352 ? 0.239 -5.773 -23.356 1.00 98.56 352 GLU A C 1
ATOM 2801 O O . GLU A 1 352 ? 0.291 -4.770 -24.067 1.00 98.56 352 GLU A O 1
ATOM 2806 N N . PHE A 1 353 ? 1.064 -6.804 -23.502 1.00 98.69 353 PHE A N 1
ATOM 2807 C CA . PHE A 1 353 ? 2.082 -6.936 -24.543 1.00 98.69 353 PHE A CA 1
ATOM 2808 C C . PHE A 1 353 ? 1.778 -8.160 -25.404 1.00 98.69 353 PHE A C 1
ATOM 2810 O O . PHE A 1 353 ? 1.257 -9.147 -24.884 1.00 98.69 353 PHE A O 1
ATOM 2817 N N . ASP A 1 354 ? 2.110 -8.102 -26.695 1.00 98.25 354 ASP A N 1
ATOM 2818 C CA . ASP A 1 354 ? 2.189 -9.305 -27.530 1.00 98.25 354 ASP A CA 1
ATOM 2819 C C . ASP A 1 354 ? 3.532 -10.018 -27.322 1.00 98.25 354 ASP A C 1
ATOM 2821 O O . ASP A 1 354 ? 4.466 -9.432 -26.769 1.00 98.25 354 ASP A O 1
ATOM 2825 N N . ALA A 1 355 ? 3.635 -11.265 -27.778 1.00 98.19 355 ALA A N 1
ATOM 2826 C CA . ALA A 1 355 ? 4.911 -11.969 -27.818 1.00 98.19 355 ALA A CA 1
ATOM 2827 C C . ALA A 1 355 ? 5.909 -11.274 -28.767 1.00 98.19 355 ALA A C 1
ATOM 2829 O O . ALA A 1 355 ? 5.530 -10.706 -29.791 1.00 98.19 355 ALA A O 1
ATOM 2830 N N . GLY A 1 356 ? 7.201 -11.360 -28.449 1.00 98.12 356 GLY A N 1
ATOM 2831 C CA . GLY A 1 356 ? 8.283 -10.754 -29.220 1.00 98.12 356 GLY A CA 1
ATOM 2832 C C . GLY A 1 356 ? 8.691 -9.371 -28.712 1.00 98.12 356 GLY A C 1
ATOM 2833 O O . GLY A 1 356 ? 8.606 -9.068 -27.523 1.00 98.12 356 GLY A O 1
ATOM 2834 N N . THR A 1 357 ? 9.196 -8.528 -29.616 1.00 98.44 357 THR A N 1
ATOM 2835 C CA . THR A 1 357 ? 9.973 -7.327 -29.253 1.00 98.44 357 THR A CA 1
ATOM 2836 C C . THR A 1 357 ? 9.340 -6.007 -29.692 1.00 98.44 357 THR A C 1
ATOM 2838 O O . THR A 1 357 ? 10.041 -5.010 -29.864 1.00 98.44 357 THR A O 1
ATOM 2841 N N . ASP A 1 358 ? 8.029 -6.002 -29.930 1.00 97.88 358 ASP A N 1
ATOM 2842 C CA . ASP A 1 358 ? 7.303 -4.812 -30.394 1.00 97.88 358 ASP A CA 1
ATOM 2843 C C . ASP A 1 358 ? 7.033 -3.801 -29.270 1.00 97.88 358 ASP A C 1
ATOM 2845 O O . ASP A 1 358 ? 6.890 -2.601 -29.531 1.00 97.88 358 ASP A O 1
ATOM 2849 N N . GLY A 1 359 ? 6.968 -4.275 -28.023 1.00 98.44 359 GLY A N 1
ATOM 2850 C CA . GLY A 1 359 ? 6.877 -3.432 -26.835 1.00 98.44 359 GLY A CA 1
ATOM 2851 C C . GLY A 1 359 ? 8.240 -2.920 -26.380 1.00 98.44 359 GLY A C 1
ATOM 2852 O O . GLY A 1 359 ? 9.260 -3.567 -26.605 1.00 98.44 359 GLY A O 1
ATOM 2853 N N . TRP A 1 360 ? 8.263 -1.756 -25.732 1.00 98.81 360 TRP A N 1
ATOM 2854 C CA . TRP A 1 360 ? 9.478 -1.174 -25.153 1.00 98.81 360 TRP A CA 1
ATOM 2855 C C . TRP A 1 360 ? 9.158 -0.080 -24.133 1.00 98.81 360 TRP A C 1
ATOM 2857 O O . TRP A 1 360 ? 8.046 0.444 -24.093 1.00 98.81 360 TRP A O 1
ATOM 2867 N N . VAL A 1 361 ? 10.159 0.281 -23.335 1.00 98.94 361 VAL A N 1
ATOM 2868 C CA . VAL A 1 361 ? 10.18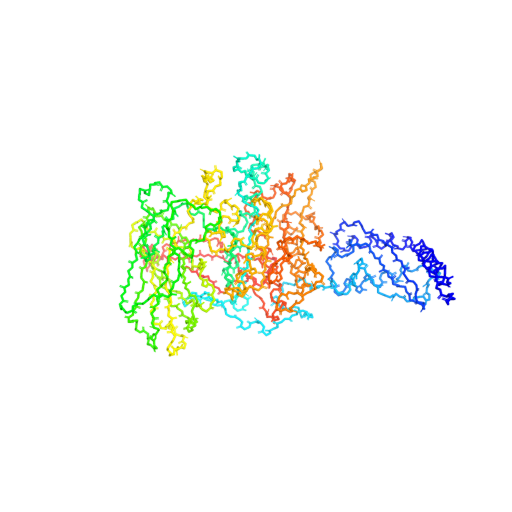0 1.496 -22.510 1.00 98.94 361 VAL A CA 1
ATOM 2869 C C . VAL A 1 361 ? 11.303 2.394 -23.015 1.00 98.94 361 VAL A C 1
ATOM 2871 O O . VAL A 1 361 ? 12.376 1.901 -23.356 1.00 98.94 361 VAL A O 1
ATOM 2874 N N . GLU A 1 362 ? 11.070 3.698 -23.091 1.00 98.75 362 GLU A N 1
ATOM 2875 C CA . GLU A 1 362 ? 12.081 4.693 -23.451 1.00 98.75 362 GLU A CA 1
ATOM 2876 C C . GLU A 1 362 ? 12.066 5.841 -22.447 1.00 98.75 362 GLU A C 1
ATOM 2878 O O . GLU A 1 362 ? 11.002 6.366 -22.135 1.00 98.75 362 GLU A O 1
ATOM 2883 N N . LEU A 1 363 ? 13.245 6.209 -21.955 1.00 98.44 363 LEU A N 1
ATOM 2884 C CA . LEU A 1 363 ? 13.508 7.453 -21.246 1.00 98.44 363 LEU A CA 1
ATOM 2885 C C . LEU A 1 363 ? 14.171 8.419 -22.220 1.00 98.44 363 LEU A C 1
ATOM 2887 O O . LEU A 1 363 ? 15.155 8.061 -22.874 1.00 98.44 363 LEU A O 1
ATOM 2891 N N . ASP A 1 364 ? 13.680 9.647 -22.272 1.00 95.44 364 ASP A N 1
ATOM 2892 C CA . ASP A 1 364 ? 14.327 10.723 -23.010 1.00 95.44 364 ASP A CA 1
ATOM 2893 C C . ASP A 1 364 ? 14.825 11.840 -22.085 1.00 95.44 364 ASP A C 1
ATOM 2895 O O . ASP A 1 364 ? 14.450 11.934 -20.914 1.00 95.44 364 ASP A O 1
ATOM 2899 N N . ASN A 1 365 ? 15.749 12.654 -22.600 1.00 93.19 365 ASN A N 1
ATOM 2900 C CA . ASN A 1 365 ? 16.319 13.778 -21.864 1.00 93.19 365 ASN A CA 1
ATOM 2901 C C . ASN A 1 365 ? 15.585 15.108 -22.104 1.00 93.19 365 ASN A C 1
ATOM 2903 O O . ASN A 1 365 ? 16.112 16.156 -21.726 1.00 93.19 365 ASN A O 1
ATOM 2907 N N . ALA A 1 366 ? 14.417 15.103 -22.747 1.00 87.50 366 ALA A N 1
ATOM 2908 C CA . ALA A 1 366 ? 13.591 16.292 -22.890 1.00 87.50 366 ALA A CA 1
ATOM 2909 C C . ALA A 1 366 ? 12.682 16.475 -21.668 1.00 87.50 366 ALA A C 1
ATOM 2911 O O . ALA A 1 366 ? 12.495 15.593 -20.831 1.00 87.50 366 ALA A O 1
ATOM 2912 N N . VAL A 1 367 ? 12.117 17.673 -21.553 1.00 71.31 367 VAL A N 1
ATOM 2913 C CA . VAL A 1 367 ? 11.143 17.986 -20.507 1.00 71.31 367 VAL A CA 1
ATOM 2914 C C . VAL A 1 367 ? 9.742 17.643 -21.035 1.00 71.31 367 VAL A C 1
ATOM 2916 O O . VAL A 1 367 ? 9.405 18.091 -22.138 1.00 71.31 367 VAL A O 1
ATOM 2919 N N . PRO A 1 368 ? 8.904 16.893 -20.284 1.00 66.88 368 PRO A N 1
ATOM 2920 C CA . PRO A 1 368 ? 7.548 16.568 -20.711 1.00 66.88 368 PRO A CA 1
ATOM 2921 C C . PRO A 1 368 ? 6.733 17.820 -21.042 1.00 66.88 368 PRO A C 1
ATOM 2923 O O . PRO A 1 368 ? 6.885 18.873 -20.410 1.00 66.88 368 PRO A O 1
ATOM 2926 N N . ALA A 1 369 ? 5.792 17.692 -21.978 1.00 61.22 369 ALA A N 1
ATOM 2927 C CA . ALA A 1 369 ? 4.864 18.769 -22.298 1.00 61.22 369 ALA A CA 1
ATOM 2928 C C . ALA A 1 369 ? 4.114 19.248 -21.034 1.00 61.22 369 ALA A C 1
ATOM 2930 O O . ALA A 1 369 ? 3.438 18.472 -20.360 1.00 61.22 369 ALA A O 1
ATOM 2931 N N . GLY A 1 370 ? 4.231 20.541 -20.711 1.00 60.34 370 GLY A N 1
ATOM 2932 C CA . GLY A 1 370 ? 3.577 21.159 -19.549 1.00 60.34 370 GLY A CA 1
ATOM 2933 C C . GLY A 1 370 ? 4.410 21.213 -18.259 1.00 60.34 370 GLY A C 1
ATOM 2934 O O . GLY A 1 370 ? 3.931 21.773 -17.272 1.00 60.34 370 GLY A O 1
ATOM 2935 N N . ALA A 1 371 ? 5.642 20.695 -18.250 1.00 63.66 371 ALA A N 1
ATOM 2936 C CA . ALA A 1 371 ? 6.606 20.928 -17.172 1.00 63.66 371 ALA A CA 1
ATOM 2937 C C . ALA A 1 371 ? 7.485 22.167 -17.456 1.00 63.66 371 ALA A C 1
ATOM 2939 O O . ALA A 1 371 ? 7.651 22.582 -18.603 1.00 63.66 371 ALA A O 1
ATOM 2940 N N . GLN A 1 372 ? 8.018 22.797 -16.403 1.00 56.47 372 GLN A N 1
ATOM 2941 C CA . GLN A 1 372 ? 8.947 23.927 -16.541 1.00 56.47 372 GLN A CA 1
ATOM 2942 C C . GLN A 1 372 ? 10.358 23.394 -16.834 1.00 56.47 372 GLN A C 1
ATOM 2944 O O . GLN A 1 372 ? 10.790 22.477 -16.133 1.00 56.47 372 GLN A O 1
ATOM 2949 N N . PRO A 1 373 ? 11.090 23.934 -17.824 1.00 52.91 373 PRO A N 1
ATOM 2950 C CA . PRO A 1 373 ? 12.433 23.463 -18.125 1.00 52.91 373 PRO A CA 1
ATOM 2951 C C . PRO A 1 373 ? 13.407 23.836 -17.002 1.00 52.91 373 PRO A C 1
ATOM 2953 O O . PRO A 1 373 ? 13.690 25.013 -16.780 1.00 52.91 373 PRO A O 1
ATOM 2956 N N . GLY A 1 374 ? 13.941 22.832 -16.306 1.00 57.53 374 GLY A N 1
ATOM 2957 C CA . GLY A 1 374 ? 15.108 23.000 -15.445 1.00 57.53 374 GLY A CA 1
ATOM 2958 C C . GLY A 1 374 ? 16.366 23.079 -16.308 1.00 57.53 374 GLY A C 1
ATOM 2959 O O . GLY A 1 374 ? 16.724 22.111 -16.976 1.00 57.53 374 GLY A O 1
ATOM 2960 N N . SER A 1 375 ? 17.039 24.233 -16.351 1.00 57.06 375 SER A N 1
ATOM 2961 C CA . SER A 1 375 ? 18.338 24.323 -17.026 1.00 57.06 375 SER A CA 1
ATOM 2962 C C . SER A 1 375 ? 19.389 23.561 -16.215 1.00 57.06 375 SER A C 1
ATOM 2964 O O . SER A 1 375 ? 19.646 23.930 -15.070 1.00 57.06 375 SER A O 1
ATOM 2966 N N . GLY A 1 376 ? 20.030 22.552 -16.807 1.00 71.06 376 GLY A N 1
ATOM 2967 C CA . GLY A 1 376 ? 21.105 21.795 -16.150 1.00 71.06 376 GLY A CA 1
ATOM 2968 C C . GLY A 1 376 ? 20.641 20.620 -15.284 1.00 71.06 376 GLY A C 1
ATOM 2969 O O . GLY A 1 376 ? 21.471 20.024 -14.599 1.00 71.06 376 GLY A O 1
ATOM 2970 N N . ASP A 1 377 ? 19.354 20.268 -15.331 1.00 87.88 377 ASP A N 1
ATOM 2971 C CA . ASP A 1 377 ? 18.850 19.029 -14.740 1.00 87.88 377 ASP A CA 1
ATOM 2972 C C . ASP A 1 377 ? 19.485 17.800 -15.416 1.00 87.88 377 ASP A C 1
ATOM 2974 O O . ASP A 1 377 ? 19.963 17.855 -16.550 1.00 87.88 377 ASP A O 1
ATOM 2978 N N . THR A 1 378 ? 19.480 16.665 -14.724 1.00 92.94 378 THR A N 1
ATOM 2979 C CA . THR A 1 378 ? 20.000 15.385 -15.217 1.00 92.94 378 THR A CA 1
ATOM 2980 C C . THR A 1 378 ? 18.903 14.326 -15.183 1.00 92.94 378 THR A C 1
ATOM 2982 O O . THR A 1 378 ? 18.179 14.215 -14.191 1.00 92.94 378 THR A O 1
ATOM 2985 N N . VAL A 1 379 ? 18.797 13.541 -16.257 1.00 96.19 379 VAL A N 1
ATOM 2986 C CA . VAL A 1 379 ? 18.027 12.290 -16.274 1.00 96.19 379 VAL A CA 1
ATOM 2987 C C . VAL A 1 379 ? 18.970 11.120 -16.029 1.00 96.19 379 VAL A C 1
ATOM 2989 O O . VAL A 1 379 ? 20.091 11.105 -16.545 1.00 96.19 379 VAL A O 1
ATOM 2992 N N . THR A 1 380 ? 18.524 10.133 -15.257 1.00 98.06 380 THR A N 1
ATOM 2993 C CA . THR A 1 380 ? 19.273 8.895 -15.017 1.00 98.06 380 THR A CA 1
ATOM 2994 C C . THR A 1 380 ? 18.476 7.663 -15.440 1.00 98.06 380 THR A C 1
ATOM 2996 O O . THR A 1 380 ? 17.252 7.634 -15.336 1.00 98.06 380 THR A O 1
ATOM 2999 N N . ALA A 1 381 ? 19.177 6.650 -15.940 1.00 98.56 381 ALA A N 1
ATOM 3000 C CA . ALA A 1 381 ? 18.643 5.386 -16.436 1.00 98.56 381 ALA A CA 1
ATOM 3001 C C . ALA A 1 381 ? 19.394 4.219 -15.781 1.00 98.56 381 ALA A C 1
ATOM 3003 O O . ALA A 1 381 ? 20.564 4.369 -15.435 1.00 98.56 381 ALA A O 1
ATOM 3004 N N . ASP A 1 382 ? 18.734 3.081 -15.621 1.00 98.62 382 ASP A N 1
ATOM 3005 C CA . ASP A 1 382 ? 19.306 1.847 -15.065 1.00 98.62 382 ASP A CA 1
ATOM 3006 C C . ASP A 1 382 ? 18.513 0.646 -15.638 1.00 98.62 382 ASP A C 1
ATOM 3008 O O . ASP A 1 382 ? 18.222 0.633 -16.838 1.00 98.62 382 ASP A O 1
ATOM 3012 N N . GLY A 1 383 ? 18.094 -0.328 -14.829 1.00 98.38 383 GLY A N 1
ATOM 3013 C CA . GLY A 1 383 ? 17.294 -1.473 -15.258 1.00 98.38 383 GLY A CA 1
ATOM 3014 C C . GLY A 1 383 ? 15.809 -1.175 -15.532 1.00 98.38 383 GLY A C 1
ATOM 3015 O O . GLY A 1 383 ? 15.177 -0.295 -14.948 1.00 98.38 383 GLY A O 1
ATOM 3016 N N . CYS A 1 384 ? 15.203 -1.989 -16.397 1.00 98.88 384 CYS A N 1
ATOM 3017 C CA . CYS A 1 384 ? 13.760 -2.046 -16.628 1.00 98.88 384 CYS A CA 1
ATOM 3018 C C . CYS A 1 384 ? 13.267 -3.495 -16.556 1.00 98.88 384 CYS A C 1
ATOM 3020 O O . CYS A 1 384 ? 13.821 -4.393 -17.195 1.00 98.88 384 CYS A O 1
ATOM 3022 N N . LYS A 1 385 ? 12.192 -3.718 -15.803 1.00 98.50 385 LYS A N 1
ATOM 3023 C CA . LYS A 1 385 ? 11.634 -5.034 -15.487 1.00 98.50 385 LYS A CA 1
ATOM 3024 C C . LYS A 1 385 ? 10.197 -5.145 -15.986 1.00 98.50 385 LYS A C 1
ATOM 3026 O O . LYS A 1 385 ? 9.371 -4.283 -15.695 1.00 98.50 385 LYS A O 1
ATOM 3031 N N . PHE A 1 386 ? 9.910 -6.224 -16.711 1.00 98.81 386 PHE A N 1
ATOM 3032 C CA . PHE A 1 386 ? 8.594 -6.559 -17.255 1.00 98.81 386 PHE A CA 1
ATOM 3033 C C . PHE A 1 386 ? 8.121 -7.877 -16.647 1.00 98.81 386 PHE A C 1
ATOM 3035 O O . PHE A 1 386 ? 8.760 -8.901 -16.876 1.00 98.81 386 PHE A O 1
ATOM 3042 N N . GLY A 1 387 ? 7.006 -7.875 -15.920 1.00 98.50 387 GLY A N 1
ATOM 3043 C CA . GLY A 1 387 ? 6.476 -9.070 -15.256 1.00 98.50 387 GLY A CA 1
ATOM 3044 C C . GLY A 1 387 ? 6.957 -9.239 -13.811 1.00 98.50 387 GLY A C 1
ATOM 3045 O O . GLY A 1 387 ? 7.900 -8.568 -13.386 1.00 98.50 387 GLY A O 1
ATOM 3046 N N . GLY A 1 388 ? 6.317 -10.134 -13.050 1.00 97.62 388 GLY A N 1
ATOM 3047 C CA . GLY A 1 388 ? 6.641 -10.421 -11.644 1.00 97.62 388 GLY A CA 1
ATOM 3048 C C . GLY A 1 388 ? 7.677 -11.530 -11.455 1.00 97.62 388 GLY A C 1
ATOM 3049 O O . GLY A 1 388 ? 8.563 -11.434 -10.601 1.00 97.62 388 GLY A O 1
ATOM 3050 N N . GLY A 1 389 ? 7.607 -12.559 -12.298 1.00 98.06 389 GLY A N 1
ATOM 3051 C CA . GLY A 1 389 ? 8.573 -13.649 -12.326 1.00 98.06 389 GLY A CA 1
ATOM 3052 C C . GLY A 1 389 ? 8.428 -14.670 -11.199 1.00 98.06 389 GLY A C 1
ATOM 3053 O O . GLY A 1 389 ? 7.543 -14.610 -10.341 1.00 98.06 389 GLY A O 1
ATOM 3054 N N . MET A 1 390 ? 9.374 -15.604 -11.179 1.00 98.25 390 MET A N 1
ATOM 3055 C CA . MET A 1 390 ? 9.545 -16.594 -10.114 1.00 98.25 390 MET A CA 1
ATOM 3056 C C . MET A 1 390 ? 10.463 -16.082 -9.002 1.00 98.25 390 MET A C 1
ATOM 3058 O O . MET A 1 390 ? 11.290 -15.191 -9.232 1.00 98.25 390 MET A O 1
ATOM 3062 N N . GLY A 1 391 ? 10.343 -16.670 -7.811 1.00 97.75 391 GLY A N 1
ATOM 3063 C CA . GLY A 1 391 ? 11.254 -16.438 -6.695 1.00 97.75 391 GLY A CA 1
ATOM 3064 C C . GLY A 1 391 ? 12.713 -16.700 -7.068 1.00 97.75 391 GLY A C 1
ATOM 3065 O O . GLY A 1 391 ? 13.023 -17.652 -7.786 1.00 97.75 391 GLY A O 1
ATOM 3066 N N . ARG A 1 392 ? 13.613 -15.823 -6.613 1.00 96.81 392 ARG A N 1
ATOM 3067 C CA . ARG A 1 392 ? 15.034 -15.798 -7.031 1.00 96.81 392 ARG A CA 1
ATOM 3068 C C . ARG A 1 392 ? 16.038 -15.698 -5.887 1.00 96.81 392 ARG A C 1
ATOM 3070 O O . ARG A 1 392 ? 17.240 -15.700 -6.145 1.00 96.81 392 ARG A O 1
ATOM 3077 N N . ILE A 1 393 ? 15.550 -15.605 -4.651 1.00 97.06 393 ILE A N 1
ATOM 3078 C CA . ILE A 1 393 ? 16.382 -15.576 -3.450 1.00 97.06 393 ILE A CA 1
ATOM 3079 C C . ILE A 1 393 ? 16.462 -17.000 -2.896 1.00 97.06 393 ILE A C 1
ATOM 3081 O O . ILE A 1 393 ? 15.448 -17.582 -2.511 1.00 97.06 393 ILE A O 1
ATOM 3085 N N . ALA A 1 394 ? 17.660 -17.577 -2.886 1.00 96.94 394 ALA A N 1
ATOM 3086 C CA . ALA A 1 394 ? 17.898 -18.938 -2.429 1.00 96.94 394 ALA A CA 1
ATOM 3087 C C . ALA A 1 394 ? 18.065 -18.993 -0.906 1.00 96.94 394 ALA A C 1
ATOM 3089 O O . ALA A 1 394 ? 18.756 -18.168 -0.301 1.00 96.94 394 ALA A O 1
ATOM 3090 N N . ARG A 1 395 ? 17.471 -20.018 -0.288 1.00 96.50 395 ARG A N 1
ATOM 3091 C CA . ARG A 1 395 ? 17.639 -20.366 1.129 1.00 96.50 395 ARG A CA 1
ATOM 3092 C C . ARG A 1 395 ? 17.816 -21.866 1.285 1.00 96.50 395 ARG A C 1
ATOM 3094 O O . ARG A 1 395 ? 17.169 -22.643 0.591 1.00 96.50 395 ARG A O 1
ATOM 3101 N N . GLY A 1 396 ? 18.749 -22.276 2.145 1.00 94.62 396 GLY A N 1
ATOM 3102 C CA . GLY A 1 396 ? 19.108 -23.693 2.286 1.00 94.62 396 GLY A CA 1
ATOM 3103 C C . GLY A 1 396 ? 19.585 -24.345 0.985 1.00 94.62 396 GLY A C 1
ATOM 3104 O O . GLY A 1 396 ? 19.328 -25.521 0.767 1.00 94.62 396 GLY A O 1
ATOM 3105 N N . GLY A 1 397 ? 20.205 -23.572 0.086 1.00 93.88 397 GLY A N 1
ATOM 3106 C CA . GLY A 1 397 ? 20.655 -24.059 -1.223 1.00 93.88 397 GLY A CA 1
ATOM 3107 C C . GLY A 1 397 ? 19.547 -24.265 -2.265 1.00 93.88 397 GLY A C 1
ATOM 3108 O O . GLY A 1 397 ? 19.813 -24.879 -3.292 1.00 93.88 397 GLY A O 1
ATOM 3109 N N . GLN A 1 398 ? 18.325 -23.775 -2.024 1.00 95.38 398 GLN A N 1
ATOM 3110 C CA . GLN A 1 398 ? 17.196 -23.922 -2.948 1.00 95.38 398 GLN A CA 1
ATOM 3111 C C . GLN A 1 398 ? 16.330 -22.657 -3.034 1.00 95.38 398 GLN A C 1
ATOM 3113 O O . GLN A 1 398 ? 16.148 -21.925 -2.059 1.00 95.38 398 GLN A O 1
ATOM 3118 N N . LEU A 1 399 ? 15.743 -22.424 -4.208 1.00 96.81 399 LEU A N 1
ATOM 3119 C CA . LEU A 1 399 ? 14.668 -21.448 -4.403 1.00 96.81 399 LEU A CA 1
ATOM 3120 C C . LEU A 1 399 ? 13.342 -21.975 -3.832 1.00 96.81 399 LEU A C 1
ATOM 3122 O O . LEU A 1 399 ? 13.177 -23.178 -3.632 1.00 96.81 399 LEU A O 1
ATOM 3126 N N . SER A 1 400 ? 12.362 -21.091 -3.632 1.00 96.94 400 SER A N 1
ATOM 3127 C CA . SER A 1 400 ? 11.016 -21.488 -3.188 1.00 96.94 400 SER A CA 1
ATOM 3128 C C . SER A 1 400 ? 10.258 -22.346 -4.208 1.00 96.94 400 SER A C 1
ATOM 3130 O O . SER A 1 400 ? 9.351 -23.092 -3.834 1.00 96.94 400 SER A O 1
ATOM 3132 N N . GLY A 1 401 ? 10.604 -22.217 -5.495 1.00 96.75 401 GLY A N 1
ATOM 3133 C CA . GLY A 1 401 ? 9.904 -22.850 -6.614 1.00 96.75 401 GLY A CA 1
ATOM 3134 C C . GLY A 1 401 ? 8.545 -22.221 -6.948 1.00 96.75 401 GLY A C 1
ATOM 3135 O O . GLY A 1 401 ? 7.808 -22.783 -7.757 1.00 96.75 401 GLY A O 1
ATOM 3136 N N . LEU A 1 402 ? 8.196 -21.079 -6.346 1.00 97.38 402 LEU A N 1
ATOM 3137 C CA . LEU A 1 402 ? 6.903 -20.413 -6.524 1.00 97.38 402 LEU A CA 1
ATOM 3138 C C . LEU A 1 402 ? 7.043 -19.035 -7.200 1.00 97.38 402 LEU A C 1
ATOM 3140 O O . LEU A 1 402 ? 8.137 -18.464 -7.228 1.00 97.38 402 LEU A O 1
ATOM 3144 N N . PRO A 1 403 ? 5.950 -18.481 -7.762 1.00 97.88 403 PRO A N 1
ATOM 3145 C CA . PRO A 1 403 ? 5.928 -17.104 -8.251 1.00 97.88 403 PRO A CA 1
ATOM 3146 C C . PRO A 1 403 ? 6.307 -16.103 -7.155 1.00 97.88 403 PRO A C 1
ATOM 3148 O O . PRO A 1 403 ? 5.871 -16.251 -6.011 1.00 97.88 403 PRO A O 1
ATOM 3151 N N . ALA A 1 404 ? 7.055 -15.055 -7.503 1.00 97.56 404 ALA A N 1
ATOM 3152 C CA . ALA A 1 404 ? 7.614 -14.108 -6.532 1.00 97.56 404 ALA A CA 1
ATOM 3153 C C . ALA A 1 404 ? 6.541 -13.407 -5.678 1.00 97.56 404 ALA A C 1
ATOM 3155 O O . ALA A 1 404 ? 6.758 -13.152 -4.497 1.00 97.56 404 ALA A O 1
ATOM 3156 N N . TYR A 1 405 ? 5.346 -13.160 -6.229 1.00 96.56 405 TYR A N 1
ATOM 3157 C CA . TYR A 1 405 ? 4.239 -12.547 -5.481 1.00 96.56 405 TYR A CA 1
ATOM 3158 C C . TYR A 1 405 ? 3.780 -13.389 -4.276 1.00 96.56 405 TYR A C 1
ATOM 3160 O O . TYR A 1 405 ? 3.230 -12.863 -3.307 1.00 96.56 405 TYR A O 1
ATOM 3168 N N . THR A 1 406 ? 4.010 -14.705 -4.311 1.00 96.50 406 THR A N 1
ATOM 3169 C CA . THR A 1 406 ? 3.625 -15.624 -3.231 1.00 96.50 406 THR A CA 1
ATOM 3170 C C . THR A 1 406 ? 4.611 -15.627 -2.064 1.00 96.50 406 THR A C 1
ATOM 3172 O O . THR A 1 406 ? 4.285 -16.119 -0.983 1.00 96.50 406 THR A O 1
ATOM 3175 N N . GLU A 1 407 ? 5.813 -15.093 -2.274 1.00 96.75 407 GLU A N 1
ATOM 3176 C CA . GLU A 1 407 ? 6.890 -15.110 -1.296 1.00 96.75 407 GLU A CA 1
ATOM 3177 C C . GLU A 1 407 ? 6.707 -14.029 -0.224 1.00 96.75 407 GLU A C 1
ATOM 3179 O O . GLU A 1 407 ? 6.016 -13.020 -0.418 1.00 96.75 407 GLU A O 1
ATOM 3184 N N . ALA A 1 408 ? 7.327 -14.265 0.932 1.00 95.62 408 ALA A N 1
ATOM 3185 C CA . ALA A 1 408 ? 7.442 -13.289 2.005 1.00 95.62 408 ALA A CA 1
ATOM 3186 C C . ALA A 1 408 ? 8.144 -12.008 1.525 1.00 95.62 408 ALA A C 1
ATOM 3188 O O . ALA A 1 408 ? 8.999 -12.028 0.632 1.00 95.62 408 ALA A O 1
ATOM 3189 N N . SER A 1 409 ? 7.819 -10.889 2.164 1.00 94.50 409 SER A N 1
ATOM 3190 C CA . SER A 1 409 ? 8.356 -9.567 1.829 1.00 94.50 409 SER A CA 1
ATOM 3191 C C . SER A 1 409 ? 9.873 -9.485 1.894 1.00 94.50 409 SER A C 1
ATOM 3193 O O . SER A 1 409 ? 10.480 -8.740 1.124 1.00 94.50 409 SER A O 1
ATOM 3195 N N . LEU A 1 410 ? 10.507 -10.283 2.759 1.00 94.62 410 LEU A N 1
ATOM 3196 C CA . LEU A 1 410 ? 11.961 -10.359 2.866 1.00 94.62 410 LEU A CA 1
ATOM 3197 C C . LEU A 1 410 ? 12.610 -10.566 1.491 1.00 94.62 410 LEU A C 1
ATOM 3199 O O . LEU A 1 410 ? 13.543 -9.853 1.143 1.00 94.62 410 LEU A O 1
ATOM 3203 N N . TYR A 1 411 ? 12.103 -11.491 0.678 1.00 95.94 411 TYR A N 1
ATOM 3204 C CA . TYR A 1 411 ? 12.744 -11.843 -0.590 1.00 95.94 411 TYR A CA 1
ATOM 3205 C C . TYR A 1 411 ? 12.509 -10.790 -1.674 1.00 95.94 411 TYR A C 1
ATOM 3207 O O . TYR A 1 411 ? 13.441 -10.413 -2.386 1.00 95.94 411 TYR A O 1
ATOM 3215 N N . TRP A 1 412 ? 11.288 -10.255 -1.763 1.00 95.12 412 TRP A N 1
ATOM 3216 C CA . TRP A 1 412 ? 10.992 -9.166 -2.694 1.00 95.12 412 TRP A CA 1
ATOM 3217 C C . TRP A 1 412 ? 11.781 -7.905 -2.359 1.00 95.12 412 TRP A C 1
ATOM 3219 O O . TRP A 1 412 ? 12.360 -7.282 -3.244 1.00 95.12 412 TRP A O 1
ATOM 3229 N N . THR A 1 413 ? 11.831 -7.522 -1.085 1.00 94.25 413 THR A N 1
ATOM 3230 C CA . THR A 1 413 ? 12.513 -6.290 -0.688 1.00 94.25 413 THR A CA 1
ATOM 3231 C C . THR A 1 413 ? 14.016 -6.365 -0.961 1.00 94.25 413 THR A C 1
ATOM 3233 O O . THR A 1 413 ? 14.589 -5.351 -1.355 1.00 94.25 413 THR A O 1
ATOM 3236 N N . ARG A 1 414 ? 14.644 -7.552 -0.879 1.00 94.00 414 ARG A N 1
ATOM 3237 C CA . ARG A 1 414 ? 16.023 -7.780 -1.362 1.00 94.00 414 ARG A CA 1
ATOM 3238 C C . ARG A 1 414 ? 16.162 -7.567 -2.853 1.00 94.00 414 ARG A C 1
ATOM 3240 O O . ARG A 1 414 ? 17.035 -6.822 -3.291 1.00 94.00 414 ARG A O 1
ATOM 3247 N N . TRP A 1 415 ? 15.254 -8.152 -3.627 1.00 96.12 415 TRP A N 1
ATOM 3248 C CA . TRP A 1 415 ? 15.205 -7.914 -5.064 1.00 96.12 415 TRP A CA 1
ATOM 3249 C C . TRP A 1 415 ? 14.952 -6.443 -5.425 1.00 96.12 415 TRP A C 1
ATOM 3251 O O . TRP A 1 415 ? 15.359 -5.996 -6.493 1.00 96.12 415 TRP A O 1
ATOM 3261 N N . ALA A 1 416 ? 14.307 -5.689 -4.535 1.00 95.31 416 ALA A N 1
ATOM 3262 C CA . ALA A 1 416 ? 14.049 -4.259 -4.652 1.00 95.31 416 ALA A CA 1
ATOM 3263 C C . ALA A 1 416 ? 15.112 -3.374 -3.965 1.00 95.31 416 ALA A C 1
ATOM 3265 O O . ALA A 1 416 ? 14.891 -2.173 -3.817 1.00 95.31 416 ALA A O 1
ATOM 3266 N N . GLY A 1 417 ? 16.253 -3.936 -3.556 1.00 93.12 417 GLY A N 1
ATOM 3267 C CA . GLY A 1 417 ? 17.421 -3.172 -3.112 1.00 93.12 417 GLY A CA 1
ATOM 3268 C C . GLY A 1 417 ? 17.433 -2.728 -1.649 1.00 93.12 417 GLY A C 1
ATOM 3269 O O . GLY A 1 417 ? 18.165 -1.795 -1.312 1.00 93.12 417 GLY A O 1
ATOM 3270 N N . ILE A 1 418 ? 16.647 -3.359 -0.766 1.00 89.25 418 ILE A N 1
ATOM 3271 C CA . ILE A 1 418 ? 16.750 -3.090 0.676 1.00 89.25 418 ILE A CA 1
ATOM 3272 C C . ILE A 1 418 ? 18.068 -3.628 1.246 1.00 89.25 418 ILE A C 1
ATOM 3274 O O . ILE A 1 418 ? 18.418 -4.799 1.072 1.00 89.25 418 ILE A O 1
ATOM 3278 N N . ASP A 1 419 ? 18.754 -2.787 2.012 1.00 85.81 419 ASP A N 1
ATOM 3279 C CA . ASP A 1 419 ? 19.959 -3.172 2.742 1.00 85.81 419 ASP A CA 1
ATOM 3280 C C . ASP A 1 419 ? 19.656 -4.205 3.852 1.00 85.81 419 ASP A C 1
ATOM 3282 O O . ASP A 1 419 ? 18.606 -4.172 4.511 1.00 85.81 419 ASP A O 1
ATOM 3286 N N . ALA A 1 420 ? 20.569 -5.161 4.048 1.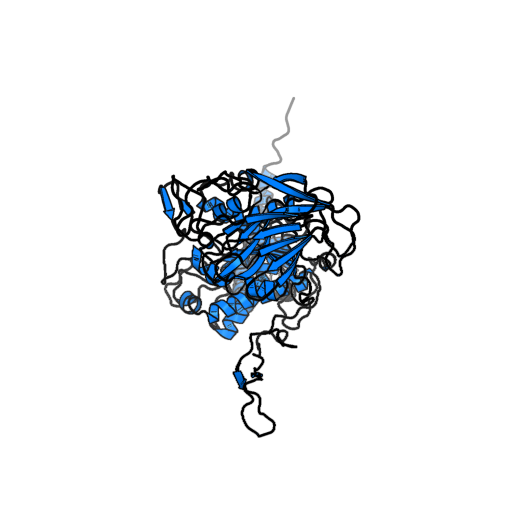00 86.69 420 ALA A N 1
ATOM 3287 C CA . ALA A 1 420 ? 20.443 -6.233 5.034 1.00 86.69 420 ALA A CA 1
ATOM 3288 C C . ALA A 1 420 ? 20.250 -5.741 6.469 1.00 86.69 420 ALA A C 1
ATOM 3290 O O . ALA A 1 420 ? 19.341 -6.231 7.162 1.00 86.69 420 ALA A O 1
ATOM 3291 N N . SER A 1 421 ? 20.947 -4.668 6.840 1.00 89.31 421 SER A N 1
ATOM 3292 C CA . SER A 1 421 ? 20.946 -4.073 8.179 1.00 89.31 421 SER A CA 1
ATOM 3293 C C . SER A 1 421 ? 19.556 -3.667 8.679 1.00 89.31 421 SER A C 1
ATOM 3295 O O . SER A 1 421 ? 19.286 -3.691 9.883 1.00 89.31 421 SER A O 1
ATOM 3297 N N . TYR A 1 422 ? 18.615 -3.371 7.776 1.00 88.31 422 TYR A N 1
ATOM 3298 C CA . TYR A 1 422 ? 17.237 -3.035 8.137 1.00 88.31 422 TYR A CA 1
ATOM 3299 C C . TYR A 1 422 ? 16.444 -4.214 8.706 1.00 88.31 422 TYR A C 1
ATOM 3301 O O . TYR A 1 422 ? 15.448 -4.006 9.396 1.00 88.31 422 TYR A O 1
ATOM 3309 N N . THR A 1 423 ? 16.882 -5.442 8.445 1.00 87.56 423 THR A N 1
ATOM 3310 C CA . THR A 1 423 ? 16.171 -6.678 8.816 1.00 87.56 423 THR A CA 1
ATOM 3311 C C . THR A 1 423 ? 17.000 -7.620 9.691 1.00 87.56 423 THR A C 1
ATOM 3313 O O . THR A 1 423 ? 16.444 -8.530 10.297 1.00 87.56 423 THR A O 1
ATOM 3316 N N . GLU A 1 424 ? 18.311 -7.395 9.804 1.00 87.44 424 GLU A N 1
ATOM 3317 C CA . GLU A 1 424 ? 19.255 -8.255 10.536 1.00 87.44 424 GLU A CA 1
ATOM 3318 C C . GLU A 1 424 ? 18.955 -8.411 12.027 1.00 87.44 424 GLU A C 1
ATOM 3320 O O . GLU A 1 424 ? 19.266 -9.445 12.606 1.00 87.44 424 GLU A O 1
ATOM 3325 N N . LYS A 1 425 ? 18.312 -7.422 12.657 1.00 89.12 425 LYS A N 1
ATOM 3326 C CA . LYS A 1 425 ? 18.005 -7.462 14.097 1.00 89.12 425 LYS A CA 1
ATOM 3327 C C . LYS A 1 425 ? 16.933 -8.485 14.500 1.00 89.12 425 LYS A C 1
ATOM 3329 O O . LYS A 1 425 ? 16.633 -8.588 15.688 1.00 89.12 425 LYS A O 1
ATOM 3334 N N . TRP A 1 426 ? 16.291 -9.149 13.539 1.00 90.94 426 TRP A N 1
ATOM 3335 C CA . TRP A 1 426 ? 15.268 -10.161 13.790 1.00 90.94 426 TRP A CA 1
ATOM 3336 C C . TRP A 1 426 ? 15.751 -11.544 13.381 1.00 90.94 426 TRP A C 1
ATOM 3338 O O . TRP A 1 426 ? 16.330 -11.714 12.310 1.00 90.94 426 TRP A O 1
ATOM 3348 N N . ASP A 1 427 ? 15.434 -12.534 14.209 1.00 88.88 427 ASP A N 1
ATOM 3349 C CA . ASP A 1 427 ? 15.827 -13.919 13.980 1.00 88.88 427 ASP A CA 1
ATOM 3350 C C . ASP A 1 427 ? 14.860 -14.626 13.025 1.00 88.88 427 ASP A C 1
ATOM 3352 O O . ASP A 1 427 ? 13.634 -14.578 13.198 1.00 88.88 427 ASP A O 1
ATOM 3356 N N . GLY A 1 428 ? 15.434 -15.328 12.046 1.00 92.44 428 GLY A N 1
ATOM 3357 C CA . GLY A 1 428 ? 14.712 -16.144 11.074 1.00 92.44 428 GLY A CA 1
ATOM 3358 C C . GLY A 1 428 ? 13.840 -15.356 10.090 1.00 92.44 428 GLY A C 1
ATOM 3359 O O . GLY A 1 428 ? 13.420 -14.221 10.321 1.00 92.44 428 GLY A O 1
ATOM 3360 N N . ASP A 1 429 ? 13.528 -15.987 8.962 1.00 94.75 429 ASP A N 1
ATOM 3361 C CA . ASP A 1 429 ? 12.817 -15.316 7.865 1.00 94.75 429 ASP A CA 1
ATOM 3362 C C . ASP A 1 429 ? 11.371 -14.991 8.209 1.00 94.75 429 ASP A C 1
ATOM 3364 O O . ASP A 1 429 ? 10.847 -13.973 7.767 1.00 94.75 429 ASP A O 1
ATOM 3368 N N . TYR A 1 430 ? 10.758 -15.811 9.060 1.00 93.19 430 TYR A N 1
ATOM 3369 C CA . TYR A 1 430 ? 9.407 -15.581 9.551 1.00 93.19 430 TYR A CA 1
ATOM 3370 C C . TYR A 1 430 ? 9.264 -14.219 10.245 1.00 93.19 430 TYR A C 1
ATOM 3372 O O . TYR A 1 430 ? 8.375 -13.431 9.926 1.00 93.19 430 TYR A O 1
ATOM 3380 N N . THR A 1 431 ? 10.152 -13.919 11.196 1.00 92.44 431 THR A N 1
ATOM 3381 C CA . THR A 1 431 ? 10.090 -12.652 11.933 1.00 92.44 431 THR A CA 1
ATOM 3382 C C . THR A 1 431 ? 10.489 -11.487 11.030 1.00 92.44 431 THR A C 1
ATOM 3384 O O . THR A 1 431 ? 9.890 -10.414 11.119 1.00 92.44 431 THR A O 1
ATOM 3387 N N . LYS A 1 432 ? 11.477 -11.697 10.148 1.00 93.25 432 LYS A N 1
ATOM 3388 C CA . LYS A 1 432 ? 11.944 -10.691 9.184 1.00 93.25 432 LYS A CA 1
ATOM 3389 C C . LYS A 1 432 ? 10.865 -10.281 8.181 1.00 93.25 432 LYS A C 1
ATOM 3391 O O . LYS A 1 432 ? 10.826 -9.105 7.841 1.00 93.25 432 LYS A O 1
ATOM 3396 N N . ASP A 1 433 ? 9.991 -11.195 7.760 1.00 92.38 433 ASP A N 1
ATOM 3397 C CA . ASP A 1 433 ? 8.843 -10.893 6.894 1.00 92.38 433 ASP A CA 1
ATOM 3398 C C . ASP A 1 433 ? 7.935 -9.830 7.532 1.00 92.38 433 ASP A C 1
ATOM 3400 O O . ASP A 1 433 ? 7.845 -8.690 7.081 1.00 92.38 433 ASP A O 1
ATOM 3404 N N . LEU A 1 434 ? 7.357 -10.166 8.683 1.00 87.88 434 LEU A N 1
ATOM 3405 C CA . LEU A 1 434 ? 6.434 -9.293 9.407 1.00 87.88 434 LEU A CA 1
ATOM 3406 C C . LEU A 1 434 ? 7.070 -7.984 9.840 1.00 87.88 434 LEU A C 1
ATOM 3408 O O . LEU A 1 434 ? 6.493 -6.899 9.743 1.00 87.88 434 LEU A O 1
ATOM 3412 N N . ALA A 1 435 ? 8.262 -8.092 10.414 1.00 89.12 435 ALA A N 1
ATOM 3413 C CA . ALA A 1 435 ? 8.887 -6.950 11.031 1.00 89.12 435 ALA A CA 1
ATOM 3414 C C . ALA A 1 435 ? 9.539 -6.018 10.002 1.00 89.12 435 ALA A C 1
ATOM 3416 O O . ALA A 1 435 ? 9.669 -4.819 10.278 1.00 89.12 435 ALA A O 1
ATOM 3417 N N . GLY A 1 436 ? 9.859 -6.553 8.820 1.00 90.12 436 GLY A N 1
ATOM 3418 C CA . GLY A 1 436 ? 10.459 -5.854 7.695 1.00 90.12 436 GLY A CA 1
ATOM 3419 C C . GLY A 1 436 ? 9.530 -4.853 7.015 1.00 90.12 436 GLY A C 1
ATOM 3420 O O . GLY A 1 436 ? 10.019 -3.803 6.612 1.00 90.12 436 GLY A O 1
ATOM 3421 N N . HIS A 1 437 ? 8.211 -5.082 6.959 1.00 93.31 437 HIS A N 1
ATOM 3422 C CA . HIS A 1 437 ? 7.271 -4.209 6.229 1.00 93.31 437 HIS A CA 1
ATOM 3423 C C . HIS A 1 437 ? 7.375 -2.720 6.614 1.00 93.31 437 HIS A C 1
ATOM 3425 O O . HIS A 1 437 ? 7.666 -1.858 5.779 1.00 93.31 437 HIS A O 1
ATOM 3431 N N . GLY A 1 438 ? 7.187 -2.396 7.898 1.00 92.75 438 GLY A N 1
ATOM 3432 C CA . GLY A 1 438 ? 7.241 -1.006 8.367 1.00 92.75 438 GLY A CA 1
ATOM 3433 C C . GLY A 1 438 ? 8.644 -0.399 8.270 1.00 92.75 438 GLY A C 1
ATOM 3434 O O . GLY A 1 438 ? 8.801 0.798 8.021 1.00 92.75 438 GLY A O 1
ATOM 3435 N N . THR A 1 439 ? 9.678 -1.230 8.400 1.00 91.50 439 THR A N 1
ATOM 3436 C CA . THR A 1 439 ? 11.072 -0.792 8.297 1.00 91.50 439 THR A CA 1
ATOM 3437 C C . THR A 1 439 ? 11.510 -0.545 6.853 1.00 91.50 439 THR A C 1
ATOM 3439 O O . THR A 1 439 ? 12.204 0.440 6.606 1.00 91.50 439 THR A O 1
ATOM 3442 N N . TRP A 1 440 ? 11.015 -1.324 5.891 1.00 94.62 440 TRP A N 1
ATOM 3443 C CA . TRP A 1 440 ? 11.126 -1.026 4.465 1.00 94.62 440 TRP A CA 1
ATOM 3444 C C . TRP A 1 440 ? 10.503 0.335 4.148 1.00 94.62 440 TRP A C 1
ATOM 3446 O O . TRP A 1 440 ? 11.170 1.185 3.562 1.00 94.62 440 TRP A O 1
ATOM 3456 N N . ALA A 1 441 ? 9.277 0.601 4.616 1.00 95.56 441 ALA A N 1
ATOM 3457 C CA . ALA A 1 441 ? 8.640 1.899 4.397 1.00 95.56 441 ALA A CA 1
ATOM 3458 C C . ALA A 1 441 ? 9.480 3.045 4.997 1.00 95.56 441 ALA A C 1
ATOM 3460 O O . ALA A 1 441 ? 9.645 4.098 4.377 1.00 95.56 441 ALA A O 1
ATOM 3461 N N . THR A 1 442 ? 10.059 2.833 6.184 1.00 93.94 442 THR A N 1
ATOM 3462 C CA . THR A 1 442 ? 10.962 3.798 6.828 1.00 93.94 442 THR A CA 1
ATOM 3463 C C . THR A 1 442 ? 12.229 4.054 6.017 1.00 93.94 442 THR A C 1
ATOM 3465 O O . THR A 1 442 ? 12.596 5.215 5.847 1.00 93.94 442 THR A O 1
ATOM 3468 N N . MET A 1 443 ? 12.869 3.015 5.481 1.00 93.88 443 MET A N 1
ATOM 3469 C CA . MET A 1 443 ? 14.042 3.130 4.607 1.00 93.88 443 MET A CA 1
ATOM 3470 C C . MET A 1 443 ? 13.703 3.885 3.315 1.00 93.88 443 MET A C 1
ATOM 3472 O O . MET A 1 443 ? 14.377 4.856 2.977 1.00 93.88 443 MET A O 1
ATOM 3476 N N . MET A 1 444 ? 12.582 3.550 2.672 1.00 95.50 444 MET A N 1
ATOM 3477 C CA . MET A 1 444 ? 12.084 4.254 1.487 1.00 95.50 444 MET A CA 1
ATOM 3478 C C . MET A 1 444 ? 11.833 5.751 1.751 1.00 95.50 444 MET A C 1
ATOM 3480 O O . MET A 1 444 ? 12.205 6.588 0.931 1.00 95.50 444 MET A O 1
ATOM 3484 N N . LYS A 1 445 ? 11.262 6.129 2.905 1.00 94.19 445 LYS A N 1
ATOM 3485 C CA . LYS A 1 445 ? 11.085 7.551 3.257 1.00 94.19 445 LYS A CA 1
ATOM 3486 C C . LYS A 1 445 ? 12.413 8.230 3.599 1.00 94.19 445 LYS A C 1
ATOM 3488 O O . LYS A 1 445 ? 12.676 9.329 3.123 1.00 94.19 445 LYS A O 1
ATOM 3493 N N . LYS A 1 446 ? 13.238 7.600 4.441 1.00 93.38 446 LYS A N 1
ATOM 3494 C CA . LYS A 1 446 ? 14.456 8.200 5.008 1.00 93.38 446 LYS A CA 1
ATOM 3495 C C . LYS A 1 446 ? 15.584 8.312 3.987 1.00 93.38 446 LYS A C 1
ATOM 3497 O O . LYS A 1 446 ? 16.233 9.347 3.924 1.00 93.38 446 LYS A O 1
ATOM 3502 N N . GLU A 1 447 ? 15.838 7.251 3.231 1.00 93.56 447 GLU A N 1
ATOM 3503 C CA . GLU A 1 447 ? 16.978 7.183 2.314 1.00 93.56 447 GLU A CA 1
ATOM 3504 C C . GLU A 1 447 ? 16.602 7.482 0.871 1.00 93.56 447 GLU A C 1
ATOM 3506 O O . GLU A 1 447 ? 17.449 7.939 0.110 1.00 93.56 447 GLU A O 1
ATOM 3511 N N . ARG A 1 448 ? 15.354 7.201 0.478 1.00 94.44 448 ARG A N 1
ATOM 3512 C CA . ARG A 1 448 ? 14.880 7.398 -0.899 1.00 94.44 448 ARG A CA 1
ATOM 3513 C C . ARG A 1 448 ? 13.884 8.546 -1.030 1.00 94.44 448 ARG A C 1
ATOM 3515 O O . ARG A 1 448 ? 13.389 8.782 -2.123 1.00 94.44 448 ARG A O 1
ATOM 3522 N N . GLY A 1 449 ? 13.574 9.263 0.050 1.00 94.38 449 GLY A N 1
ATOM 3523 C CA . GLY A 1 449 ? 12.699 10.438 0.020 1.00 94.38 449 GLY A CA 1
ATOM 3524 C C . GLY A 1 449 ? 11.242 10.154 -0.364 1.00 94.38 449 GLY A C 1
ATOM 3525 O O . GLY A 1 449 ? 10.512 11.094 -0.671 1.00 94.38 449 GLY A O 1
ATOM 3526 N N . VAL A 1 450 ? 10.796 8.890 -0.363 1.00 95.12 450 VAL A N 1
ATOM 3527 C CA . VAL A 1 450 ? 9.430 8.538 -0.778 1.00 95.12 450 VAL A CA 1
ATOM 3528 C C . VAL A 1 450 ? 8.409 9.083 0.226 1.00 95.12 450 VAL A C 1
ATOM 3530 O O . VAL A 1 450 ? 8.476 8.758 1.418 1.00 95.12 450 VAL A O 1
ATOM 3533 N N . PRO A 1 451 ? 7.432 9.888 -0.218 1.00 92.62 451 PRO A N 1
ATOM 3534 C CA . PRO A 1 451 ? 6.581 10.627 0.699 1.00 92.62 451 PRO A CA 1
ATOM 3535 C C . PRO A 1 451 ? 5.313 9.861 1.088 1.00 92.62 451 PRO A C 1
ATOM 3537 O O . PRO A 1 451 ? 4.215 10.211 0.674 1.00 92.62 451 PRO A O 1
ATOM 3540 N N . PHE A 1 452 ? 5.438 8.813 1.903 1.00 95.38 452 PHE A N 1
ATOM 3541 C CA . PHE A 1 452 ? 4.254 8.073 2.349 1.00 95.38 452 PHE A CA 1
ATOM 3542 C C . PHE A 1 452 ? 3.303 8.932 3.201 1.00 95.38 452 PHE A C 1
ATOM 3544 O O . PHE A 1 452 ? 3.683 9.413 4.278 1.00 95.38 452 PHE A O 1
ATOM 3551 N N . ASP A 1 453 ? 2.051 9.053 2.749 1.00 95.25 453 ASP A N 1
ATOM 3552 C CA . ASP A 1 453 ? 0.941 9.669 3.482 1.00 95.25 453 ASP A CA 1
ATOM 3553 C C . ASP A 1 453 ? 0.471 8.766 4.633 1.00 95.25 453 ASP A C 1
ATOM 3555 O O . ASP A 1 453 ? 0.197 9.247 5.734 1.00 95.25 453 ASP A O 1
ATOM 3559 N N . LEU A 1 454 ? 0.411 7.453 4.384 1.00 96.88 454 LEU A N 1
ATOM 3560 C CA . LEU A 1 454 ? 0.000 6.419 5.336 1.00 96.88 454 LEU A CA 1
ATOM 3561 C C . LEU A 1 454 ? 0.576 5.049 4.969 1.00 96.88 454 LEU A C 1
ATOM 3563 O O . LEU A 1 454 ? 1.104 4.838 3.874 1.00 96.88 454 LEU A O 1
ATOM 3567 N N . THR A 1 455 ? 0.426 4.110 5.900 1.00 98.06 455 THR A N 1
ATOM 3568 C CA . THR A 1 455 ? 0.788 2.702 5.723 1.00 98.06 455 THR A CA 1
ATOM 3569 C C . THR A 1 455 ? -0.350 1.781 6.181 1.00 98.06 455 THR A C 1
ATOM 3571 O O . THR A 1 455 ? -0.967 2.046 7.216 1.00 98.06 455 THR A O 1
ATOM 3574 N N . LEU A 1 456 ? -0.637 0.712 5.436 1.00 98.56 456 LEU A N 1
ATOM 3575 C CA . LEU A 1 456 ? -1.709 -0.239 5.742 1.00 98.56 456 LEU A CA 1
ATOM 3576 C C . LEU A 1 456 ? -1.233 -1.686 5.576 1.00 98.56 456 LEU A C 1
ATOM 3578 O O . LEU A 1 456 ? -0.870 -2.098 4.475 1.00 98.56 456 LEU A O 1
ATOM 3582 N N . ALA A 1 457 ? -1.348 -2.459 6.654 1.00 97.94 457 ALA A N 1
ATOM 3583 C CA . ALA A 1 457 ? -1.228 -3.909 6.645 1.00 97.94 457 ALA A CA 1
ATOM 3584 C C . ALA A 1 457 ? -2.622 -4.552 6.637 1.00 97.94 457 ALA A C 1
ATOM 3586 O O . ALA A 1 457 ? -3.439 -4.270 7.519 1.00 97.94 457 ALA A O 1
ATOM 3587 N N . VAL A 1 458 ? -2.898 -5.421 5.667 1.00 98.00 458 VAL A N 1
ATOM 3588 C CA . VAL A 1 458 ? -4.174 -6.137 5.542 1.00 98.00 458 VAL A CA 1
ATOM 3589 C C . VAL A 1 458 ? -3.986 -7.603 5.907 1.00 98.00 458 VAL A C 1
ATOM 3591 O O . VAL A 1 458 ? -3.310 -8.345 5.197 1.00 98.00 458 VAL A O 1
ATOM 3594 N N . HIS A 1 459 ? -4.618 -8.009 7.003 1.00 97.00 459 HIS A N 1
ATOM 3595 C CA . HIS A 1 459 ? -4.512 -9.327 7.620 1.00 97.00 459 HIS A CA 1
ATOM 3596 C C . HIS A 1 459 ? -5.887 -9.994 7.780 1.00 97.00 459 HIS A C 1
ATOM 3598 O O . HIS A 1 459 ? -6.946 -9.384 7.563 1.00 97.00 459 HIS A O 1
ATOM 3604 N N . SER A 1 460 ? -5.867 -11.279 8.127 1.00 95.75 460 SER A N 1
ATOM 3605 C CA . SER A 1 460 ? -7.026 -11.991 8.661 1.00 95.75 460 SER A CA 1
ATOM 3606 C C . SER A 1 460 ? -6.652 -12.743 9.940 1.00 95.75 460 SER A C 1
ATOM 3608 O O . SER A 1 460 ? -5.605 -13.385 10.011 1.00 95.75 460 SER A O 1
ATOM 3610 N N . ASP A 1 461 ? -7.538 -12.730 10.935 1.00 94.25 461 ASP A N 1
ATOM 3611 C CA . ASP A 1 461 ? -7.215 -13.214 12.279 1.00 94.25 461 ASP A CA 1
ATOM 3612 C C . ASP A 1 461 ? -7.446 -14.726 12.430 1.00 94.25 461 ASP A C 1
ATOM 3614 O O . ASP A 1 461 ? -8.142 -15.364 11.640 1.00 94.25 461 ASP A O 1
ATOM 3618 N N . ALA A 1 462 ? -6.928 -15.306 13.507 1.00 92.00 462 ALA A N 1
ATOM 3619 C CA . ALA A 1 462 ? -7.014 -16.726 13.837 1.00 92.00 462 ALA A CA 1
ATOM 3620 C C . ALA A 1 462 ? -8.062 -17.070 14.921 1.00 92.00 462 ALA A C 1
ATOM 3622 O O . ALA A 1 462 ? -7.985 -18.132 15.535 1.00 92.00 462 ALA A O 1
ATOM 3623 N N . GLY A 1 463 ? -9.022 -16.183 15.202 1.00 91.56 463 GLY A N 1
ATOM 3624 C CA . GLY A 1 463 ? -10.117 -16.464 16.135 1.00 91.56 463 GLY A CA 1
ATOM 3625 C C . GLY A 1 463 ? -11.049 -17.591 15.664 1.00 91.56 463 GLY A C 1
ATOM 3626 O O . GLY A 1 463 ? -11.305 -17.768 14.483 1.00 91.56 463 GLY A O 1
ATOM 3627 N N . ALA A 1 464 ? -11.616 -18.358 16.587 1.00 92.94 464 ALA A N 1
ATOM 3628 C CA . ALA A 1 464 ? -12.619 -19.362 16.242 1.00 92.94 464 ALA A CA 1
ATOM 3629 C C . ALA A 1 464 ? -13.677 -19.440 17.334 1.00 92.94 464 ALA A C 1
ATOM 3631 O O . ALA A 1 464 ? -13.376 -19.288 18.522 1.00 92.94 464 ALA A O 1
ATOM 3632 N N . THR A 1 465 ? -14.915 -19.694 16.932 1.00 91.38 465 THR A N 1
ATOM 3633 C CA . THR A 1 465 ? -16.039 -19.906 17.839 1.00 91.38 465 THR A CA 1
ATOM 3634 C C . THR A 1 465 ? -16.596 -21.314 17.627 1.00 91.38 465 THR A C 1
ATOM 3636 O O . THR A 1 465 ? -16.497 -21.896 16.549 1.00 91.38 465 THR A O 1
ATOM 3639 N N . GLN A 1 466 ? -17.113 -21.927 18.696 1.00 89.19 466 GLN A N 1
ATOM 3640 C CA . GLN A 1 466 ? -17.719 -23.267 18.611 1.00 89.19 466 GLN A CA 1
ATOM 3641 C C . GLN A 1 466 ? -19.155 -23.225 18.080 1.00 89.19 466 GLN A C 1
ATOM 3643 O O . GLN A 1 466 ? -19.676 -24.234 17.612 1.00 89.19 466 GLN A O 1
ATOM 3648 N N . ASN A 1 467 ? -19.805 -22.068 18.193 1.00 84.62 467 ASN A N 1
ATOM 3649 C CA . ASN A 1 467 ? -21.090 -21.777 17.578 1.00 84.62 467 ASN A CA 1
ATOM 3650 C C . ASN A 1 467 ? -20.849 -21.043 16.249 1.00 84.62 467 ASN A C 1
ATOM 3652 O O . ASN A 1 467 ? -19.800 -20.444 16.071 1.00 84.62 467 ASN A O 1
ATOM 3656 N N . ASP A 1 468 ? -21.811 -21.050 15.325 1.00 86.38 468 ASP A N 1
ATOM 3657 C CA . ASP A 1 468 ? -21.732 -20.337 14.033 1.00 86.38 468 ASP A CA 1
ATOM 3658 C C . ASP A 1 468 ? -21.722 -18.788 14.175 1.00 86.38 468 ASP A C 1
ATOM 3660 O O . ASP A 1 468 ? -22.201 -18.074 13.297 1.00 86.38 468 ASP A O 1
ATOM 3664 N N . SER A 1 469 ? -21.220 -18.242 15.288 1.00 93.31 469 SER A N 1
ATOM 3665 C CA . SER A 1 469 ? -21.123 -16.801 15.519 1.00 93.31 469 SER A CA 1
ATOM 3666 C C . SER A 1 469 ? -19.937 -16.180 14.782 1.00 93.31 469 SER A C 1
ATOM 3668 O O . SER A 1 469 ? -18.914 -16.826 14.543 1.00 93.31 469 SER A O 1
ATOM 3670 N N . ILE A 1 470 ? -20.077 -14.899 14.450 1.00 95.00 470 ILE A N 1
ATOM 3671 C CA . ILE A 1 470 ? -19.060 -14.116 13.749 1.00 95.00 470 ILE A CA 1
ATOM 3672 C C . ILE A 1 470 ? -17.971 -13.653 14.714 1.00 95.00 470 ILE A C 1
ATOM 3674 O O . ILE A 1 470 ? -18.260 -12.998 15.721 1.00 95.00 470 ILE A O 1
ATOM 3678 N N . VAL A 1 471 ? -16.712 -13.916 14.359 1.00 95.94 471 VAL A N 1
ATOM 3679 C CA . VAL A 1 471 ? -15.554 -13.329 15.048 1.00 95.94 471 VAL A CA 1
ATOM 3680 C C . VAL A 1 471 ? -15.416 -11.865 14.640 1.00 95.94 471 VAL A C 1
ATOM 3682 O O . VAL A 1 471 ? -15.393 -10.990 15.505 1.00 95.94 471 VAL A O 1
ATOM 3685 N N . GLY A 1 472 ? -15.385 -11.583 13.337 1.00 96.12 472 GLY A N 1
ATOM 3686 C CA . GLY A 1 472 ? -15.469 -10.227 12.796 1.00 96.12 472 GLY A CA 1
ATOM 3687 C C . GLY A 1 472 ? -14.149 -9.453 12.784 1.00 96.12 472 GLY A C 1
ATOM 3688 O O . GLY A 1 472 ? -13.063 -10.030 12.760 1.00 96.12 472 GLY A O 1
ATOM 3689 N N . THR A 1 473 ? -14.245 -8.122 12.764 1.00 97.62 473 THR A N 1
ATOM 3690 C CA . THR A 1 473 ? -13.143 -7.234 12.349 1.00 97.62 473 THR A CA 1
ATOM 3691 C C . THR A 1 473 ? -12.424 -6.579 13.525 1.00 97.62 473 THR A C 1
ATOM 3693 O O . THR A 1 473 ? -13.048 -5.827 14.278 1.00 97.62 473 THR A O 1
ATOM 3696 N N . LEU A 1 474 ? -11.102 -6.748 13.615 1.00 97.12 474 LEU A N 1
ATOM 3697 C CA . LEU A 1 474 ? -10.213 -6.104 14.595 1.00 97.12 474 LEU A CA 1
ATOM 3698 C C . LEU A 1 474 ? -9.300 -5.083 13.895 1.00 97.12 474 LEU A C 1
ATOM 3700 O O . LEU A 1 474 ? -8.835 -5.324 12.786 1.00 97.12 474 LEU A O 1
ATOM 3704 N N . ALA A 1 475 ? -9.013 -3.949 14.536 1.00 97.94 475 ALA A N 1
ATOM 3705 C CA . ALA A 1 475 ? -8.051 -2.975 14.019 1.00 97.94 475 ALA A CA 1
ATOM 3706 C C . ALA A 1 475 ? -6.984 -2.648 15.066 1.00 97.94 475 ALA A C 1
ATOM 3708 O O . ALA A 1 475 ? -7.281 -2.487 16.249 1.00 97.94 475 ALA A O 1
ATOM 3709 N N . ILE A 1 476 ? -5.729 -2.552 14.630 1.00 98.06 476 ILE A N 1
ATOM 3710 C CA . ILE A 1 476 ? -4.568 -2.401 15.508 1.00 98.06 476 ILE A CA 1
ATOM 3711 C C . ILE A 1 476 ? -3.746 -1.187 15.078 1.00 98.06 476 ILE A C 1
ATOM 3713 O O . ILE A 1 476 ? -3.417 -1.011 13.905 1.00 98.06 476 ILE A O 1
ATOM 3717 N N . TYR A 1 477 ? -3.351 -0.385 16.059 1.00 97.25 477 TYR A N 1
ATOM 3718 C CA . TYR A 1 477 ? -2.463 0.761 15.913 1.00 97.25 477 TYR A CA 1
ATOM 3719 C C . TYR A 1 477 ? -1.447 0.792 17.060 1.00 97.25 477 TYR A C 1
ATOM 3721 O O . TYR A 1 477 ? -1.568 0.066 18.045 1.00 97.25 477 TYR A O 1
ATOM 3729 N N . THR A 1 478 ? -0.438 1.656 16.948 1.00 96.06 478 THR A N 1
ATOM 3730 C CA . THR A 1 478 ? 0.555 1.862 18.011 1.00 96.06 478 THR A CA 1
ATOM 3731 C C . THR A 1 478 ? 0.673 3.346 18.349 1.00 96.06 478 THR A C 1
ATOM 3733 O O . THR A 1 478 ? 1.157 4.123 17.517 1.00 96.06 478 THR A O 1
ATOM 3736 N N . LEU A 1 479 ? 0.318 3.743 19.577 1.00 93.19 479 LEU A N 1
ATOM 3737 C CA . LEU A 1 479 ? 0.485 5.128 20.049 1.00 93.19 479 LEU A CA 1
ATOM 3738 C C . LEU A 1 479 ? 1.929 5.485 20.381 1.00 93.19 479 LEU A C 1
ATOM 3740 O O . LEU A 1 479 ? 2.320 6.633 20.185 1.00 93.19 479 LEU A O 1
ATOM 3744 N N . LEU A 1 480 ? 2.706 4.526 20.888 1.00 92.38 480 LEU A N 1
ATOM 3745 C CA . LEU A 1 480 ? 4.064 4.762 21.370 1.00 92.38 480 LEU A CA 1
ATOM 3746 C C . LEU A 1 480 ? 5.069 3.858 20.660 1.00 92.38 480 LEU A C 1
ATOM 3748 O O . LEU A 1 480 ? 4.960 2.636 20.723 1.00 92.38 480 LEU A O 1
ATOM 3752 N N . ASN A 1 481 ? 6.086 4.459 20.047 1.00 93.06 481 ASN A N 1
ATOM 3753 C CA . ASN A 1 481 ? 7.290 3.751 19.621 1.00 93.06 481 ASN A CA 1
ATOM 3754 C C . ASN A 1 481 ? 8.469 4.268 20.446 1.00 93.06 481 ASN A C 1
ATOM 3756 O O . ASN A 1 481 ? 8.722 5.467 20.432 1.00 93.06 481 ASN A O 1
ATOM 3760 N N . GLU A 1 482 ? 9.150 3.390 21.188 1.00 89.38 482 GLU A N 1
ATOM 3761 C CA . GLU A 1 482 ? 10.293 3.769 22.041 1.00 89.38 482 GLU A CA 1
ATOM 3762 C C . GLU A 1 482 ? 9.971 4.959 22.971 1.00 89.38 482 GLU A C 1
ATOM 3764 O O . GLU A 1 482 ? 10.745 5.896 23.129 1.00 89.38 482 GLU A O 1
ATOM 3769 N N . ASN A 1 483 ? 8.779 4.928 23.582 1.00 88.38 483 ASN A N 1
ATOM 3770 C CA . ASN A 1 483 ? 8.208 5.989 24.428 1.00 88.38 483 ASN A CA 1
ATOM 3771 C C . ASN A 1 483 ? 7.897 7.326 23.723 1.00 88.38 483 ASN A C 1
ATOM 3773 O O . ASN A 1 483 ? 7.446 8.261 24.381 1.00 88.38 483 ASN A O 1
ATOM 3777 N N . SER A 1 484 ? 8.057 7.420 22.401 1.00 93.75 484 SER A N 1
ATOM 3778 C CA . SER A 1 484 ? 7.647 8.583 21.611 1.00 93.75 484 SER A CA 1
ATOM 3779 C C . SER A 1 484 ? 6.223 8.435 21.076 1.00 93.75 484 SER A C 1
ATOM 3781 O O . SER A 1 484 ? 5.876 7.425 20.461 1.00 93.75 484 SER A O 1
ATOM 3783 N N . SER A 1 485 ? 5.412 9.481 21.250 1.00 93.50 485 SER A N 1
ATOM 3784 C CA . SER A 1 485 ? 4.081 9.632 20.644 1.00 93.50 485 SER A CA 1
ATOM 3785 C C . SER A 1 485 ? 4.109 10.334 19.280 1.00 93.50 485 SER A C 1
ATOM 3787 O O . SER A 1 485 ? 3.058 10.696 18.743 1.00 93.50 485 SER A O 1
ATOM 3789 N N . ARG A 1 486 ? 5.301 10.548 18.707 1.00 95.62 486 ARG A N 1
ATOM 3790 C CA . ARG A 1 486 ? 5.501 11.245 17.430 1.00 95.62 486 ARG A CA 1
ATOM 3791 C C . ARG A 1 486 ? 6.008 10.304 16.338 1.00 95.62 486 ARG A C 1
ATOM 3793 O O . ARG A 1 486 ? 6.762 9.370 16.603 1.00 95.62 486 ARG A O 1
ATOM 3800 N N . LEU A 1 487 ? 5.562 10.556 15.112 1.00 94.06 487 LEU A N 1
ATOM 3801 C CA . LEU A 1 487 ? 6.135 10.004 13.887 1.00 94.06 487 LEU A CA 1
ATOM 3802 C C . LEU A 1 487 ? 7.480 10.692 13.582 1.00 94.06 487 LEU A C 1
ATOM 3804 O O . LEU A 1 487 ? 7.743 11.763 14.134 1.00 94.06 487 LEU A O 1
ATOM 3808 N N . PRO A 1 488 ? 8.321 10.129 12.691 1.00 90.81 488 PRO A N 1
ATOM 3809 C CA . PRO A 1 488 ? 9.604 10.740 12.328 1.00 90.81 488 PRO A CA 1
ATOM 3810 C C . PRO A 1 488 ? 9.499 12.169 11.770 1.00 90.81 488 PRO A C 1
ATOM 3812 O O . PRO A 1 488 ? 10.436 12.944 11.911 1.00 90.81 488 PRO A O 1
ATOM 3815 N N . ASP A 1 489 ? 8.359 12.530 11.173 1.00 88.12 489 ASP A N 1
ATOM 3816 C CA . ASP A 1 489 ? 8.077 13.879 10.659 1.00 88.12 489 ASP A CA 1
ATOM 3817 C C . ASP A 1 489 ? 7.437 14.824 11.698 1.00 88.12 489 ASP A C 1
ATOM 3819 O O . ASP A 1 489 ? 6.981 15.911 11.359 1.00 88.12 489 ASP A O 1
ATOM 3823 N N . GLY A 1 490 ? 7.388 14.421 12.972 1.00 91.38 490 GLY A N 1
ATOM 3824 C CA . GLY A 1 490 ? 6.872 15.232 14.076 1.00 91.38 490 GLY A CA 1
ATOM 3825 C C . GLY A 1 490 ? 5.353 15.178 14.265 1.00 91.38 490 GLY A C 1
ATOM 3826 O O . GLY A 1 490 ? 4.858 15.611 15.310 1.00 91.38 490 GLY A O 1
ATOM 3827 N N . ARG A 1 491 ? 4.593 14.594 13.328 1.00 91.94 491 ARG A N 1
ATOM 3828 C CA . ARG A 1 491 ? 3.140 14.417 13.485 1.00 91.94 491 ARG A CA 1
ATOM 3829 C C . ARG A 1 491 ? 2.809 13.437 14.613 1.00 91.94 491 ARG A C 1
ATOM 3831 O O . ARG A 1 491 ? 3.616 12.596 15.008 1.00 91.94 491 ARG A O 1
ATOM 3838 N N . SER A 1 492 ? 1.604 13.546 15.173 1.00 94.25 492 SER A N 1
ATOM 3839 C CA . SER A 1 492 ? 1.150 12.662 16.256 1.00 94.25 492 SER A CA 1
ATOM 3840 C C . SER A 1 492 ? 0.874 11.242 15.760 1.00 94.25 492 SER A C 1
ATOM 3842 O O . SER A 1 492 ? 0.162 11.051 14.776 1.00 94.25 492 SER A O 1
ATOM 3844 N N . ARG A 1 493 ? 1.329 10.227 16.502 1.00 94.62 493 ARG A N 1
ATOM 3845 C CA . ARG A 1 493 ? 0.958 8.824 16.248 1.00 94.62 493 ARG A CA 1
ATOM 3846 C C . ARG A 1 493 ? -0.527 8.542 16.491 1.00 94.62 493 ARG A C 1
ATOM 3848 O O . ARG A 1 493 ? -1.037 7.546 15.990 1.00 94.62 493 ARG A O 1
ATOM 3855 N N . ALA A 1 494 ? -1.255 9.430 17.175 1.00 94.62 494 ALA A N 1
ATOM 3856 C CA . ALA A 1 494 ? -2.710 9.326 17.314 1.00 94.62 494 ALA A CA 1
ATOM 3857 C C . ALA A 1 494 ? -3.460 9.420 15.965 1.00 94.62 494 ALA A C 1
ATOM 3859 O O . ALA A 1 494 ? -4.589 8.946 15.861 1.00 94.62 494 ALA A O 1
ATOM 3860 N N . LEU A 1 495 ? -2.812 9.902 14.896 1.00 95.62 495 LEU A N 1
ATOM 3861 C CA . LEU A 1 495 ? -3.332 9.785 13.530 1.00 95.62 495 LEU A CA 1
ATOM 3862 C C . LEU A 1 495 ? -3.580 8.327 13.116 1.00 95.62 495 LEU A C 1
ATOM 3864 O O . LEU A 1 495 ? -4.571 8.048 12.449 1.00 95.62 495 LEU A O 1
ATOM 3868 N N . ALA A 1 496 ? -2.737 7.387 13.558 1.00 97.00 496 ALA A N 1
ATOM 3869 C CA . ALA A 1 496 ? -2.927 5.962 13.289 1.00 97.00 496 ALA A CA 1
ATOM 3870 C C . ALA A 1 496 ? -4.197 5.413 13.956 1.00 97.00 496 ALA A C 1
ATOM 3872 O O . ALA A 1 496 ? -4.890 4.577 13.376 1.00 97.00 496 ALA A O 1
ATOM 3873 N N . ARG A 1 497 ? -4.538 5.924 15.149 1.00 96.25 497 ARG A N 1
ATOM 3874 C CA . ARG A 1 497 ? -5.810 5.614 15.810 1.00 96.25 497 ARG A CA 1
ATOM 3875 C C . ARG A 1 497 ? -6.986 6.130 14.986 1.00 96.25 497 ARG A C 1
ATOM 3877 O O . ARG A 1 497 ? -7.915 5.374 14.737 1.00 96.25 497 ARG A O 1
ATOM 3884 N N . SER A 1 498 ? -6.933 7.397 14.567 1.00 96.25 498 SER A N 1
ATOM 3885 C CA . SER A 1 498 ? -7.982 8.026 13.751 1.00 96.25 498 SER A CA 1
ATOM 3886 C C . SER A 1 498 ? -8.228 7.261 12.451 1.00 96.25 498 SER A C 1
ATOM 3888 O O . SER A 1 498 ? -9.365 6.911 12.145 1.00 96.25 498 SER A O 1
ATOM 3890 N N . MET A 1 499 ? -7.152 6.896 11.749 1.00 98.00 499 MET A N 1
ATOM 3891 C CA . MET A 1 499 ? -7.224 6.046 10.563 1.00 98.00 499 MET A CA 1
ATOM 3892 C C . MET A 1 499 ? -7.865 4.688 10.871 1.00 98.00 499 MET A C 1
ATOM 3894 O O . MET A 1 499 ? -8.801 4.287 10.184 1.00 98.00 499 MET A O 1
ATOM 3898 N N . SER A 1 500 ? -7.405 4.009 11.928 1.00 98.31 500 SER A N 1
ATOM 3899 C CA . SER A 1 500 ? -7.915 2.686 12.312 1.00 98.31 500 SER A CA 1
ATOM 3900 C C . SER A 1 500 ? -9.404 2.704 12.630 1.00 98.31 500 SER A C 1
ATOM 3902 O O . SER A 1 500 ? -10.137 1.809 12.219 1.00 98.31 500 SER A O 1
ATOM 3904 N N . ASP A 1 501 ? -9.855 3.740 13.331 1.00 97.31 501 ASP A N 1
ATOM 3905 C CA . ASP A 1 501 ? -11.250 3.892 13.711 1.00 97.31 501 ASP A CA 1
ATOM 3906 C C . ASP A 1 501 ? -12.151 4.148 12.500 1.00 97.31 501 ASP A C 1
ATOM 3908 O O . ASP A 1 501 ? -13.151 3.454 12.313 1.00 97.31 501 ASP A O 1
ATOM 3912 N N . LEU A 1 502 ? -11.769 5.078 11.619 1.00 97.69 502 LEU A N 1
ATOM 3913 C CA . LEU A 1 502 ? -12.534 5.383 10.407 1.00 97.69 502 LEU A CA 1
ATOM 3914 C C . LEU A 1 502 ? -12.603 4.181 9.456 1.00 97.69 502 LEU A C 1
ATOM 3916 O O . LEU A 1 502 ? -13.682 3.867 8.950 1.00 97.69 502 LEU A O 1
ATOM 3920 N N . VAL A 1 503 ? -11.484 3.477 9.251 1.00 98.69 503 VAL A N 1
ATOM 3921 C CA . VAL A 1 503 ? -11.422 2.283 8.394 1.00 98.69 503 VAL A CA 1
ATOM 3922 C C . VAL A 1 503 ? -12.252 1.139 8.972 1.00 98.69 503 VAL A C 1
ATOM 3924 O O . VAL A 1 503 ? -13.085 0.581 8.259 1.00 98.69 503 VAL A O 1
ATOM 3927 N N . GLN A 1 504 ? -12.094 0.815 10.259 1.00 98.25 504 GLN A N 1
ATOM 3928 C CA . GLN A 1 504 ? -12.873 -0.252 10.893 1.00 98.25 504 GLN A CA 1
ATOM 3929 C C . GLN A 1 504 ? -14.369 0.086 10.923 1.00 98.25 504 GLN A C 1
ATOM 3931 O O . GLN A 1 504 ? -15.197 -0.777 10.638 1.00 98.25 504 GLN A O 1
ATOM 3936 N N . THR A 1 505 ? -14.728 1.338 11.232 1.00 97.19 505 THR A N 1
ATOM 3937 C CA . THR A 1 505 ? -16.127 1.790 11.241 1.00 97.19 505 THR A CA 1
ATOM 3938 C C . THR A 1 505 ? -16.763 1.630 9.871 1.00 97.19 505 THR A C 1
ATOM 3940 O O . THR A 1 505 ? -17.842 1.050 9.775 1.00 97.19 505 THR A O 1
ATOM 3943 N N . GLN A 1 506 ? -16.091 2.097 8.815 1.00 98.38 506 GLN A N 1
ATOM 3944 C CA . GLN A 1 506 ? -16.594 1.972 7.451 1.00 98.38 506 GLN A CA 1
ATOM 3945 C C . GLN A 1 506 ? -16.756 0.505 7.045 1.00 98.38 506 GLN A C 1
ATOM 3947 O O . GLN A 1 506 ? -17.790 0.140 6.489 1.00 98.38 506 GLN A O 1
ATOM 3952 N N . LEU A 1 507 ? -15.754 -0.326 7.341 1.00 98.44 507 LEU A N 1
ATOM 3953 C CA . LEU A 1 507 ? -15.760 -1.750 7.019 1.00 98.44 507 LEU A CA 1
ATOM 3954 C C . LEU A 1 507 ? -16.921 -2.484 7.694 1.00 98.44 507 LEU A C 1
ATOM 3956 O O . LEU A 1 507 ? -17.698 -3.156 7.023 1.00 98.44 507 LEU A O 1
ATOM 3960 N N . VAL A 1 508 ? -17.082 -2.310 9.006 1.00 97.81 508 VAL A N 1
ATOM 3961 C CA . VAL A 1 508 ? -18.160 -2.965 9.753 1.00 97.81 508 VAL A CA 1
ATOM 3962 C C . VAL A 1 508 ? -19.535 -2.475 9.293 1.00 97.81 508 VAL A C 1
ATOM 3964 O O . VAL A 1 508 ? -20.437 -3.292 9.134 1.00 97.81 508 VAL A O 1
ATOM 3967 N N . GLN A 1 509 ? -19.719 -1.170 9.060 1.00 97.19 509 GLN A N 1
ATOM 3968 C CA . GLN A 1 509 ? -21.007 -0.638 8.598 1.00 97.19 509 GLN A CA 1
ATOM 3969 C C . GLN A 1 509 ? -21.407 -1.200 7.231 1.00 97.19 509 GLN A C 1
ATOM 3971 O O . GLN A 1 509 ? -22.556 -1.603 7.054 1.00 97.19 509 GLN A O 1
ATOM 3976 N N . ASP A 1 510 ? -20.465 -1.276 6.290 1.00 98.25 510 ASP A N 1
ATOM 3977 C CA . ASP A 1 510 ? -20.718 -1.833 4.962 1.00 98.25 510 ASP A CA 1
ATOM 3978 C C . ASP A 1 510 ? -21.045 -3.328 5.018 1.00 98.25 510 ASP A C 1
ATOM 3980 O O . ASP A 1 510 ? -21.991 -3.772 4.366 1.00 98.25 510 ASP A O 1
ATOM 3984 N N . ILE A 1 511 ? -20.302 -4.105 5.816 1.00 98.44 511 ILE A N 1
ATOM 3985 C CA . ILE A 1 511 ? -20.573 -5.539 5.978 1.00 98.44 511 ILE A CA 1
ATOM 3986 C C . ILE A 1 511 ? -21.956 -5.755 6.597 1.00 98.44 511 ILE A C 1
ATOM 3988 O O . ILE A 1 511 ? -22.725 -6.569 6.088 1.00 98.44 511 ILE A O 1
ATOM 3992 N N . ARG A 1 512 ? -22.306 -5.002 7.647 1.00 97.81 512 ARG A N 1
ATOM 3993 C CA . ARG A 1 512 ? -23.623 -5.107 8.292 1.00 97.81 512 ARG A CA 1
ATOM 3994 C C . ARG A 1 512 ? -24.770 -4.738 7.365 1.00 97.81 512 ARG A C 1
ATOM 3996 O O . ARG A 1 512 ? -25.828 -5.353 7.426 1.00 97.81 512 ARG A O 1
ATOM 4003 N N . ALA A 1 513 ? -24.563 -3.750 6.500 1.00 97.56 513 ALA A N 1
ATOM 4004 C CA . ALA A 1 513 ? -25.578 -3.325 5.548 1.00 97.56 513 ALA A CA 1
ATOM 4005 C C . ALA A 1 513 ? -25.728 -4.284 4.354 1.00 97.56 513 ALA A C 1
ATOM 4007 O O . ALA A 1 513 ? -26.824 -4.401 3.809 1.00 97.56 513 ALA A O 1
ATOM 4008 N N . GLY A 1 514 ? -24.640 -4.929 3.920 1.00 97.06 514 GLY A N 1
ATOM 4009 C CA . GLY A 1 514 ? -24.616 -5.723 2.688 1.00 97.06 514 GLY A CA 1
ATOM 4010 C C . GLY A 1 514 ? -24.667 -7.241 2.865 1.00 97.06 514 GLY A C 1
ATOM 4011 O O . GLY A 1 514 ? -25.071 -7.925 1.928 1.00 97.06 514 GLY A O 1
ATOM 4012 N N . PHE A 1 515 ? -24.242 -7.771 4.016 1.00 97.44 515 PHE A N 1
ATOM 4013 C CA . PHE A 1 515 ? -23.959 -9.202 4.178 1.00 97.44 515 PHE A CA 1
ATOM 4014 C C . PHE A 1 515 ? -24.447 -9.773 5.510 1.00 97.44 515 PHE A C 1
ATOM 4016 O O . PHE A 1 515 ? -25.285 -10.668 5.506 1.00 97.44 515 PHE A O 1
ATOM 4023 N N . GLU A 1 516 ? -23.936 -9.271 6.637 1.00 96.50 516 GLU A N 1
ATOM 4024 C CA . GLU A 1 516 ? -24.135 -9.878 7.959 1.00 96.50 516 GLU A CA 1
ATOM 4025 C C . GLU A 1 516 ? -24.462 -8.801 9.003 1.00 96.50 516 GLU A C 1
ATOM 4027 O O . GLU A 1 516 ? -23.542 -8.168 9.530 1.00 96.50 516 GLU A O 1
ATOM 4032 N N . PRO A 1 517 ? -25.753 -8.548 9.295 1.00 95.62 517 PRO A N 1
ATOM 4033 C CA . PRO A 1 517 ? -26.183 -7.492 10.216 1.00 95.62 517 PRO A CA 1
ATOM 4034 C C . PRO A 1 517 ? -25.560 -7.584 11.612 1.00 95.62 517 PRO A C 1
ATOM 4036 O O . PRO A 1 517 ? -25.306 -6.551 12.235 1.00 95.62 517 PRO A O 1
ATOM 4039 N N . GLU A 1 518 ? -25.243 -8.799 12.067 1.00 92.56 518 GLU A N 1
ATOM 4040 C CA . GLU A 1 518 ? -24.630 -9.057 13.371 1.00 92.56 518 GLU A CA 1
ATOM 4041 C C . GLU A 1 518 ? -23.095 -9.127 13.294 1.00 92.56 518 GLU A C 1
ATOM 4043 O O . GLU A 1 518 ? -22.443 -9.626 14.213 1.00 92.56 518 GLU A O 1
ATOM 4048 N N . TRP A 1 519 ? -22.478 -8.625 12.213 1.00 96.19 519 TRP A N 1
ATOM 4049 C CA . TRP A 1 519 ? -21.026 -8.673 12.060 1.00 96.19 519 TRP A CA 1
ATOM 4050 C C . TRP A 1 519 ? -20.330 -7.988 13.235 1.00 96.19 519 TRP A C 1
ATOM 4052 O O . TRP A 1 519 ? -20.547 -6.802 13.522 1.00 96.19 519 TRP A O 1
ATOM 4062 N N . SER A 1 520 ? -19.486 -8.743 13.929 1.00 94.06 520 SER A N 1
ATOM 4063 C CA . SER A 1 520 ? -18.833 -8.300 15.154 1.00 94.06 520 SER A CA 1
ATOM 4064 C C . SER A 1 520 ? -17.829 -7.182 14.873 1.00 94.06 520 SER A C 1
ATOM 4066 O O . SER A 1 520 ? -16.859 -7.350 14.127 1.00 94.06 520 SER A O 1
ATOM 4068 N N . ARG A 1 521 ? -18.028 -6.030 15.525 1.00 93.69 521 ARG A N 1
ATOM 4069 C CA . ARG A 1 521 ? -16.979 -5.019 15.666 1.00 93.69 521 ARG A CA 1
ATOM 4070 C C . ARG A 1 521 ? -16.101 -5.403 16.847 1.00 93.69 521 ARG A C 1
ATOM 4072 O O . ARG A 1 521 ? -16.548 -5.325 17.991 1.00 93.69 521 ARG A O 1
ATOM 4079 N N . ARG A 1 522 ? -14.853 -5.767 16.576 1.00 93.56 522 ARG A N 1
ATOM 4080 C CA . ARG A 1 522 ? -13.858 -6.008 17.623 1.00 93.56 522 ARG A CA 1
ATOM 4081 C C . ARG A 1 522 ? -13.104 -4.728 17.968 1.00 93.56 522 ARG A C 1
ATOM 4083 O O . ARG A 1 522 ? -13.428 -3.633 17.510 1.00 93.56 522 ARG A O 1
ATOM 4090 N N . GLU A 1 523 ? -12.121 -4.861 18.835 1.00 92.69 523 GLU A N 1
ATOM 4091 C CA . GLU A 1 523 ? -11.414 -3.764 19.469 1.00 92.69 523 GLU A CA 1
ATOM 4092 C C . GLU A 1 523 ? -10.637 -2.854 18.496 1.00 92.69 523 GLU A C 1
ATOM 4094 O O . GLU A 1 523 ? -10.183 -3.261 17.427 1.00 92.69 523 GLU A O 1
ATOM 4099 N N . LEU A 1 524 ? -10.429 -1.605 18.920 1.00 94.44 524 LEU A N 1
ATOM 4100 C CA . LEU A 1 524 ? -9.353 -0.740 18.438 1.00 94.44 524 LEU A CA 1
ATOM 4101 C C . LEU A 1 524 ? -8.132 -0.925 19.345 1.00 94.44 524 LEU A C 1
ATOM 4103 O O . LEU A 1 524 ? -7.998 -0.282 20.386 1.00 94.44 524 LEU A O 1
ATOM 4107 N N . TRP A 1 525 ? -7.234 -1.830 18.979 1.00 93.81 525 TRP A N 1
ATOM 4108 C CA . TRP A 1 525 ? -6.107 -2.210 19.822 1.00 93.81 525 TRP A CA 1
ATOM 4109 C C . TRP A 1 525 ? -4.900 -1.285 19.671 1.00 93.81 525 TRP A C 1
ATOM 4111 O O . TRP A 1 525 ? -4.218 -1.290 18.653 1.00 93.81 525 TRP A O 1
ATOM 4121 N N . ASP A 1 526 ? -4.551 -0.591 20.757 1.00 94.25 526 ASP A N 1
ATOM 4122 C CA . ASP A 1 526 ? -3.204 -0.045 20.950 1.00 94.25 526 ASP A CA 1
ATOM 4123 C C . ASP A 1 526 ? -2.246 -1.183 21.358 1.00 94.25 526 ASP A C 1
ATOM 4125 O O . ASP A 1 526 ? -2.231 -1.628 22.521 1.00 94.25 526 ASP A O 1
ATOM 4129 N N . ARG A 1 527 ? -1.496 -1.712 20.383 1.00 93.44 527 ARG A N 1
ATOM 4130 C CA . ARG A 1 527 ? -0.523 -2.808 20.538 1.00 93.44 527 ARG A CA 1
ATOM 4131 C C . ARG A 1 527 ? 0.710 -2.557 19.680 1.00 93.44 527 ARG A C 1
ATOM 4133 O O . ARG A 1 527 ? 0.608 -2.240 18.506 1.00 93.44 527 ARG A O 1
ATOM 4140 N N . SER A 1 528 ? 1.875 -2.804 20.271 1.00 93.44 528 SER A N 1
ATOM 4141 C CA . SER A 1 528 ? 3.207 -2.571 19.698 1.00 93.44 528 SER A CA 1
ATOM 4142 C C . SER A 1 528 ? 3.619 -3.631 18.654 1.00 93.44 528 SER A C 1
ATOM 4144 O O . SER A 1 528 ? 4.680 -4.251 18.772 1.00 93.44 528 SER A O 1
ATOM 4146 N N . TYR A 1 529 ? 2.795 -3.860 17.632 1.00 94.75 529 TYR A N 1
ATOM 4147 C CA . TYR A 1 529 ? 3.135 -4.729 16.498 1.00 94.75 529 TYR A CA 1
ATOM 4148 C C . TYR A 1 529 ? 4.008 -3.992 15.488 1.00 94.75 529 TYR A C 1
ATOM 4150 O O . TYR A 1 529 ? 3.806 -2.804 15.244 1.00 94.75 529 TYR A O 1
ATOM 4158 N N . SER A 1 530 ? 5.004 -4.680 14.917 1.00 93.56 530 SER A N 1
ATOM 4159 C CA . SER A 1 530 ? 6.018 -4.033 14.068 1.00 93.56 530 SER A CA 1
ATOM 4160 C C . SER A 1 530 ? 5.386 -3.256 12.912 1.00 93.56 530 SER A C 1
ATOM 4162 O O . SER A 1 530 ? 5.711 -2.089 12.719 1.00 93.56 530 SER A O 1
ATOM 4164 N N . GLU A 1 531 ? 4.410 -3.860 12.233 1.00 94.44 531 GLU A N 1
ATOM 4165 C CA . GLU A 1 531 ? 3.747 -3.309 11.044 1.00 94.44 531 GLU A CA 1
ATOM 4166 C C . GLU A 1 531 ? 2.925 -2.037 11.295 1.00 94.44 531 GLU A C 1
ATOM 4168 O O . GLU A 1 531 ? 2.647 -1.313 10.348 1.00 94.44 531 GLU A O 1
ATOM 4173 N N . SER A 1 532 ? 2.576 -1.713 12.547 1.00 95.88 532 SER A N 1
ATOM 4174 C CA . SER A 1 532 ? 1.996 -0.405 12.904 1.00 95.88 532 SER A CA 1
ATOM 4175 C C . SER A 1 532 ? 2.978 0.494 13.663 1.00 95.88 532 SER A C 1
ATOM 4177 O O . SER A 1 532 ? 2.839 1.720 13.677 1.00 95.88 532 SER A O 1
ATOM 4179 N N . ARG A 1 533 ? 3.990 -0.086 14.316 1.00 95.62 533 ARG A N 1
ATOM 4180 C CA . ARG A 1 533 ? 4.953 0.626 15.162 1.00 95.62 533 ARG A CA 1
ATOM 4181 C C . ARG A 1 533 ? 6.094 1.261 14.376 1.00 95.62 533 ARG A C 1
ATOM 4183 O O . ARG A 1 533 ? 6.419 2.417 14.642 1.00 95.62 533 ARG A O 1
ATOM 4190 N N . THR A 1 534 ? 6.718 0.514 13.465 1.00 94.25 534 THR A N 1
ATOM 4191 C CA . THR A 1 534 ? 7.982 0.893 12.801 1.00 94.25 534 THR A CA 1
ATOM 4192 C C . THR A 1 534 ? 7.781 1.701 11.521 1.00 94.25 534 THR A C 1
ATOM 4194 O O . THR A 1 534 ? 8.750 1.993 10.827 1.00 94.25 534 THR A O 1
ATOM 4197 N N . THR A 1 535 ? 6.539 2.075 11.214 1.00 95.25 535 THR A N 1
ATOM 4198 C CA . THR A 1 535 ? 6.165 2.815 10.010 1.00 95.25 535 THR A CA 1
ATOM 4199 C C . THR A 1 535 ? 6.539 4.299 10.116 1.00 95.25 535 THR A C 1
ATOM 4201 O O . THR A 1 535 ? 6.494 4.887 11.204 1.00 95.25 535 THR A O 1
ATOM 4204 N N . PRO A 1 536 ? 6.867 4.956 8.989 1.00 95.38 536 PRO A N 1
ATOM 4205 C CA . PRO A 1 536 ? 7.295 6.355 8.984 1.00 95.38 536 PRO A CA 1
ATOM 4206 C C . PRO A 1 536 ? 6.143 7.363 8.807 1.00 95.38 536 PRO A C 1
ATOM 4208 O O . PRO A 1 536 ? 6.370 8.572 8.700 1.00 95.38 536 PRO A O 1
ATOM 4211 N N . ALA A 1 537 ? 4.918 6.854 8.713 1.00 95.88 537 ALA A N 1
ATOM 4212 C CA . ALA A 1 537 ? 3.657 7.563 8.535 1.00 95.88 537 ALA A CA 1
ATOM 4213 C C . ALA A 1 537 ? 2.584 6.863 9.400 1.00 95.88 537 ALA A C 1
ATOM 4215 O O . ALA A 1 537 ? 2.868 5.784 9.941 1.00 95.88 537 ALA A O 1
ATOM 4216 N N . PRO A 1 538 ? 1.373 7.433 9.572 1.00 97.00 538 PRO A N 1
ATOM 4217 C CA . PRO A 1 538 ? 0.289 6.755 10.279 1.00 97.00 538 PRO A CA 1
ATOM 4218 C C . PRO A 1 538 ? 0.089 5.335 9.737 1.00 97.00 538 PRO A C 1
ATOM 4220 O O . PRO A 1 538 ? -0.095 5.144 8.536 1.00 97.00 538 PRO A O 1
ATOM 4223 N N . GLY A 1 539 ? 0.188 4.343 10.623 1.00 97.19 539 GLY A N 1
ATOM 4224 C CA . GLY A 1 539 ? 0.180 2.931 10.260 1.00 97.19 539 GLY A CA 1
ATOM 4225 C C . GLY A 1 539 ? -0.840 2.132 11.043 1.00 97.19 539 GLY A C 1
ATOM 4226 O O . GLY A 1 539 ? -0.955 2.305 12.257 1.00 97.19 539 GLY A O 1
ATOM 4227 N N . MET A 1 540 ? -1.564 1.258 10.348 1.00 98.00 540 MET A N 1
ATOM 4228 C CA . MET A 1 540 ? -2.516 0.339 10.964 1.00 98.00 540 MET A CA 1
ATOM 4229 C C . MET A 1 540 ? -2.379 -1.073 10.412 1.00 98.00 540 MET A C 1
ATOM 4231 O O . MET A 1 540 ? -1.960 -1.268 9.270 1.00 98.00 540 MET A O 1
ATOM 4235 N N . ILE A 1 541 ? -2.817 -2.030 11.222 1.00 98.44 541 ILE A N 1
ATOM 4236 C CA . ILE A 1 541 ? -3.134 -3.386 10.786 1.00 98.44 541 ILE A CA 1
ATOM 4237 C C . ILE A 1 541 ? -4.653 -3.533 10.862 1.00 98.44 541 ILE A C 1
ATOM 4239 O O . ILE A 1 541 ? -5.257 -3.175 11.878 1.00 98.44 541 ILE A O 1
ATOM 4243 N N . ILE A 1 542 ? -5.268 -4.030 9.792 1.00 98.44 542 ILE A N 1
ATOM 4244 C CA . ILE A 1 542 ? -6.672 -4.441 9.791 1.00 98.44 542 ILE A CA 1
ATOM 4245 C C . ILE A 1 542 ? -6.741 -5.961 9.719 1.00 98.44 542 ILE A C 1
ATOM 4247 O O . ILE A 1 542 ? -6.259 -6.560 8.766 1.00 98.44 542 ILE A O 1
ATOM 4251 N N . GLU A 1 543 ? -7.377 -6.568 10.709 1.00 97.88 543 GLU A N 1
ATOM 4252 C CA . GLU A 1 543 ? -7.803 -7.960 10.671 1.00 97.88 543 GLU A CA 1
ATOM 4253 C C . GLU A 1 543 ? -9.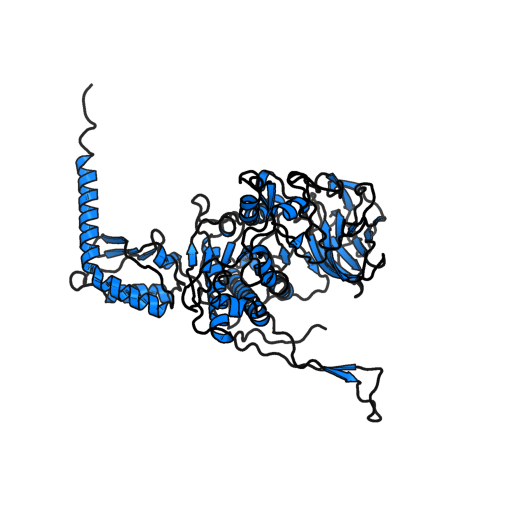241 -7.981 10.157 1.00 97.88 543 GLU A C 1
ATOM 4255 O O . GLU A 1 543 ? -10.187 -7.701 10.901 1.00 97.88 543 GLU A O 1
ATOM 4260 N N . MET A 1 544 ? -9.420 -8.223 8.858 1.00 97.62 544 MET A N 1
ATOM 4261 C CA . MET A 1 544 ? -10.716 -8.005 8.197 1.00 97.62 544 MET A CA 1
ATOM 4262 C C . MET A 1 544 ? -11.818 -8.923 8.743 1.00 97.62 544 MET A C 1
ATOM 4264 O O . MET A 1 544 ? -12.964 -8.504 8.899 1.00 97.62 544 MET A O 1
ATOM 4268 N N . LEU A 1 545 ? -11.449 -10.172 9.010 1.00 97.06 545 LEU A N 1
ATOM 4269 C CA . LEU A 1 545 ? -12.279 -11.297 9.440 1.00 97.06 545 LEU A CA 1
ATOM 4270 C C . LEU A 1 545 ? -11.366 -12.374 10.028 1.00 97.06 545 LEU A C 1
ATOM 4272 O O . LEU A 1 545 ? -10.143 -12.246 9.916 1.00 97.06 545 LEU A O 1
ATOM 4276 N N . SER A 1 546 ? -11.925 -13.463 10.560 1.00 96.00 546 SER A N 1
ATOM 4277 C CA . SER A 1 546 ? -11.114 -14.616 10.943 1.00 96.00 546 SER A CA 1
ATOM 4278 C C . SER A 1 546 ? -11.089 -15.763 9.927 1.00 96.00 546 SER A C 1
ATOM 4280 O O . SER A 1 546 ? -12.116 -16.353 9.605 1.00 96.00 546 SER A O 1
ATOM 4282 N N . HIS A 1 547 ? -9.887 -16.139 9.478 1.00 94.94 547 HIS A N 1
ATOM 4283 C CA . HIS A 1 547 ? -9.677 -17.238 8.529 1.00 94.94 547 HIS A CA 1
ATOM 4284 C C . HIS A 1 547 ? -9.781 -18.636 9.163 1.00 94.94 547 HIS A C 1
ATOM 4286 O O . HIS A 1 547 ? -9.815 -19.631 8.439 1.00 94.94 547 HIS A O 1
ATOM 4292 N N . GLN A 1 548 ? -9.816 -18.734 10.498 1.00 94.50 548 GLN A N 1
ATOM 4293 C CA . GLN A 1 548 ? -10.045 -19.996 11.217 1.00 94.50 548 GLN A CA 1
ATOM 4294 C C . GLN A 1 548 ? -11.512 -20.206 11.595 1.00 94.50 548 GLN A C 1
ATOM 4296 O O . GLN A 1 548 ? -11.896 -21.320 11.956 1.00 94.50 548 GLN A O 1
ATOM 4301 N N . ASN A 1 549 ? -12.336 -19.159 11.505 1.00 95.50 549 ASN A N 1
ATOM 4302 C CA . ASN A 1 549 ? -13.746 -19.251 11.833 1.00 95.50 549 ASN A CA 1
ATOM 4303 C C . ASN A 1 549 ? -14.578 -19.591 10.595 1.00 95.50 549 ASN A C 1
ATOM 4305 O O . ASN A 1 549 ? -14.616 -18.838 9.621 1.00 95.50 549 ASN A O 1
ATOM 4309 N N . PHE A 1 550 ? -15.312 -20.702 10.649 1.00 93.81 550 PHE A N 1
ATOM 4310 C CA . PHE A 1 550 ? -16.126 -21.135 9.515 1.00 93.81 550 PHE A CA 1
ATOM 4311 C C . PHE A 1 550 ? -17.219 -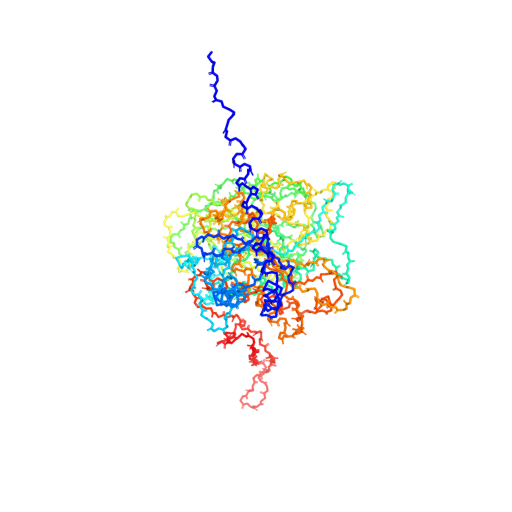20.117 9.159 1.00 93.81 550 PHE A C 1
ATOM 4313 O O . PHE A 1 550 ? -17.457 -19.884 7.976 1.00 93.81 550 PHE A O 1
ATOM 4320 N N . ALA A 1 551 ? -17.861 -19.488 10.153 1.00 95.38 551 ALA A N 1
ATOM 4321 C CA . ALA A 1 551 ? -18.925 -18.510 9.916 1.00 95.38 551 ALA A CA 1
ATOM 4322 C C . ALA A 1 551 ? -18.419 -17.261 9.171 1.00 95.38 551 ALA A C 1
ATOM 4324 O O . ALA A 1 551 ? -19.054 -16.830 8.212 1.00 95.38 551 ALA A O 1
ATOM 4325 N N . ASP A 1 552 ? -17.239 -16.750 9.528 1.00 97.06 552 ASP A N 1
ATOM 4326 C CA . ASP A 1 552 ? -16.581 -15.652 8.809 1.00 97.06 552 ASP A CA 1
ATOM 4327 C C . ASP A 1 552 ? -16.209 -16.082 7.375 1.00 97.06 552 ASP A C 1
ATOM 4329 O O . ASP A 1 552 ? -16.449 -15.356 6.406 1.00 97.06 552 ASP A O 1
ATOM 4333 N N . MET A 1 553 ? -15.671 -17.298 7.215 1.00 95.19 553 MET A N 1
ATOM 4334 C CA . MET A 1 553 ? -15.224 -17.814 5.916 1.00 95.19 553 MET A CA 1
ATOM 4335 C C . MET A 1 553 ? -16.362 -18.164 4.945 1.00 95.19 553 MET A C 1
ATOM 4337 O O . MET A 1 553 ? -16.110 -18.211 3.738 1.00 95.19 553 MET A O 1
ATOM 4341 N N . LYS A 1 554 ? -17.613 -18.323 5.412 1.00 93.62 554 LYS A N 1
ATOM 4342 C CA . LYS A 1 554 ? -18.798 -18.387 4.527 1.00 93.62 554 LYS A CA 1
ATOM 4343 C C . LYS A 1 554 ? -18.890 -17.142 3.639 1.00 93.62 554 LYS A C 1
ATOM 4345 O O . LYS A 1 554 ? -19.215 -17.265 2.462 1.00 93.62 554 LYS A O 1
ATOM 4350 N N . TYR A 1 555 ? -18.547 -15.976 4.186 1.00 96.25 555 TYR A N 1
ATOM 4351 C CA . TYR A 1 555 ? -18.485 -14.713 3.452 1.00 96.25 555 TYR A CA 1
ATOM 4352 C C . TYR A 1 555 ? -17.128 -14.512 2.779 1.00 96.25 555 TYR A C 1
ATOM 4354 O O . TYR A 1 555 ? -17.050 -14.116 1.622 1.00 96.25 555 TYR A O 1
ATOM 4362 N N . GLY A 1 556 ? -16.037 -14.834 3.473 1.00 94.12 556 GLY A N 1
ATOM 4363 C CA . GLY A 1 556 ? -14.673 -14.608 2.994 1.00 94.12 556 GLY A CA 1
ATOM 4364 C C . GLY A 1 556 ? -14.310 -15.254 1.641 1.00 94.12 556 GLY A C 1
ATOM 4365 O O . GLY A 1 556 ? -13.449 -14.775 0.890 1.00 94.12 556 GLY A O 1
ATOM 4366 N N . LEU A 1 557 ? -14.987 -16.347 1.287 1.00 91.00 557 LEU A N 1
ATOM 4367 C CA . LEU A 1 557 ? -14.807 -17.030 0.004 1.00 91.00 557 LEU A CA 1
ATOM 4368 C C . LEU A 1 557 ? -15.624 -16.427 -1.152 1.00 91.00 557 LEU A C 1
ATOM 4370 O O . LEU A 1 557 ? -15.364 -16.777 -2.303 1.00 91.00 557 LEU A O 1
ATOM 4374 N N . ASP A 1 558 ? -16.550 -15.507 -0.873 1.00 95.31 558 ASP A N 1
ATOM 4375 C CA . ASP A 1 558 ? -17.362 -14.816 -1.875 1.00 95.31 558 ASP A CA 1
ATOM 4376 C C . ASP A 1 558 ? -16.590 -13.625 -2.491 1.00 95.31 558 ASP A C 1
ATOM 4378 O O . ASP A 1 558 ? -16.230 -12.680 -1.780 1.00 95.31 558 ASP A O 1
ATOM 4382 N N . PRO A 1 559 ? -16.337 -13.599 -3.815 1.00 94.88 559 PRO A N 1
ATOM 4383 C CA . PRO A 1 559 ? -15.679 -12.467 -4.466 1.00 94.88 559 PRO A CA 1
ATOM 4384 C C . PRO A 1 559 ? -16.442 -11.138 -4.329 1.00 94.88 559 PRO A C 1
ATOM 4386 O O . PRO A 1 559 ? -15.805 -10.083 -4.314 1.00 94.88 559 PRO A O 1
ATOM 4389 N N . THR A 1 560 ? -17.773 -11.148 -4.201 1.00 96.00 560 THR A N 1
ATOM 4390 C CA . THR A 1 560 ? -18.564 -9.934 -3.952 1.00 96.00 560 THR A CA 1
ATOM 4391 C C . THR A 1 560 ? -18.306 -9.388 -2.550 1.00 96.00 560 THR A C 1
ATOM 4393 O O . THR A 1 560 ? -18.149 -8.175 -2.393 1.00 96.00 560 THR A O 1
ATOM 4396 N N . PHE A 1 561 ? -18.154 -10.262 -1.551 1.00 98.00 561 PHE A N 1
ATOM 4397 C CA . PHE A 1 561 ? -17.715 -9.866 -0.213 1.00 98.00 561 PHE A CA 1
ATOM 4398 C C . PHE A 1 561 ? -16.292 -9.297 -0.237 1.00 98.00 561 PHE A C 1
ATOM 4400 O O . PHE A 1 561 ? -16.052 -8.230 0.324 1.00 98.00 561 PHE A O 1
ATOM 4407 N N . ARG A 1 562 ? -15.357 -9.930 -0.961 1.00 97.69 562 ARG A N 1
ATOM 4408 C CA . ARG A 1 562 ? -13.983 -9.409 -1.117 1.00 97.69 562 ARG A CA 1
ATOM 4409 C C . ARG A 1 562 ? -13.956 -8.012 -1.723 1.00 97.69 562 ARG A C 1
ATOM 4411 O O . ARG A 1 562 ? -13.276 -7.130 -1.202 1.00 97.69 562 ARG A O 1
ATOM 4418 N N . PHE A 1 563 ? -14.736 -7.797 -2.780 1.00 97.81 563 PHE A N 1
ATOM 4419 C CA . PHE A 1 563 ? -14.893 -6.483 -3.394 1.00 97.81 563 PHE A CA 1
ATOM 4420 C C . PHE A 1 563 ? -15.449 -5.456 -2.397 1.00 97.81 563 PHE A C 1
ATOM 4422 O O . PHE A 1 563 ? -14.903 -4.358 -2.291 1.00 97.81 563 PHE A O 1
ATOM 4429 N N . ALA A 1 564 ? -16.507 -5.803 -1.658 1.00 98.06 564 ALA A N 1
ATOM 4430 C CA . ALA A 1 564 ? -17.138 -4.902 -0.697 1.00 98.06 564 ALA A CA 1
ATOM 4431 C C . ALA A 1 564 ? -16.200 -4.537 0.463 1.00 98.06 564 ALA A C 1
ATOM 4433 O O . ALA A 1 564 ? -16.082 -3.360 0.796 1.00 98.06 564 ALA A O 1
ATOM 4434 N N . VAL A 1 565 ? -15.472 -5.512 1.015 1.00 98.62 565 VAL A N 1
ATOM 4435 C CA . VAL A 1 565 ? -14.460 -5.298 2.060 1.00 98.62 565 VAL A CA 1
ATOM 4436 C C . VAL A 1 565 ? -13.353 -4.368 1.565 1.00 98.62 565 VAL A C 1
ATOM 4438 O O . VAL A 1 565 ? -13.069 -3.356 2.209 1.00 98.62 565 VAL A O 1
ATOM 4441 N N . SER A 1 566 ? -12.771 -4.644 0.394 1.00 98.69 566 SER A N 1
ATOM 4442 C CA . SER A 1 566 ? -11.731 -3.785 -0.187 1.00 98.69 566 SER A CA 1
ATOM 4443 C C . SER A 1 566 ? -12.249 -2.373 -0.479 1.00 98.69 566 SER A C 1
ATOM 4445 O O . SER A 1 566 ? -11.560 -1.391 -0.194 1.00 98.69 566 SER A O 1
ATOM 4447 N N . ARG A 1 567 ? -13.490 -2.240 -0.971 1.00 98.38 567 ARG A N 1
ATOM 4448 C CA . ARG A 1 567 ? -14.136 -0.938 -1.195 1.00 98.38 567 ARG A CA 1
ATOM 4449 C C . ARG A 1 567 ? -14.356 -0.181 0.111 1.00 98.38 567 ARG A C 1
ATOM 4451 O O . ARG A 1 567 ? -14.109 1.022 0.153 1.00 98.38 567 ARG A O 1
ATOM 4458 N N . ALA A 1 568 ? -14.793 -0.853 1.170 1.00 98.69 568 ALA A N 1
ATOM 4459 C CA . ALA A 1 568 ? -15.012 -0.232 2.469 1.00 98.69 568 ALA A CA 1
ATOM 4460 C C . ALA A 1 568 ? -13.697 0.264 3.091 1.00 98.69 568 ALA A C 1
ATOM 4462 O O . ALA A 1 568 ? -13.642 1.387 3.595 1.00 98.69 568 ALA A O 1
ATOM 4463 N N . ILE A 1 569 ? -12.613 -0.511 2.965 1.00 98.88 569 ILE A N 1
ATOM 4464 C CA . ILE A 1 569 ? -11.266 -0.082 3.370 1.00 98.88 569 ILE A CA 1
ATOM 4465 C C . ILE A 1 569 ? -10.847 1.171 2.587 1.00 98.88 569 ILE A C 1
ATOM 4467 O O . ILE A 1 569 ? -10.461 2.168 3.198 1.00 98.88 569 ILE A O 1
ATOM 4471 N N . TYR A 1 570 ? -10.992 1.169 1.256 1.00 98.69 570 TYR A N 1
ATOM 4472 C CA . TYR A 1 570 ? -10.728 2.345 0.417 1.00 98.69 570 TYR A CA 1
ATOM 4473 C C . TYR A 1 570 ? -11.518 3.583 0.879 1.00 98.69 570 TYR A C 1
ATOM 4475 O O . TYR A 1 570 ? -10.926 4.647 1.076 1.00 98.69 570 TYR A O 1
ATOM 4483 N N . LYS A 1 571 ? -12.833 3.451 1.106 1.00 98.62 571 LYS A N 1
ATOM 4484 C CA . LYS A 1 571 ? -13.686 4.546 1.598 1.00 98.62 571 LYS A CA 1
ATOM 4485 C C . LYS A 1 571 ? -13.188 5.098 2.936 1.00 98.62 571 LYS A C 1
ATOM 4487 O O . LYS A 1 571 ? -13.103 6.314 3.098 1.00 98.62 571 LYS A O 1
ATOM 4492 N N . GLY A 1 572 ? -12.823 4.221 3.872 1.00 98.50 572 GLY A N 1
ATOM 4493 C CA . GLY A 1 572 ? -12.283 4.611 5.175 1.00 98.50 572 GLY A CA 1
ATOM 4494 C C . GLY A 1 572 ? -10.961 5.375 5.065 1.00 98.50 572 GLY A C 1
ATOM 4495 O O . GLY A 1 572 ? -10.810 6.428 5.684 1.00 98.50 572 GLY A O 1
ATOM 4496 N N . LEU A 1 573 ? -10.036 4.902 4.222 1.00 98.62 573 LEU A N 1
ATOM 4497 C CA . LEU A 1 573 ? -8.762 5.580 3.956 1.00 98.62 573 LEU A CA 1
ATOM 4498 C C . LEU A 1 573 ? -8.968 6.954 3.306 1.00 98.62 573 LEU A C 1
ATOM 4500 O O . LEU A 1 573 ? -8.324 7.924 3.703 1.00 98.62 573 LEU A O 1
ATOM 4504 N N . LEU A 1 574 ? -9.883 7.056 2.334 1.00 98.06 574 LEU A N 1
ATOM 4505 C CA . LEU A 1 574 ? -10.207 8.323 1.677 1.00 98.06 574 LEU A CA 1
ATOM 4506 C C . LEU A 1 574 ? -10.747 9.348 2.677 1.00 98.06 574 LEU A C 1
ATOM 4508 O O . LEU A 1 574 ? -10.312 10.495 2.673 1.00 98.06 574 LEU A O 1
ATOM 4512 N N . LYS A 1 575 ? -11.657 8.928 3.558 1.00 97.69 575 LYS A N 1
ATOM 4513 C CA . LYS A 1 575 ? -12.254 9.789 4.590 1.00 97.69 575 LYS A CA 1
ATOM 4514 C C . LYS A 1 575 ? -11.241 10.190 5.656 1.00 97.69 575 LYS A C 1
ATOM 4516 O O . LYS A 1 575 ? -11.226 11.342 6.078 1.00 97.69 575 LYS A O 1
ATOM 4521 N N . PHE A 1 576 ? -10.344 9.280 6.040 1.00 96.88 576 PHE A N 1
ATOM 4522 C CA . PHE A 1 576 ? -9.211 9.616 6.899 1.00 96.88 576 PHE A CA 1
ATOM 4523 C C . PHE A 1 576 ? -8.328 10.699 6.268 1.00 96.88 576 PHE A C 1
ATOM 4525 O O . PHE A 1 576 ? -8.060 11.705 6.919 1.00 96.88 576 PHE A O 1
ATOM 4532 N N . MET A 1 577 ? -7.923 10.539 5.005 1.00 94.88 577 MET A N 1
ATOM 4533 C CA . MET A 1 577 ? -7.104 11.542 4.316 1.00 94.88 577 MET A CA 1
ATOM 4534 C C . MET A 1 577 ? -7.852 12.857 4.091 1.00 94.88 577 MET A C 1
ATOM 4536 O O . MET A 1 577 ? -7.257 13.920 4.224 1.00 94.88 577 MET A O 1
ATOM 4540 N N . SER A 1 578 ? -9.154 12.802 3.803 1.00 95.38 578 SER A N 1
ATOM 4541 C CA . SER A 1 578 ? -10.008 13.987 3.714 1.00 95.38 578 SER A CA 1
ATOM 4542 C C . SER A 1 578 ? -9.980 14.787 5.012 1.00 95.38 578 SER A C 1
ATOM 4544 O O . SER A 1 578 ? -9.717 15.985 4.972 1.00 95.38 578 SER A O 1
ATOM 4546 N N . ASN A 1 579 ? -10.162 14.124 6.159 1.00 95.00 579 ASN A N 1
ATOM 4547 C CA . ASN A 1 579 ? -10.067 14.764 7.470 1.00 95.00 579 ASN A CA 1
ATOM 4548 C C . ASN A 1 579 ? -8.649 15.280 7.734 1.00 95.00 579 ASN A C 1
ATOM 4550 O O . ASN A 1 579 ? -8.481 16.416 8.152 1.00 95.00 579 ASN A O 1
ATOM 4554 N N . MET A 1 580 ? -7.627 14.469 7.448 1.00 92.31 580 MET A N 1
ATOM 4555 C CA . MET A 1 580 ? -6.225 14.823 7.670 1.00 92.31 580 MET A CA 1
ATOM 4556 C C . MET A 1 580 ? -5.802 16.063 6.879 1.00 92.31 580 MET A C 1
ATOM 4558 O O . MET A 1 580 ? -5.053 16.878 7.402 1.00 92.31 580 MET A O 1
ATOM 4562 N N . TYR A 1 581 ? -6.257 16.211 5.637 1.00 92.62 581 TYR A N 1
ATOM 4563 C CA . TYR A 1 581 ? -5.876 17.319 4.758 1.00 92.62 581 TYR A CA 1
ATOM 4564 C C . TYR A 1 581 ? -6.915 18.440 4.693 1.00 92.62 581 TYR A C 1
ATOM 4566 O O . TYR A 1 581 ? -6.678 19.440 4.024 1.00 92.62 581 TYR A O 1
ATOM 4574 N N . GLU A 1 582 ? -8.053 18.279 5.368 1.00 93.62 582 GLU A N 1
ATOM 4575 C CA . GLU A 1 582 ? -9.208 19.181 5.309 1.00 93.62 582 GLU A CA 1
ATOM 4576 C C . GLU A 1 582 ? -9.693 19.461 3.8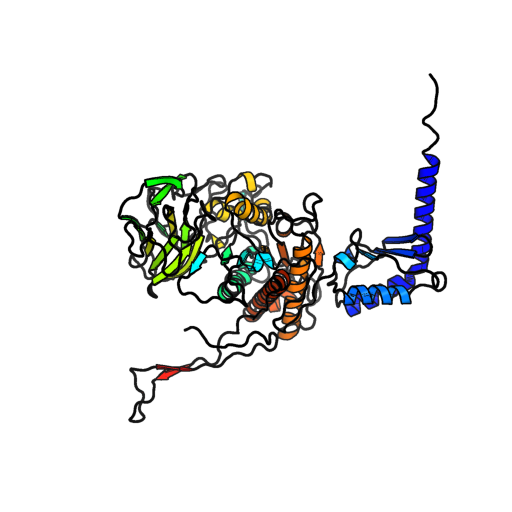73 1.00 93.62 582 GLU A C 1
ATOM 4578 O O . GLU A 1 582 ? -10.122 20.563 3.528 1.00 93.62 582 GLU A O 1
ATOM 4583 N N . VAL A 1 583 ? -9.663 18.432 3.018 1.00 92.88 583 VAL A N 1
ATOM 4584 C CA . VAL A 1 583 ? -10.095 18.517 1.612 1.00 92.88 583 VAL A CA 1
ATOM 4585 C C . VAL A 1 583 ? -11.370 17.697 1.398 1.00 92.88 583 VAL A C 1
ATOM 4587 O O . VAL A 1 583 ? -11.417 16.549 1.838 1.00 92.88 583 VAL A O 1
ATOM 4590 N N . PRO A 1 584 ? -12.399 18.219 0.698 1.00 95.31 584 PRO A N 1
ATOM 4591 C CA . PRO A 1 584 ? -13.581 17.443 0.315 1.00 95.31 584 PRO A CA 1
ATOM 4592 C C . PRO A 1 584 ? -13.240 16.181 -0.479 1.00 95.31 584 PRO A C 1
ATOM 4594 O O . PRO A 1 584 ? -12.331 16.201 -1.310 1.00 95.31 584 PRO A O 1
ATOM 4597 N N . TYR A 1 585 ? -14.025 15.121 -0.292 1.00 96.19 585 TYR A N 1
ATOM 4598 C CA . TYR A 1 585 ? -13.822 13.845 -0.973 1.00 96.19 585 TYR A CA 1
ATOM 4599 C C . TYR A 1 585 ? -15.017 13.414 -1.835 1.00 96.19 585 TYR A C 1
ATOM 4601 O O . TYR A 1 585 ? -16.160 13.798 -1.601 1.00 96.19 585 TYR A O 1
ATOM 4609 N N . GLU A 1 586 ? -14.737 12.593 -2.844 1.00 95.94 586 GLU A N 1
ATOM 4610 C CA . GLU A 1 586 ? -15.698 11.868 -3.674 1.00 95.94 586 GLU A CA 1
ATOM 4611 C C . GLU A 1 586 ? -15.175 10.437 -3.854 1.00 95.94 586 GLU A C 1
ATOM 4613 O O . GLU A 1 586 ? -14.048 10.228 -4.309 1.00 95.94 586 GLU A O 1
ATOM 4618 N N . VAL A 1 587 ? -15.985 9.445 -3.483 1.00 96.81 587 VAL A N 1
ATOM 4619 C CA . VAL A 1 587 ? -15.634 8.031 -3.666 1.00 96.81 587 VAL A CA 1
ATOM 4620 C C . VAL A 1 587 ? -15.781 7.645 -5.139 1.00 96.81 587 VAL A C 1
ATOM 4622 O O . VAL A 1 587 ? -16.705 8.082 -5.821 1.00 96.81 587 VAL A O 1
ATOM 4625 N N . GLN A 1 588 ? -14.892 6.787 -5.644 1.00 93.62 588 GLN A N 1
ATOM 4626 C CA . GLN A 1 588 ? -14.979 6.259 -7.004 1.00 93.62 588 GLN A CA 1
ATOM 4627 C C . GLN A 1 588 ? -16.353 5.589 -7.246 1.00 93.62 588 GLN A C 1
ATOM 4629 O O . GLN A 1 588 ? -16.747 4.711 -6.461 1.00 93.62 588 GLN A O 1
ATOM 4634 N N . PRO A 1 589 ? -17.073 5.942 -8.332 1.00 93.25 589 PRO A N 1
ATOM 4635 C CA . PRO A 1 589 ? -18.318 5.281 -8.715 1.00 93.25 589 PRO A CA 1
ATOM 4636 C C . PRO A 1 589 ? -18.147 3.774 -8.922 1.00 93.25 589 PRO A C 1
ATOM 4638 O O . PRO A 1 589 ? -17.080 3.304 -9.321 1.00 93.25 589 PRO A O 1
ATOM 4641 N N . LEU A 1 590 ? -19.215 3.011 -8.687 1.00 93.12 590 LEU A N 1
ATOM 4642 C CA . LEU A 1 590 ? -19.236 1.587 -9.020 1.00 93.12 590 LEU A CA 1
ATOM 4643 C C . LEU A 1 590 ? -19.164 1.372 -10.546 1.00 93.12 590 LEU A C 1
ATOM 4645 O O . LEU A 1 590 ? -19.637 2.229 -11.306 1.00 93.12 590 LEU A O 1
ATOM 4649 N N . PRO A 1 591 ? -18.627 0.222 -11.009 1.00 89.69 591 PRO A N 1
ATOM 4650 C CA . PRO A 1 591 ? -18.614 -0.131 -12.424 1.00 89.69 591 PRO A CA 1
ATOM 4651 C C . PRO A 1 591 ? -20.000 -0.041 -13.061 1.00 89.69 591 PRO A C 1
ATOM 4653 O O . PRO A 1 591 ? -21.023 -0.274 -12.409 1.00 89.69 591 PRO A O 1
ATOM 4656 N N . VAL A 1 592 ? -20.039 0.273 -14.355 1.00 91.00 592 VAL A N 1
ATOM 4657 C CA . VAL A 1 592 ? -21.293 0.290 -15.112 1.00 91.00 592 VAL A CA 1
ATOM 4658 C C . VAL A 1 592 ? -21.988 -1.070 -15.071 1.00 91.00 592 VAL A C 1
ATOM 4660 O O . VAL A 1 592 ? -21.348 -2.118 -15.025 1.00 91.00 592 VAL A O 1
ATOM 4663 N N . ARG A 1 593 ? -23.315 -1.056 -15.156 1.00 91.44 593 ARG A N 1
ATOM 4664 C CA . ARG A 1 593 ? -24.145 -2.250 -15.346 1.00 91.44 593 ARG A CA 1
ATOM 4665 C C . ARG A 1 593 ? -24.829 -2.216 -16.705 1.00 91.44 593 ARG A C 1
ATOM 4667 O O . ARG A 1 593 ? -24.880 -1.177 -17.365 1.00 91.44 593 ARG A O 1
ATOM 4674 N N . THR A 1 594 ? -25.384 -3.362 -17.100 1.00 91.50 594 THR A N 1
ATOM 4675 C CA . THR A 1 594 ? -26.134 -3.532 -18.357 1.00 91.50 594 THR A CA 1
ATOM 4676 C C . THR A 1 594 ? -25.356 -3.030 -19.579 1.00 91.50 594 THR A C 1
ATOM 4678 O O . THR A 1 594 ? -25.928 -2.352 -20.433 1.00 91.50 594 THR A O 1
ATOM 4681 N N . PHE A 1 595 ? -24.044 -3.294 -19.625 1.00 90.81 595 PHE A N 1
ATOM 4682 C CA . PHE A 1 595 ? -23.229 -2.958 -20.787 1.00 90.81 595 PHE A CA 1
ATOM 4683 C C . PHE A 1 595 ? -23.711 -3.764 -21.996 1.00 90.81 595 PHE A C 1
ATOM 4685 O O . PHE A 1 595 ? -23.940 -4.969 -21.901 1.00 90.81 595 PHE A O 1
ATOM 4692 N N . SER A 1 596 ? -23.887 -3.092 -23.127 1.00 92.38 596 SER A N 1
ATOM 4693 C CA . SER A 1 596 ? -24.279 -3.712 -24.386 1.00 92.38 596 SER A CA 1
ATOM 4694 C C . SER A 1 596 ? -23.635 -2.989 -25.559 1.00 92.38 596 SER A C 1
ATOM 4696 O O . SER A 1 596 ? -23.396 -1.780 -25.519 1.00 92.38 596 SER A O 1
ATOM 4698 N N . VAL A 1 597 ? -23.370 -3.758 -26.610 1.00 92.50 597 VAL A N 1
ATOM 4699 C CA . VAL A 1 597 ? -22.846 -3.269 -27.881 1.00 92.50 597 VAL A CA 1
ATOM 4700 C C . VAL A 1 597 ? -23.834 -3.665 -28.962 1.00 92.50 597 VAL A C 1
ATOM 4702 O O . VAL A 1 597 ? -24.235 -4.825 -29.047 1.00 92.50 597 VAL A O 1
ATOM 4705 N N . ARG A 1 598 ? -24.233 -2.709 -29.797 1.00 91.69 598 ARG A N 1
ATOM 4706 C CA . ARG A 1 598 ? -25.066 -2.972 -30.976 1.00 91.69 598 ARG A CA 1
ATOM 4707 C C . ARG A 1 598 ? -24.550 -2.192 -32.168 1.00 91.69 598 ARG A C 1
ATOM 4709 O O . ARG A 1 598 ? -23.992 -1.115 -31.995 1.00 91.69 598 ARG A O 1
ATOM 4716 N N . PHE A 1 599 ? -24.780 -2.689 -33.376 1.00 93.94 599 PHE A N 1
ATOM 4717 C CA . PHE A 1 599 ? -24.540 -1.879 -34.566 1.00 93.94 599 PHE A CA 1
ATOM 4718 C C . PHE A 1 599 ? -25.465 -0.657 -34.573 1.00 93.94 599 PHE A C 1
ATOM 4720 O O . PHE A 1 599 ? -26.606 -0.711 -34.093 1.00 93.94 599 PHE A O 1
ATOM 4727 N N . ALA A 1 600 ? -24.957 0.461 -35.083 1.00 92.44 600 ALA A N 1
ATOM 4728 C CA . ALA A 1 600 ? -25.779 1.634 -35.318 1.00 92.44 600 ALA A CA 1
ATOM 4729 C C . ALA A 1 600 ? -26.860 1.306 -36.359 1.00 92.44 600 ALA A C 1
ATOM 4731 O O . ALA A 1 600 ? -26.710 0.393 -37.168 1.00 92.44 600 ALA A O 1
ATOM 4732 N N . THR A 1 601 ? -27.966 2.041 -36.337 1.00 90.50 601 THR A N 1
ATOM 4733 C CA . THR A 1 601 ? -28.998 1.918 -37.371 1.00 90.50 601 THR A CA 1
ATOM 4734 C C . THR A 1 601 ? -28.637 2.861 -38.515 1.00 90.50 601 THR A C 1
ATOM 4736 O O . THR A 1 601 ? -28.474 4.060 -38.287 1.00 90.50 601 THR A O 1
ATOM 4739 N N . GLY A 1 602 ? -28.473 2.318 -39.720 1.00 87.19 602 GLY A N 1
ATOM 4740 C CA . GLY A 1 602 ? -28.254 3.074 -40.948 1.00 87.19 602 GLY A CA 1
ATOM 4741 C C . GLY A 1 602 ? -29.497 3.859 -41.369 1.00 87.19 602 GLY A C 1
ATOM 4742 O O . GLY A 1 602 ? -30.598 3.639 -40.861 1.00 87.19 602 GLY A O 1
ATOM 4743 N N . ALA A 1 603 ? -29.328 4.780 -42.320 1.00 87.62 603 ALA A N 1
ATOM 4744 C CA . ALA A 1 603 ? -30.424 5.613 -42.827 1.00 87.62 603 ALA A CA 1
ATOM 4745 C C . ALA A 1 603 ? -31.556 4.799 -43.493 1.00 87.62 603 ALA A C 1
ATOM 4747 O O . ALA A 1 603 ? -32.687 5.267 -43.569 1.00 87.62 603 ALA A O 1
ATOM 4748 N N . ASP A 1 604 ? -31.264 3.574 -43.935 1.00 91.12 604 ASP A N 1
ATOM 4749 C CA . ASP A 1 604 ? -32.204 2.608 -44.513 1.00 91.12 604 ASP A CA 1
ATOM 4750 C C . ASP A 1 604 ? -32.903 1.720 -43.460 1.00 91.12 604 ASP A C 1
ATOM 4752 O O . ASP A 1 604 ? -33.625 0.784 -43.808 1.00 91.12 604 ASP A O 1
ATOM 4756 N N . GLY A 1 605 ? -32.671 1.977 -42.168 1.00 87.81 605 GLY A N 1
ATOM 4757 C CA . GLY A 1 605 ? -33.218 1.198 -41.058 1.00 87.81 605 GLY A CA 1
ATOM 4758 C C . GLY A 1 605 ? -32.489 -0.123 -40.781 1.00 87.81 605 GLY A C 1
ATOM 4759 O O . GLY A 1 605 ? -32.888 -0.844 -39.864 1.00 87.81 605 GLY A O 1
ATOM 4760 N N . ARG A 1 606 ? -31.425 -0.463 -41.524 1.00 90.44 606 ARG A N 1
ATOM 4761 C CA . ARG A 1 606 ? -30.654 -1.706 -41.338 1.00 90.44 606 ARG A CA 1
ATOM 4762 C C . ARG A 1 606 ? -29.427 -1.482 -40.443 1.00 90.44 606 ARG A C 1
ATOM 4764 O O . ARG A 1 606 ? -28.998 -0.345 -40.268 1.00 90.44 606 ARG A O 1
ATOM 4771 N N . PRO A 1 607 ? -28.836 -2.535 -39.846 1.00 89.56 607 PRO A N 1
ATOM 4772 C CA . PRO A 1 607 ? -27.613 -2.395 -39.057 1.00 89.56 607 PRO A CA 1
ATOM 4773 C C . PRO A 1 607 ? -26.423 -1.914 -39.902 1.00 89.56 607 PRO A C 1
ATOM 4775 O O . PRO A 1 607 ? -25.991 -2.605 -40.826 1.00 89.56 607 PRO A O 1
ATOM 4778 N N . ASP A 1 608 ? -25.854 -0.768 -39.541 1.00 91.94 608 ASP A N 1
ATOM 4779 C CA . ASP A 1 608 ? -24.589 -0.265 -40.066 1.00 91.94 608 ASP A CA 1
ATOM 4780 C C . ASP A 1 608 ? -23.429 -0.961 -39.346 1.00 91.94 608 ASP A C 1
ATOM 4782 O O . ASP A 1 608 ? -23.076 -0.639 -38.209 1.00 91.94 608 ASP A O 1
ATOM 4786 N N . ARG A 1 609 ? -22.826 -1.939 -40.027 1.00 89.06 609 ARG A N 1
ATOM 4787 C CA . ARG A 1 609 ? -21.729 -2.752 -39.482 1.00 89.06 609 ARG A CA 1
ATOM 4788 C C . ARG A 1 609 ? -20.416 -1.987 -39.315 1.00 89.06 609 ARG A C 1
ATOM 4790 O O . ARG A 1 609 ? -19.499 -2.521 -38.700 1.00 89.06 609 ARG A O 1
ATOM 4797 N N . SER A 1 610 ? -20.322 -0.762 -39.834 1.00 91.75 610 SER A N 1
ATOM 4798 C CA . SER A 1 610 ? -19.145 0.092 -39.661 1.00 91.75 610 SER A CA 1
ATOM 4799 C C . SER A 1 610 ? -19.161 0.880 -38.348 1.00 91.75 610 SER A C 1
ATOM 4801 O O . SER A 1 610 ? -18.139 1.439 -37.954 1.00 91.75 610 SER A O 1
ATOM 4803 N N . ARG A 1 611 ? -20.301 0.922 -37.642 1.00 91.31 611 ARG A N 1
ATOM 4804 C CA . ARG A 1 611 ? -20.478 1.718 -36.422 1.00 91.31 611 ARG A CA 1
ATOM 4805 C C . ARG A 1 611 ? -21.081 0.884 -35.302 1.00 91.31 611 ARG A C 1
ATOM 4807 O O . ARG A 1 611 ? -22.150 0.302 -35.454 1.00 91.31 611 ARG A O 1
ATOM 4814 N N . ALA A 1 612 ? -20.435 0.892 -34.141 1.00 91.62 612 ALA A N 1
ATOM 4815 C CA . ALA A 1 612 ? -20.969 0.312 -32.915 1.00 91.62 612 ALA A CA 1
ATOM 4816 C C . ALA A 1 612 ? -21.487 1.414 -31.977 1.00 91.62 612 ALA A C 1
ATOM 4818 O O . ALA A 1 612 ? -20.877 2.472 -31.837 1.00 91.62 612 ALA A O 1
ATOM 4819 N N . VAL A 1 613 ? -22.615 1.157 -31.323 1.00 91.12 613 VAL A N 1
ATOM 4820 C CA . VAL A 1 613 ? -23.167 1.958 -30.232 1.00 91.12 613 VAL A CA 1
ATOM 4821 C C . VAL A 1 613 ? -22.952 1.180 -28.943 1.00 91.12 613 VAL A C 1
ATOM 4823 O O . VAL A 1 613 ? -23.474 0.075 -28.784 1.00 91.12 613 VAL A O 1
ATOM 4826 N N . LEU A 1 614 ? -22.192 1.778 -28.031 1.00 90.81 614 LEU A N 1
ATOM 4827 C CA . LEU A 1 614 ? -21.991 1.281 -26.677 1.00 90.81 614 LEU A CA 1
ATOM 4828 C C . LEU A 1 614 ? -23.072 1.878 -25.769 1.00 90.81 614 LEU A C 1
ATOM 4830 O O . LEU A 1 614 ? -23.322 3.083 -25.810 1.00 90.81 614 LEU A O 1
ATOM 4834 N N . GLN A 1 615 ? -23.736 1.046 -24.971 1.00 90.50 615 GLN A N 1
ATOM 4835 C CA . GLN A 1 615 ? -24.761 1.489 -24.025 1.00 90.50 615 GLN A CA 1
ATOM 4836 C C . GLN A 1 615 ? -24.538 0.838 -22.668 1.00 90.50 615 GLN A C 1
ATOM 4838 O O . GLN A 1 615 ? -24.211 -0.342 -22.586 1.00 90.50 615 GLN A O 1
ATOM 4843 N N . TRP A 1 616 ? -24.758 1.598 -21.602 1.00 91.12 616 TRP A N 1
ATOM 4844 C CA . TRP A 1 616 ? -24.613 1.132 -20.229 1.00 91.12 616 TRP A CA 1
ATOM 4845 C C . TRP A 1 616 ? -25.466 1.976 -19.278 1.00 91.12 616 TRP A C 1
ATOM 4847 O O . TRP A 1 616 ? -26.029 3.002 -19.664 1.00 91.12 616 TRP A O 1
ATOM 4857 N N . ARG A 1 617 ? -25.573 1.546 -18.020 1.00 91.19 617 ARG A N 1
ATOM 4858 C CA . ARG A 1 617 ? -26.208 2.308 -16.938 1.00 91.19 617 ARG A CA 1
ATOM 4859 C C . ARG A 1 617 ? -25.246 2.439 -15.766 1.00 91.19 617 ARG A C 1
ATOM 4861 O O . ARG A 1 617 ? -24.470 1.527 -15.496 1.00 91.19 617 ARG A O 1
ATOM 4868 N N . GLN A 1 618 ? -25.327 3.550 -15.041 1.00 91.81 618 GLN A N 1
ATOM 4869 C CA . GLN A 1 618 ? -24.635 3.678 -13.763 1.00 91.81 618 GLN A CA 1
ATOM 4870 C C . GLN A 1 618 ? -25.169 2.634 -12.769 1.00 91.81 618 GLN A C 1
ATOM 4872 O O . GLN A 1 618 ? -26.369 2.315 -12.752 1.00 91.81 618 GLN A O 1
ATOM 4877 N N . THR A 1 619 ? -24.272 2.119 -11.934 1.00 92.94 619 THR A N 1
ATOM 4878 C CA . THR A 1 619 ? -24.612 1.325 -10.753 1.00 92.94 619 THR A CA 1
ATOM 4879 C C . THR A 1 619 ? -24.654 2.264 -9.545 1.00 92.94 619 THR A C 1
ATOM 4881 O O . THR A 1 619 ? -23.616 2.827 -9.198 1.00 92.94 619 THR A O 1
ATOM 4884 N N . PRO A 1 620 ? -25.831 2.509 -8.939 1.00 92.06 620 PRO A N 1
ATOM 4885 C CA . PRO A 1 620 ? -25.924 3.313 -7.724 1.00 92.06 620 PRO A CA 1
ATOM 4886 C C . PRO A 1 620 ? -25.205 2.627 -6.561 1.00 92.06 620 PRO A C 1
ATOM 4888 O O . PRO A 1 620 ? -25.332 1.415 -6.401 1.00 92.06 620 PRO A O 1
ATOM 4891 N N . ASP A 1 621 ? -24.504 3.405 -5.740 1.00 94.12 621 ASP A N 1
ATOM 4892 C CA . ASP A 1 621 ? -23.969 2.952 -4.456 1.00 94.12 621 ASP A CA 1
ATOM 4893 C C . ASP A 1 621 ? -24.822 3.561 -3.328 1.00 94.12 621 ASP A C 1
ATOM 4895 O O . ASP A 1 621 ? -24.633 4.728 -2.979 1.00 94.12 621 ASP A O 1
ATOM 4899 N N . PRO A 1 622 ? -25.809 2.828 -2.781 1.00 92.69 622 PRO A N 1
ATOM 4900 C CA . PRO A 1 622 ? -26.691 3.370 -1.749 1.00 92.69 622 PRO A CA 1
ATOM 4901 C C . PRO A 1 622 ? -25.963 3.642 -0.424 1.00 92.69 622 PRO A C 1
ATOM 4903 O O . PRO A 1 622 ? -26.472 4.402 0.395 1.00 92.69 622 PRO A O 1
ATOM 4906 N N . LEU A 1 623 ? -24.786 3.041 -0.211 1.00 94.19 623 LEU A N 1
ATOM 4907 C CA . LEU A 1 623 ? -23.980 3.227 0.997 1.00 94.19 623 LEU A CA 1
ATOM 4908 C C . LEU A 1 623 ? -22.999 4.397 0.871 1.00 94.19 623 LEU A C 1
ATOM 4910 O O . LEU A 1 623 ? -22.348 4.757 1.851 1.00 94.19 623 LEU A O 1
ATOM 4914 N N . GLU A 1 624 ? -22.874 4.991 -0.317 1.00 95.81 624 GLU A N 1
ATOM 4915 C CA . GLU A 1 624 ? -21.939 6.078 -0.577 1.00 95.81 624 GLU A CA 1
ATOM 4916 C C . GLU A 1 624 ? -22.506 7.085 -1.595 1.00 95.81 624 GLU A C 1
ATOM 4918 O O . GLU A 1 624 ? -22.236 6.994 -2.796 1.00 95.81 624 GLU A O 1
ATOM 4923 N N . PRO A 1 625 ? -23.274 8.089 -1.131 1.00 93.44 625 PRO A N 1
ATOM 4924 C CA . PRO A 1 625 ? -23.909 9.086 -1.995 1.00 93.44 625 PRO A CA 1
ATOM 4925 C C . PRO A 1 625 ? -22.925 9.888 -2.858 1.00 93.44 625 PRO A C 1
ATOM 4927 O O . PRO A 1 625 ? -23.290 10.375 -3.932 1.00 93.44 625 PRO A O 1
ATOM 4930 N N . THR A 1 626 ? -21.668 10.019 -2.420 1.00 95.06 626 THR A N 1
ATOM 4931 C CA . THR A 1 626 ? -20.633 10.728 -3.184 1.00 95.06 626 THR A CA 1
ATOM 4932 C C . THR A 1 626 ? -20.168 9.961 -4.426 1.00 95.06 626 THR A C 1
ATOM 4934 O O . THR A 1 626 ? -19.622 10.575 -5.342 1.00 95.06 626 THR A O 1
ATOM 4937 N N . ALA A 1 627 ? -20.437 8.651 -4.518 1.00 94.75 627 ALA A N 1
ATOM 4938 C CA . ALA A 1 627 ? -20.001 7.770 -5.604 1.00 94.75 627 ALA A CA 1
ATOM 4939 C C . ALA A 1 627 ? -20.860 7.889 -6.878 1.00 94.75 627 ALA A C 1
ATOM 4941 O O . ALA A 1 627 ? -21.289 6.897 -7.478 1.00 94.75 627 ALA A O 1
ATOM 4942 N N . THR A 1 628 ? -21.114 9.125 -7.311 1.00 88.62 628 THR A N 1
ATOM 4943 C CA . THR A 1 628 ? -21.932 9.426 -8.488 1.00 88.62 628 THR A CA 1
ATOM 4944 C C . THR A 1 628 ? -21.066 9.649 -9.727 1.00 88.62 628 THR A C 1
ATOM 4946 O O . THR A 1 628 ? -20.194 10.517 -9.749 1.00 88.62 628 THR A O 1
ATOM 4949 N N . ALA A 1 629 ? -21.320 8.884 -10.792 1.00 85.62 629 ALA A N 1
ATOM 4950 C CA . ALA A 1 629 ? -20.580 9.012 -12.042 1.00 85.62 629 ALA A CA 1
ATOM 4951 C C . ALA A 1 629 ? -20.977 10.284 -12.808 1.00 85.62 629 ALA A C 1
ATOM 4953 O O . ALA A 1 629 ? -22.146 10.489 -13.125 1.00 85.62 629 ALA A O 1
ATOM 4954 N N . LYS A 1 630 ? -19.985 11.111 -13.162 1.00 83.19 630 LYS A N 1
ATOM 4955 C CA . LYS A 1 630 ? -20.144 12.245 -14.098 1.00 83.19 630 LYS A CA 1
ATOM 4956 C C . LYS A 1 630 ? -19.903 11.831 -15.560 1.00 83.19 630 LYS A C 1
ATOM 4958 O O . LYS A 1 630 ? -20.315 12.528 -16.478 1.00 83.19 630 LYS A O 1
ATOM 4963 N N . GLY A 1 631 ? -19.243 10.692 -15.762 1.00 81.50 631 GLY A N 1
ATOM 4964 C CA . GLY A 1 631 ? -18.885 10.096 -17.046 1.00 81.50 631 GLY A CA 1
ATOM 4965 C C . GLY A 1 631 ? -18.108 8.795 -16.824 1.00 81.50 631 GLY A C 1
ATOM 4966 O O . GLY A 1 631 ? -17.788 8.461 -15.682 1.00 81.50 631 GLY A O 1
ATOM 4967 N N . PHE A 1 632 ? -17.815 8.064 -17.899 1.00 78.81 632 PHE A N 1
ATOM 4968 C CA . PHE A 1 632 ? -17.029 6.827 -17.861 1.00 78.81 632 PHE A CA 1
ATOM 4969 C C . PHE A 1 632 ? -15.879 6.929 -18.861 1.00 78.81 632 PHE A C 1
ATOM 4971 O O . PHE A 1 632 ? -16.054 7.495 -19.939 1.00 78.81 632 PHE A O 1
ATOM 4978 N N . ILE A 1 633 ? -14.715 6.414 -18.473 1.00 72.94 633 ILE A N 1
ATOM 4979 C CA . ILE A 1 633 ? -13.529 6.326 -19.328 1.00 72.94 633 ILE A CA 1
ATOM 4980 C C . ILE A 1 633 ? -13.607 4.973 -20.039 1.00 72.94 633 ILE A C 1
ATOM 4982 O O . ILE A 1 633 ? -13.854 3.963 -19.375 1.00 72.94 633 ILE A O 1
ATOM 4986 N N . LEU A 1 634 ? -13.486 4.986 -21.367 1.00 59.94 634 LEU A N 1
ATOM 4987 C CA . LEU A 1 634 ? -13.490 3.791 -22.213 1.00 59.94 634 LEU A CA 1
ATOM 4988 C C . LEU A 1 634 ? -12.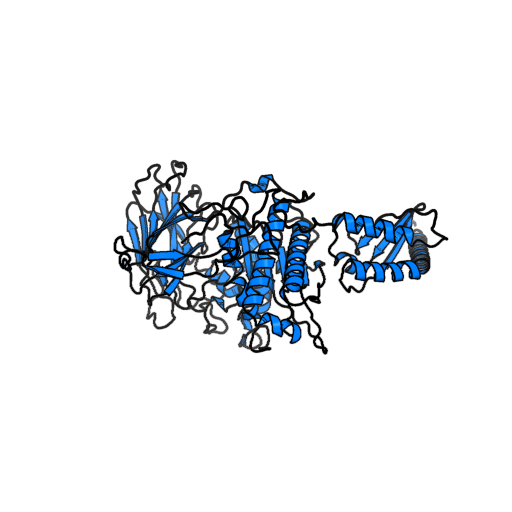071 3.289 -22.448 1.00 59.94 634 LEU A C 1
ATOM 4990 O O . LEU A 1 634 ? -11.198 4.153 -22.688 1.00 59.94 634 LEU A O 1
#

pLDDT: mean 91.69, std 10.84, range [32.62, 98.94]